Protein AF-0000000082891036 (afdb_homodimer)

Secondary structure (DSSP, 8-state):
---------------EEEEEEEE-SSS-BEEEEE-SS--GGGGB--B-TT-EEEEEEETT--SEEEEEEBS--TT---SBS--SSSSS-TT----SSS-EEEEEEEEETTEEEEEEE-SSEESS-EEEEEEEEES----EE--SS-HHHH--GGGEEEETTEEEEEE-HHHHH--HHHHT-GGG-STTT----HHHHHHHHH-TTEESSTT-HHHH-EEEEEEEEEEEE-/---------------EEEEEEEE-SSS-BEEEEE-SS--GGGGB--B-TT-EEEEEEETT--SEEEEEEBS--TT---SBS--SSSSS-TT----SSS-EEEEEEEEETTEEEEEEE-SSEESS-EEEEEEEEES----EE--SS-HHHH--GGGEEEETTEEEEEE-HHHHH--HHHHT-GGG-STTT----HHHHHHHHH-TTEESSTT-HHHH-EEEEEEEEEEEE-

Sequence (460 aa):
MFKTLVLSSFLVFVAGREIKLINNCGHTIWPGWQGQSATPNGGGTTLGAGKTHVLNVPDNWTGGRIWARTGCNSKFECETGGCGNSEHCNGAWGANGVTLAEFGLKKWDNMDFYDVSLVDGFNVQLQIKAVGGSGSCKECGHCKENLLKTCPGDLKENKNGHVVECQSACTKFKKPEYCCTGSHSTAATCGPTNYSKWFKERCPTAYSYAYDDKTSTFSCTNAHYEVHFCMFKTLVLSSFLVFVAGREIKLINNCGHTIWPGWQGQSATPNGGGTTLGAGKTHVLNVPDNWTGGRIWARTGCNSKFECETGGCGNSEHCNGAWGANGVTLAEFGLKKWDNMDFYDVSLVDGFNVQLQIKAVGGSGSCKECGHCKENLLKTCPGDLKENKNGHVVECQSACTKFKKPEYCCTGSHSTAATCGPTNYSKWFKERCPTAYSYAYDDKTSTFSCTNAHYEVHFC

Structure (mmCIF, N/CA/C/O backbone):
data_AF-0000000082891036-model_v1
#
loop_
_entity.id
_entity.type
_entity.pdbx_description
1 polymer 'Pathogenesis-related protein 5-like'
#
loop_
_atom_site.group_PDB
_atom_site.id
_atom_site.type_symbol
_atom_site.label_atom_id
_atom_site.label_alt_id
_atom_site.label_comp_id
_atom_site.label_asym_id
_atom_site.label_entity_id
_atom_site.label_seq_id
_atom_site.pdbx_PDB_ins_code
_atom_site.Cartn_x
_atom_site.Cartn_y
_atom_site.Cartn_z
_atom_site.occupancy
_atom_site.B_iso_or_equiv
_atom_site.auth_seq_id
_atom_site.auth_comp_id
_atom_site.auth_asym_id
_atom_site.auth_atom_id
_atom_site.pdbx_PDB_model_num
ATOM 1 N N . MET A 1 1 ? 8.086 -0.304 -67.812 1 36.25 1 MET A N 1
ATOM 2 C CA . MET A 1 1 ? 8.812 -1.067 -66.812 1 36.25 1 MET A CA 1
ATOM 3 C C . MET A 1 1 ? 8.281 -0.769 -65.438 1 36.25 1 MET A C 1
ATOM 5 O O . MET A 1 1 ? 8.477 0.33 -64.875 1 36.25 1 MET A O 1
ATOM 9 N N . PHE A 1 2 ? 7.141 -1.372 -64.938 1 41.44 2 PHE A N 1
ATOM 10 C CA . PHE A 1 2 ? 6.441 -1.198 -63.688 1 41.44 2 PHE A CA 1
ATOM 11 C C . PHE A 1 2 ? 7.242 -1.796 -62.531 1 41.44 2 PHE A C 1
ATOM 13 O O . PHE A 1 2 ? 7.512 -2.998 -62.531 1 41.44 2 PHE A O 1
ATOM 20 N N . LYS A 1 3 ? 8.07 -0.94 -61.875 1 49.06 3 LYS A N 1
ATOM 21 C CA . LYS A 1 3 ? 8.805 -1.389 -60.688 1 49.06 3 LYS A CA 1
ATOM 22 C C . LYS A 1 3 ? 7.855 -1.802 -59.562 1 49.06 3 LYS A C 1
ATOM 24 O O . LYS A 1 3 ? 7.004 -1.017 -59.156 1 49.06 3 LYS A O 1
ATOM 29 N N . THR A 1 4 ? 7.672 -3.104 -59.375 1 49.97 4 THR A N 1
ATOM 30 C CA . THR A 1 4 ? 6.926 -3.613 -58.219 1 49.97 4 THR A CA 1
ATOM 31 C C . THR A 1 4 ? 7.633 -3.258 -56.938 1 49.97 4 THR A C 1
ATOM 33 O O . THR A 1 4 ? 8.789 -3.639 -56.719 1 49.97 4 THR A O 1
ATOM 36 N N . LEU A 1 5 ? 7.219 -2.201 -56.219 1 53.84 5 LEU A N 1
ATOM 37 C CA . LEU A 1 5 ? 7.676 -1.887 -54.875 1 53.84 5 LEU A CA 1
ATOM 38 C C . LEU A 1 5 ? 7.27 -2.979 -53.906 1 53.84 5 LEU A C 1
ATOM 40 O O . LEU A 1 5 ? 6.078 -3.229 -53.688 1 53.84 5 LEU A O 1
ATOM 44 N N . VAL A 1 6 ? 8.102 -3.984 -53.688 1 47.44 6 VAL A N 1
ATOM 45 C CA . VAL A 1 6 ? 7.816 -4.953 -52.656 1 47.44 6 VAL A CA 1
ATOM 46 C C . VAL A 1 6 ? 7.945 -4.289 -51.281 1 47.44 6 VAL A C 1
ATOM 48 O O . VAL A 1 6 ? 9.023 -3.811 -50.906 1 47.44 6 VAL A O 1
ATOM 51 N N . LEU A 1 7 ? 6.832 -3.844 -50.688 1 50.09 7 LEU A N 1
ATOM 52 C CA . LEU A 1 7 ? 6.812 -3.412 -49.312 1 50.09 7 LEU A CA 1
ATOM 53 C C . LEU A 1 7 ? 7.121 -4.578 -48.375 1 50.09 7 LEU A C 1
ATOM 55 O O . LEU A 1 7 ? 6.367 -5.551 -48.312 1 50.09 7 LEU A O 1
ATOM 59 N N . SER A 1 8 ? 8.312 -4.797 -48 1 46.22 8 SER A N 1
ATOM 60 C CA . SER A 1 8 ? 8.641 -5.785 -46.969 1 46.22 8 SER A CA 1
ATOM 61 C C . SER A 1 8 ? 7.965 -5.449 -45.625 1 46.22 8 SER A C 1
ATOM 63 O O . SER A 1 8 ? 8.18 -4.375 -45.094 1 46.22 8 SER A O 1
ATOM 65 N N . SER A 1 9 ? 6.898 -6.035 -45.344 1 46.72 9 SER A N 1
ATOM 66 C CA . SER A 1 9 ? 6.316 -5.941 -44 1 46.72 9 SER A CA 1
ATOM 67 C C . SER A 1 9 ? 7.258 -6.516 -42.969 1 46.72 9 SER A C 1
ATOM 69 O O . SER A 1 9 ? 7.609 -7.695 -43 1 46.72 9 SER A O 1
ATOM 71 N N . PHE A 1 10 ? 8.141 -5.719 -42.438 1 43.5 10 PHE A N 1
ATOM 72 C CA . PHE A 1 10 ? 8.898 -6.137 -41.25 1 43.5 10 PHE A CA 1
ATOM 73 C C . PHE A 1 10 ? 7.961 -6.586 -40.156 1 43.5 10 PHE A C 1
ATOM 75 O O . PHE A 1 10 ? 7.18 -5.785 -39.625 1 43.5 10 PHE A O 1
ATOM 82 N N . LEU A 1 11 ? 7.613 -7.816 -40.094 1 40 11 LEU A N 1
ATOM 83 C CA . LEU A 1 11 ? 6.984 -8.32 -38.875 1 40 11 LEU A CA 1
ATOM 84 C C . LEU A 1 11 ? 7.805 -7.953 -37.656 1 40 11 LEU A C 1
ATOM 86 O O . LEU A 1 11 ? 8.953 -8.375 -37.5 1 40 11 LEU A O 1
ATOM 90 N N . VAL A 1 12 ? 7.723 -6.758 -37.125 1 41.97 12 VAL A N 1
ATOM 91 C CA . VAL A 1 12 ? 8.281 -6.453 -35.812 1 41.97 12 VAL A CA 1
ATOM 92 C C . VAL A 1 12 ? 7.922 -7.566 -34.844 1 41.97 12 VAL A C 1
ATOM 94 O O . VAL A 1 12 ? 6.75 -7.754 -34.5 1 41.97 12 VAL A O 1
ATOM 97 N N . PHE A 1 13 ? 8.656 -8.688 -35 1 42.16 13 PHE A N 1
ATOM 98 C CA . PHE A 1 13 ? 8.562 -9.633 -33.906 1 42.16 13 PHE A CA 1
ATOM 99 C C . PHE A 1 13 ? 8.664 -8.914 -32.562 1 42.16 13 PHE A C 1
ATOM 101 O O . PHE A 1 13 ? 9.695 -8.312 -32.25 1 42.16 13 PHE A O 1
ATOM 108 N N . VAL A 1 14 ? 7.723 -8.203 -32.125 1 51.31 14 VAL A N 1
ATOM 109 C CA . VAL A 1 14 ? 7.766 -7.645 -30.781 1 51.31 14 VAL A CA 1
ATOM 110 C C . VAL A 1 14 ? 8.266 -8.703 -29.797 1 51.31 14 VAL A C 1
ATOM 112 O O . VAL A 1 14 ? 7.645 -9.75 -29.625 1 51.31 14 VAL A O 1
ATOM 115 N N . ALA A 1 15 ? 9.602 -8.781 -29.516 1 64.69 15 ALA A N 1
ATOM 116 C CA . ALA A 1 15 ? 10.336 -9.672 -28.625 1 64.69 15 ALA A CA 1
ATOM 117 C C . ALA A 1 15 ? 9.625 -9.805 -27.281 1 64.69 15 ALA A C 1
ATOM 119 O O . ALA A 1 15 ? 9.32 -8.805 -26.625 1 64.69 15 ALA A O 1
ATOM 120 N N . GLY A 1 16 ? 8.82 -10.922 -26.938 1 90.25 16 GLY A N 1
ATOM 121 C CA . GLY A 1 16 ? 8.102 -11.211 -25.703 1 90.25 16 GLY A CA 1
ATOM 122 C C . GLY A 1 16 ? 8.969 -11.883 -24.656 1 90.25 16 GLY A C 1
ATOM 123 O O . GLY A 1 16 ? 10.195 -11.883 -24.766 1 90.25 16 GLY A O 1
ATOM 124 N N . ARG A 1 17 ? 8.516 -11.992 -23.453 1 96.69 17 ARG A N 1
ATOM 125 C CA . ARG A 1 17 ? 9.117 -12.742 -22.344 1 96.69 17 ARG A CA 1
ATOM 126 C C . ARG A 1 17 ? 8.422 -14.086 -22.156 1 96.69 17 ARG A C 1
ATOM 128 O O . ARG A 1 17 ? 7.195 -14.172 -22.266 1 96.69 17 ARG A O 1
ATOM 135 N N . GLU A 1 18 ? 9.281 -15.086 -21.953 1 98 18 GLU A N 1
ATOM 136 C CA . GLU A 1 18 ? 8.727 -16.391 -21.641 1 98 18 GLU A CA 1
ATOM 137 C C . GLU A 1 18 ? 8.672 -16.625 -20.125 1 98 18 GLU A C 1
ATOM 139 O O . GLU A 1 18 ? 9.648 -16.375 -19.422 1 98 18 GLU A O 1
ATOM 144 N N . ILE A 1 19 ? 7.492 -17.078 -19.656 1 98.81 19 ILE A N 1
ATOM 145 C CA . ILE A 1 19 ? 7.328 -17.547 -18.281 1 98.81 19 ILE A CA 1
ATOM 146 C C . ILE A 1 19 ? 6.879 -19 -18.281 1 98.81 19 ILE A C 1
ATOM 148 O O . ILE A 1 19 ? 5.746 -19.312 -18.656 1 98.81 19 ILE A O 1
ATOM 152 N N . LYS A 1 20 ? 7.758 -19.859 -17.859 1 98.88 20 LYS A N 1
ATOM 153 C CA . LYS A 1 20 ? 7.406 -21.266 -17.766 1 98.88 20 LYS A CA 1
ATOM 154 C C . LYS A 1 20 ? 6.676 -21.578 -16.469 1 98.88 20 LYS A C 1
ATOM 156 O O . LYS A 1 20 ? 7.195 -21.297 -15.383 1 98.88 20 LYS A O 1
ATOM 161 N N . LEU A 1 21 ? 5.496 -22.094 -16.578 1 98.94 21 LEU A N 1
ATOM 162 C CA . LEU A 1 21 ? 4.73 -22.562 -15.43 1 98.94 21 LEU A CA 1
ATOM 163 C C . LEU A 1 21 ? 4.934 -24.062 -15.227 1 98.94 21 LEU A C 1
ATOM 165 O O . LEU A 1 21 ? 4.633 -24.859 -16.109 1 98.94 21 LEU A O 1
ATOM 169 N N . ILE A 1 22 ? 5.457 -24.406 -14.086 1 98.94 22 ILE A N 1
ATOM 170 C CA . ILE A 1 22 ? 5.797 -25.797 -13.812 1 98.94 22 ILE A CA 1
ATOM 171 C C . ILE A 1 22 ? 4.973 -26.312 -12.633 1 98.94 22 ILE A C 1
ATOM 173 O O . ILE A 1 22 ? 4.988 -25.719 -11.555 1 98.94 22 ILE A O 1
ATOM 177 N N . ASN A 1 23 ? 4.227 -27.406 -12.867 1 98.94 23 ASN A N 1
ATOM 178 C CA . ASN A 1 23 ? 3.42 -28 -11.812 1 98.94 23 ASN A CA 1
ATOM 179 C C . ASN A 1 23 ? 4.16 -29.156 -11.125 1 98.94 23 ASN A C 1
ATOM 181 O O . ASN A 1 23 ? 4.172 -30.281 -11.617 1 98.94 23 ASN A O 1
ATOM 185 N N . ASN A 1 24 ? 4.66 -28.828 -9.961 1 98.62 24 ASN A N 1
ATOM 186 C CA . ASN A 1 24 ? 5.324 -29.859 -9.172 1 98.62 24 ASN A CA 1
ATOM 187 C C . ASN A 1 24 ? 4.383 -30.453 -8.125 1 98.62 24 ASN A C 1
ATOM 189 O O . ASN A 1 24 ? 4.828 -31.156 -7.207 1 98.62 24 ASN A O 1
ATOM 193 N N . CYS A 1 25 ? 3.135 -30.031 -8.266 1 97.38 25 CYS A N 1
ATOM 194 C CA . CYS A 1 25 ? 2.154 -30.625 -7.359 1 97.38 25 CYS A CA 1
ATOM 195 C C . CYS A 1 25 ? 1.856 -32.062 -7.746 1 97.38 25 CYS A C 1
ATOM 197 O O . CYS A 1 25 ? 2.098 -32.469 -8.883 1 97.38 25 CYS A O 1
ATOM 199 N N . GLY A 1 26 ? 1.42 -32.906 -6.816 1 97.38 26 GLY A N 1
ATOM 200 C CA . GLY A 1 26 ? 1.029 -34.281 -7.09 1 97.38 26 GLY A CA 1
ATOM 201 C C . GLY A 1 26 ? -0.361 -34.406 -7.684 1 97.38 26 GLY A C 1
ATOM 202 O O . GLY A 1 26 ? -0.915 -35.5 -7.77 1 97.38 26 GLY A O 1
ATOM 203 N N . HIS A 1 27 ? -0.972 -33.281 -8.109 1 97.94 27 HIS A N 1
ATOM 204 C CA . HIS A 1 27 ? -2.311 -33.219 -8.68 1 97.94 27 HIS A CA 1
ATOM 205 C C . HIS A 1 27 ? -2.424 -32.094 -9.703 1 97.94 27 HIS A C 1
ATOM 207 O O . HIS A 1 27 ? -1.512 -31.281 -9.82 1 97.94 27 HIS A O 1
ATOM 213 N N . THR A 1 28 ? -3.471 -32.156 -10.461 1 98.69 28 THR A N 1
ATOM 214 C CA . THR A 1 28 ? -3.754 -31.109 -11.438 1 98.69 28 THR A CA 1
ATOM 215 C C . THR A 1 28 ? -4.047 -29.781 -10.742 1 98.69 28 THR A C 1
ATOM 217 O O . THR A 1 28 ? -4.742 -29.75 -9.727 1 98.69 28 THR A O 1
ATOM 220 N N . ILE A 1 29 ? -3.479 -28.703 -11.25 1 98.88 29 ILE A N 1
ATOM 221 C CA . ILE A 1 29 ? -3.865 -27.344 -10.891 1 98.88 29 ILE A CA 1
ATOM 222 C C . ILE A 1 29 ? -4.316 -26.578 -12.141 1 98.88 29 ILE 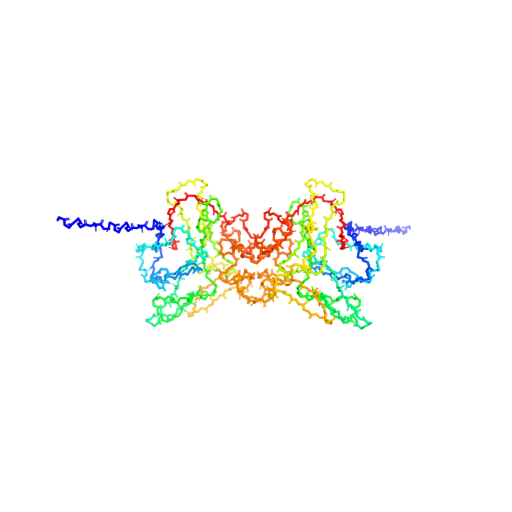A C 1
ATOM 224 O O . ILE A 1 29 ? -4.18 -27.078 -13.258 1 98.88 29 ILE A O 1
ATOM 228 N N . TRP A 1 30 ? -4.918 -25.469 -11.961 1 98.88 30 TRP A N 1
ATOM 229 C CA . TRP A 1 30 ? -5.406 -24.625 -13.047 1 98.88 30 TRP A CA 1
ATOM 230 C C . TRP A 1 30 ? -4.875 -23.203 -12.914 1 98.88 30 TRP A C 1
ATOM 232 O O . TRP A 1 30 ? -5.59 -22.297 -12.469 1 98.88 30 TRP A O 1
ATOM 242 N N . PRO A 1 31 ? -3.609 -23 -13.344 1 98.94 31 PRO A N 1
ATOM 243 C CA . PRO A 1 31 ? -3.057 -21.641 -13.258 1 98.94 31 PRO A CA 1
ATOM 244 C C . PRO A 1 31 ? -3.924 -20.609 -13.969 1 98.94 31 PRO A C 1
ATOM 246 O O . PRO A 1 31 ? -4.449 -20.875 -15.047 1 98.94 31 PRO A O 1
ATOM 249 N N . GLY A 1 32 ? -4.246 -19.531 -13.273 1 98.75 32 GLY A N 1
ATOM 250 C CA . GLY A 1 32 ? -4.781 -18.312 -13.852 1 98.75 32 GLY A CA 1
ATOM 251 C C . GLY A 1 32 ? -3.768 -17.188 -13.914 1 98.75 32 GLY A C 1
ATOM 252 O O . GLY A 1 32 ? -2.771 -17.203 -13.195 1 98.75 32 GLY A O 1
ATOM 253 N N . TRP A 1 33 ? -3.941 -16.281 -14.859 1 98.5 33 TRP A N 1
ATOM 254 C CA . TRP A 1 33 ? -3.107 -15.086 -14.883 1 98.5 33 TRP A CA 1
ATOM 255 C C . TRP A 1 33 ? -3.881 -13.898 -15.438 1 98.5 33 TRP A C 1
ATOM 257 O O . TRP A 1 33 ? -4.859 -14.07 -16.172 1 98.5 33 TRP A O 1
ATOM 267 N N . GLN A 1 34 ? -3.473 -12.727 -14.977 1 96.5 34 GLN A N 1
ATOM 268 C CA . GLN A 1 34 ? -3.945 -11.43 -15.453 1 96.5 34 GLN A CA 1
ATOM 269 C C . GLN A 1 34 ? -2.818 -10.398 -15.453 1 96.5 34 GLN A C 1
ATOM 271 O O . GLN A 1 34 ? -1.851 -10.531 -14.703 1 96.5 34 GLN A O 1
ATOM 276 N N . GLY A 1 35 ? -2.934 -9.445 -16.359 1 94.31 35 GLY A N 1
ATOM 277 C CA . GLY A 1 35 ? -2.07 -8.281 -16.359 1 94.31 35 GLY A CA 1
ATOM 278 C C . GLY A 1 35 ? -2.807 -6.996 -16.688 1 94.31 35 GLY A C 1
ATOM 279 O O . GLY A 1 35 ? -3.797 -7.012 -17.422 1 94.31 35 GLY A O 1
ATOM 280 N N . GLN A 1 36 ? -2.311 -5.965 -16.156 1 88.94 36 GLN A N 1
ATOM 281 C CA . GLN A 1 36 ? -2.893 -4.664 -16.469 1 88.94 36 GLN A CA 1
ATOM 282 C C . GLN A 1 36 ? -2.678 -4.301 -17.938 1 88.94 36 GLN A C 1
ATOM 284 O O . GLN A 1 36 ? -3.557 -3.715 -18.578 1 88.94 36 GLN A O 1
ATOM 289 N N . SER A 1 37 ? -1.544 -4.676 -18.484 1 91.12 37 SER A N 1
ATOM 290 C CA . SER A 1 37 ? -1.194 -4.297 -19.844 1 91.12 37 SER A CA 1
ATOM 291 C C . SER A 1 37 ? -1.731 -5.309 -20.859 1 91.12 37 SER A C 1
ATOM 293 O O . SER A 1 37 ? -2.014 -4.957 -22 1 91.12 37 SER A O 1
ATOM 295 N N . ALA A 1 38 ? -1.738 -6.641 -20.375 1 94.19 38 ALA A N 1
ATOM 296 C CA . ALA A 1 38 ? -2.223 -7.684 -21.281 1 94.19 38 ALA A CA 1
ATOM 297 C C . ALA A 1 38 ? -2.549 -8.961 -20.516 1 94.19 38 ALA A C 1
ATOM 299 O O . ALA A 1 38 ? -1.975 -9.227 -19.453 1 94.19 38 ALA A O 1
ATOM 300 N N . THR A 1 39 ? -3.463 -9.711 -21.016 1 96.12 39 THR A N 1
ATOM 301 C CA . THR A 1 39 ? -3.791 -11.055 -20.547 1 96.12 39 THR A CA 1
ATOM 302 C C . THR A 1 39 ? -3.705 -12.055 -21.688 1 96.12 39 THR A C 1
ATOM 304 O O . THR A 1 39 ? -4.727 -12.453 -22.25 1 96.12 39 THR A O 1
ATOM 307 N N . PRO A 1 40 ? -2.496 -12.562 -21.938 1 96.12 40 PRO A N 1
ATOM 308 C CA . PRO A 1 40 ? -2.35 -13.461 -23.078 1 96.12 40 PRO A CA 1
ATOM 309 C C . PRO A 1 40 ? -3.209 -14.719 -22.953 1 96.12 40 PRO A C 1
ATOM 311 O O . PRO A 1 40 ? -3.42 -15.219 -21.844 1 96.12 40 PRO A O 1
ATOM 314 N N . ASN A 1 41 ? -3.764 -15.164 -24.109 1 95.44 41 ASN A N 1
ATOM 315 C CA . ASN A 1 41 ? -4.465 -16.438 -24.266 1 95.44 41 ASN A CA 1
ATOM 316 C C . ASN A 1 41 ? -5.648 -16.547 -23.312 1 95.44 41 ASN A C 1
ATOM 318 O O . ASN A 1 41 ? -5.918 -17.609 -22.781 1 95.44 41 ASN A O 1
ATOM 322 N N . GLY A 1 42 ? -6.199 -15.508 -22.922 1 96.06 42 GLY A N 1
ATOM 323 C CA . GLY A 1 42 ? -7.426 -15.5 -22.141 1 96.06 42 GLY A CA 1
ATOM 324 C C . GLY A 1 42 ? -7.188 -15.664 -20.656 1 96.06 42 GLY A C 1
ATOM 325 O O . GLY A 1 42 ? -8.125 -15.617 -19.859 1 96.06 42 GLY A O 1
ATOM 326 N N . GLY A 1 43 ? -5.941 -15.961 -20.094 1 97.94 43 GLY A N 1
ATOM 327 C CA . GLY A 1 43 ? -5.566 -15.852 -18.688 1 97.94 43 GLY A CA 1
ATOM 328 C C . GLY A 1 43 ? -5.715 -17.156 -17.922 1 97.94 43 GLY A C 1
ATOM 329 O O . GLY A 1 43 ? -6.062 -17.141 -16.75 1 97.94 43 GLY A O 1
ATOM 330 N N . GLY A 1 44 ? -5.398 -18.328 -18.531 1 98.5 44 GLY A N 1
ATOM 331 C CA . GLY A 1 44 ? -5.504 -19.531 -17.75 1 98.5 44 GLY A CA 1
ATOM 332 C C . GLY A 1 44 ? -5.27 -20.797 -18.562 1 98.5 44 GLY A C 1
ATOM 333 O O . GLY A 1 44 ? -5.301 -20.766 -19.797 1 98.5 44 GLY A O 1
ATOM 334 N N . THR A 1 45 ? -4.988 -21.891 -17.844 1 98.56 45 THR A N 1
ATOM 335 C CA . THR A 1 45 ? -4.801 -23.203 -18.469 1 98.56 45 THR A CA 1
ATOM 336 C C . THR A 1 45 ? -5.008 -24.312 -17.453 1 98.56 45 THR A C 1
ATOM 338 O O . THR A 1 45 ? -5.148 -24.062 -16.25 1 98.56 45 THR A O 1
ATOM 341 N N . THR A 1 46 ? -5.219 -25.5 -17.938 1 98.75 46 THR A N 1
ATOM 342 C CA . THR A 1 46 ? -5.141 -26.719 -17.141 1 98.75 46 THR A CA 1
ATOM 343 C C . THR A 1 46 ? -3.721 -27.281 -17.156 1 98.75 46 THR A C 1
ATOM 345 O O . THR A 1 46 ? -3.111 -27.422 -18.219 1 98.75 46 THR A O 1
ATOM 348 N N . LEU A 1 47 ? -3.205 -27.547 -16 1 98.88 47 LEU A N 1
ATOM 349 C CA . LEU A 1 47 ? -1.822 -28.016 -15.898 1 98.88 47 LEU A CA 1
ATOM 350 C C . LEU A 1 47 ? -1.727 -29.266 -15.031 1 98.88 47 LEU A C 1
ATOM 352 O O . LEU A 1 47 ? -1.76 -29.172 -13.797 1 98.88 47 LEU A O 1
ATOM 356 N N . GLY A 1 48 ? -1.563 -30.406 -15.688 1 98.75 48 GLY A N 1
ATOM 357 C CA . GLY A 1 48 ? -1.478 -31.656 -14.969 1 98.75 48 GLY A CA 1
ATOM 358 C C . GLY A 1 48 ? -0.209 -31.797 -14.148 1 98.75 48 GLY A C 1
ATOM 359 O O . GLY A 1 48 ? 0.745 -31.047 -14.344 1 98.75 48 GLY A O 1
ATOM 360 N N . ALA A 1 49 ? -0.23 -32.781 -13.227 1 98.75 49 ALA A N 1
ATOM 361 C CA . ALA A 1 49 ? 0.939 -33.031 -12.391 1 98.75 49 ALA A CA 1
ATOM 362 C C . ALA A 1 49 ? 2.18 -33.281 -13.242 1 98.75 49 ALA A C 1
ATOM 364 O O . ALA A 1 49 ? 2.135 -34.062 -14.195 1 98.75 49 ALA A O 1
ATOM 365 N N . GLY A 1 50 ? 3.26 -32.531 -12.922 1 98.62 50 GLY A N 1
ATOM 366 C CA . GLY A 1 50 ? 4.535 -32.75 -13.594 1 98.62 50 GLY A CA 1
ATOM 367 C C . GLY A 1 50 ? 4.625 -32.062 -14.945 1 98.62 50 GLY A C 1
ATOM 368 O O . GLY A 1 50 ? 5.672 -32.094 -15.594 1 98.62 50 GLY A O 1
ATOM 369 N N . LYS A 1 51 ? 3.588 -31.375 -15.383 1 98.88 51 LYS A N 1
ATOM 370 C CA . LYS A 1 51 ? 3.561 -30.781 -16.719 1 98.88 51 LYS A CA 1
ATOM 371 C C . LYS A 1 51 ? 4.035 -29.328 -16.672 1 98.88 51 LYS A C 1
ATOM 373 O O . LYS A 1 51 ? 4.16 -28.75 -15.602 1 98.88 51 LYS A O 1
ATOM 378 N N . THR A 1 52 ? 4.418 -28.844 -17.797 1 98.81 52 THR A N 1
ATOM 379 C CA . THR A 1 52 ? 4.895 -27.469 -17.984 1 98.81 52 THR A CA 1
ATOM 380 C C . THR A 1 52 ? 4.074 -26.75 -19.047 1 98.81 52 THR A C 1
ATOM 382 O O . THR A 1 52 ? 3.678 -27.344 -20.047 1 98.81 52 THR A O 1
ATOM 385 N N . HIS A 1 53 ? 3.723 -25.562 -18.812 1 98.69 53 HIS A N 1
ATOM 386 C CA . HIS A 1 53 ? 3.098 -24.656 -19.781 1 98.69 53 HIS A CA 1
ATOM 387 C C . HIS A 1 53 ? 3.961 -23.422 -20.016 1 98.69 53 HIS A C 1
ATOM 389 O O . HIS A 1 53 ? 4.461 -22.812 -19.078 1 98.69 53 HIS A O 1
ATOM 395 N N . VAL A 1 54 ? 4.215 -23.062 -21.25 1 98.56 54 VAL A N 1
ATOM 396 C CA . VAL A 1 54 ? 4.98 -21.859 -21.578 1 98.56 54 VAL A CA 1
ATOM 397 C C . VAL A 1 54 ? 4.023 -20.703 -21.844 1 98.56 54 VAL A C 1
ATOM 399 O O . VAL A 1 54 ? 3.24 -20.734 -22.797 1 98.56 54 VAL A O 1
ATOM 402 N N . LEU A 1 55 ? 4.059 -19.719 -21.031 1 98.44 55 LEU A N 1
ATOM 403 C CA . LEU A 1 55 ? 3.293 -18.484 -21.188 1 98.44 55 LEU A CA 1
ATOM 404 C C . LEU A 1 55 ? 4.148 -17.391 -21.797 1 98.44 55 LEU A C 1
ATOM 406 O O . LEU A 1 55 ? 5.168 -17 -21.219 1 98.44 55 LEU A O 1
ATOM 410 N N . ASN A 1 56 ? 3.746 -16.891 -22.969 1 98 56 ASN A N 1
ATOM 411 C CA . ASN A 1 56 ? 4.402 -15.734 -23.578 1 98 56 ASN A CA 1
ATOM 412 C C . ASN A 1 56 ? 3.693 -14.43 -23.219 1 98 56 ASN A C 1
ATOM 414 O O . ASN A 1 56 ? 2.486 -14.297 -23.422 1 98 56 ASN A O 1
ATOM 418 N N . VAL A 1 57 ? 4.48 -13.516 -22.656 1 97.69 57 VAL A N 1
ATOM 419 C CA . VAL A 1 57 ? 3.918 -12.227 -22.281 1 97.69 57 VAL A CA 1
ATOM 420 C C . VAL A 1 57 ? 4.684 -11.109 -23 1 97.69 57 VAL A C 1
ATOM 422 O O . VAL A 1 57 ? 5.801 -11.32 -23.469 1 97.69 57 VAL A O 1
ATOM 425 N N . PRO A 1 58 ? 4.043 -9.906 -23.078 1 96.44 58 PRO A N 1
ATOM 426 C CA . PRO A 1 58 ? 4.785 -8.773 -23.641 1 96.44 58 PRO A CA 1
ATOM 427 C C . PRO A 1 58 ? 6.062 -8.461 -22.875 1 96.44 58 PRO A C 1
ATOM 429 O O . PRO A 1 58 ? 6.133 -8.703 -21.656 1 96.44 58 PRO A O 1
ATOM 432 N N . ASP A 1 59 ? 7 -7.848 -23.531 1 96.56 59 ASP A N 1
ATOM 433 C CA . ASP A 1 59 ? 8.297 -7.512 -22.953 1 96.56 59 ASP A CA 1
ATOM 434 C C . ASP A 1 59 ? 8.148 -6.539 -21.781 1 96.56 59 ASP A C 1
ATOM 436 O O . ASP A 1 59 ? 8.992 -6.5 -20.891 1 96.56 59 ASP A O 1
ATOM 440 N N . ASN A 1 60 ? 7.18 -5.777 -21.812 1 94.69 60 ASN A N 1
ATOM 441 C CA . ASN A 1 60 ? 6.887 -4.812 -20.75 1 94.69 60 ASN A CA 1
ATOM 442 C C . ASN A 1 60 ? 5.602 -5.164 -20.016 1 94.69 60 ASN A C 1
ATOM 444 O O . ASN A 1 60 ? 4.816 -4.281 -19.672 1 94.69 60 ASN A O 1
ATOM 448 N N . TRP A 1 61 ? 5.301 -6.523 -19.891 1 95.19 61 TRP A N 1
ATOM 449 C CA . TRP A 1 61 ? 4.109 -6.961 -19.172 1 95.19 61 TRP A CA 1
ATOM 450 C C . TRP A 1 61 ? 4.004 -6.277 -17.812 1 95.19 61 TRP A C 1
ATOM 452 O O . TRP A 1 61 ? 4.902 -6.41 -16.984 1 95.19 61 TRP A O 1
ATOM 462 N N . THR A 1 62 ? 2.936 -5.453 -17.609 1 90.81 62 THR A N 1
ATOM 463 C CA . THR A 1 62 ? 2.742 -4.582 -16.453 1 90.81 62 THR A CA 1
ATOM 464 C C . THR A 1 62 ? 1.6 -5.094 -15.578 1 90.81 62 THR A C 1
ATOM 466 O O . THR A 1 62 ? 0.523 -5.422 -16.078 1 90.81 62 THR A O 1
ATOM 469 N N . GLY A 1 63 ? 1.953 -5.152 -14.242 1 93.25 63 GLY A N 1
ATOM 470 C CA . GLY A 1 63 ? 0.921 -5.574 -13.312 1 93.25 63 GLY A CA 1
ATOM 471 C C . GLY A 1 63 ? 0.489 -7.016 -13.508 1 93.25 63 GLY A C 1
ATOM 472 O O . GLY A 1 63 ? -0.706 -7.32 -13.484 1 93.25 63 GLY A O 1
ATOM 473 N N . GLY A 1 64 ? 1.449 -7.859 -13.797 1 96.06 64 GLY A N 1
ATOM 474 C CA . GLY A 1 64 ? 1.139 -9.258 -14.023 1 96.06 64 GLY A CA 1
ATOM 475 C C . GLY A 1 64 ? 0.999 -10.055 -12.734 1 96.06 64 GLY A C 1
ATOM 476 O O . GLY A 1 64 ? 1.757 -9.852 -11.789 1 96.06 64 GLY A O 1
ATOM 477 N N . ARG A 1 65 ? 0.083 -11.008 -12.758 1 97.44 65 ARG A N 1
ATOM 478 C CA . ARG A 1 65 ? -0.067 -11.953 -11.656 1 97.44 65 ARG A CA 1
ATOM 479 C C . ARG A 1 65 ? -0.381 -13.352 -12.18 1 97.44 65 ARG A C 1
ATOM 481 O O . ARG A 1 65 ? -1.135 -13.508 -13.141 1 97.44 65 ARG A O 1
ATOM 488 N N . ILE A 1 66 ? 0.212 -14.312 -11.578 1 98.69 66 ILE A N 1
ATOM 489 C CA . ILE A 1 66 ? -0.021 -15.727 -11.836 1 98.69 66 ILE A CA 1
ATOM 490 C C . ILE A 1 66 ? -0.324 -16.453 -10.531 1 98.69 66 ILE A C 1
ATOM 492 O O . ILE A 1 66 ? 0.336 -16.203 -9.516 1 98.69 66 ILE A O 1
ATOM 496 N N . TRP A 1 67 ? -1.355 -17.25 -10.562 1 98.81 67 TRP A N 1
ATOM 497 C CA . TRP A 1 67 ? -1.702 -18.031 -9.367 1 98.81 67 TRP A CA 1
ATOM 498 C C . TRP A 1 67 ? -2.219 -19.406 -9.75 1 98.81 67 TRP A C 1
ATOM 500 O O . TRP A 1 67 ? -2.469 -19.688 -10.922 1 98.81 67 TRP A O 1
ATOM 510 N N . ALA A 1 68 ? -2.301 -20.281 -8.773 1 98.88 68 ALA A N 1
ATOM 511 C CA . ALA A 1 68 ? -2.875 -21.609 -9.008 1 98.88 68 ALA A CA 1
ATOM 512 C C . ALA A 1 68 ? -4.297 -21.688 -8.461 1 98.88 68 ALA A C 1
ATOM 514 O O . ALA A 1 68 ? -4.52 -21.5 -7.262 1 98.88 68 ALA A O 1
ATOM 515 N N . ARG A 1 69 ? -5.258 -21.984 -9.328 1 98.88 69 ARG A N 1
ATOM 516 C CA . ARG A 1 69 ? -6.535 -22.484 -8.828 1 98.88 69 ARG A CA 1
ATOM 517 C C . ARG A 1 69 ? -6.418 -23.953 -8.422 1 98.88 69 ARG A C 1
ATOM 519 O O . ARG A 1 69 ? -5.727 -24.734 -9.078 1 98.88 69 ARG A O 1
ATOM 526 N N . THR A 1 70 ? -7.094 -24.312 -7.371 1 98.69 70 THR A N 1
ATOM 527 C CA . THR A 1 70 ? -7.059 -25.703 -6.926 1 98.69 70 THR A CA 1
ATOM 528 C C . THR A 1 70 ? -8.477 -26.25 -6.711 1 98.69 70 THR A C 1
ATOM 530 O O . THR A 1 70 ? -9.406 -25.469 -6.477 1 98.69 70 THR A O 1
ATOM 533 N N . GLY A 1 71 ? -8.633 -27.531 -6.879 1 98.06 71 GLY A N 1
ATOM 534 C CA . GLY A 1 71 ? -9.883 -28.203 -6.566 1 98.06 71 GLY A CA 1
ATOM 535 C C . GLY A 1 71 ? -11.023 -27.812 -7.484 1 98.06 71 GLY A C 1
ATOM 536 O O . GLY A 1 71 ? -12.164 -27.688 -7.047 1 98.06 71 GLY A O 1
ATOM 537 N N . CYS A 1 72 ? -10.688 -27.609 -8.68 1 97.94 72 CYS A N 1
ATOM 538 C CA . CYS A 1 72 ? -11.75 -27.25 -9.609 1 97.94 72 CYS A CA 1
ATOM 539 C C . CYS A 1 72 ? -12.5 -28.5 -10.078 1 97.94 72 CYS A C 1
ATOM 541 O O . CYS A 1 72 ? -11.891 -29.562 -10.273 1 97.94 72 CYS A O 1
ATOM 543 N N . ASN A 1 73 ? -13.781 -28.297 -10.32 1 97.25 73 ASN A N 1
ATOM 544 C CA . ASN A 1 73 ? -14.57 -29.344 -10.961 1 97.25 73 ASN A CA 1
ATOM 545 C C . ASN A 1 73 ? -14.703 -29.109 -12.461 1 97.25 73 ASN A C 1
ATOM 547 O O . ASN A 1 73 ? -14.016 -28.25 -13.016 1 97.25 73 ASN A O 1
ATOM 551 N N . SER A 1 74 ? -15.555 -29.812 -13.07 1 96.19 74 SER A N 1
ATOM 552 C CA . SER A 1 74 ? -15.672 -29.75 -14.523 1 96.19 74 SER A CA 1
ATOM 553 C C . SER A 1 74 ? -16.25 -28.422 -14.977 1 96.19 74 SER A C 1
ATOM 555 O O . SER A 1 74 ? -16.141 -28.047 -16.141 1 96.19 74 SER A O 1
ATOM 557 N N . LYS A 1 75 ? -16.922 -27.75 -14.117 1 95.94 75 LYS A N 1
ATOM 558 C CA . LYS A 1 75 ? -17.5 -26.453 -14.43 1 95.94 75 LYS A CA 1
ATOM 559 C C . LYS A 1 75 ? -16.578 -25.312 -14 1 95.94 75 LYS A C 1
ATOM 561 O O . LYS A 1 75 ? -16.969 -24.141 -14.008 1 95.94 75 LYS A O 1
ATOM 566 N N . PHE A 1 76 ? -15.367 -25.672 -13.438 1 98 76 PHE A N 1
ATOM 567 C CA . PHE A 1 76 ? -14.312 -24.75 -13.008 1 98 76 PHE A CA 1
ATOM 568 C C . PHE A 1 76 ? -14.742 -23.984 -11.758 1 98 76 PHE A C 1
ATOM 570 O O . PHE A 1 76 ? -14.367 -22.828 -11.57 1 98 76 PHE A O 1
ATOM 577 N N . GLU A 1 77 ? -15.648 -24.578 -11.109 1 97.31 77 GLU A N 1
ATOM 578 C CA . GLU A 1 77 ? -15.836 -24.172 -9.727 1 97.31 77 GLU A CA 1
ATOM 579 C C . GLU A 1 77 ? -14.711 -24.688 -8.836 1 97.31 77 GLU A C 1
ATOM 581 O O . GLU A 1 77 ? -14.594 -25.891 -8.609 1 97.31 77 GLU A O 1
ATOM 586 N N . CYS A 1 78 ? -13.945 -23.797 -8.32 1 98.25 78 CYS A N 1
ATOM 587 C CA . CYS A 1 78 ? -12.703 -24.203 -7.672 1 98.25 78 CYS A CA 1
ATOM 588 C C . CYS A 1 78 ? -12.773 -23.969 -6.168 1 98.25 78 CYS A C 1
ATOM 590 O O . CYS A 1 78 ? -13.469 -23.062 -5.711 1 98.25 78 CYS A O 1
ATOM 592 N N . GLU A 1 79 ? -12.016 -24.703 -5.461 1 98.31 79 GLU A N 1
ATOM 593 C CA . GLU A 1 79 ? -11.867 -24.484 -4.027 1 98.31 79 GLU A CA 1
ATOM 594 C C . GLU A 1 79 ? -11.133 -23.172 -3.754 1 98.31 79 GLU A C 1
ATOM 596 O O . GLU A 1 79 ? -11.477 -22.438 -2.822 1 98.31 79 GLU A O 1
ATOM 601 N N . THR A 1 80 ? -10.07 -22.922 -4.52 1 98.69 80 THR A N 1
ATOM 602 C CA . THR A 1 80 ? -9.297 -21.703 -4.293 1 98.69 80 THR A CA 1
ATOM 603 C C . THR A 1 80 ? -8.945 -21.047 -5.621 1 98.69 80 THR A C 1
ATOM 605 O O . THR A 1 80 ? -8.883 -21.703 -6.656 1 98.69 80 THR A O 1
ATOM 608 N N . GLY A 1 81 ? -8.844 -19.766 -5.59 1 98.5 81 GLY A N 1
ATOM 609 C CA . GLY A 1 81 ? -8.281 -18.984 -6.68 1 98.5 81 GLY A CA 1
ATOM 610 C C . GLY A 1 81 ? -9.211 -18.875 -7.875 1 98.5 81 GLY A C 1
ATOM 611 O O . GLY A 1 81 ? -8.773 -18.562 -8.977 1 98.5 81 GLY A O 1
ATOM 612 N N . GLY A 1 82 ? -10.453 -19.203 -7.746 1 98.56 82 GLY A N 1
ATOM 613 C CA . GLY A 1 82 ? -11.391 -19.172 -8.859 1 98.56 82 GLY A CA 1
ATOM 614 C C . GLY A 1 82 ? -11.422 -17.844 -9.57 1 98.56 82 GLY A C 1
ATOM 615 O O . GLY A 1 82 ? -11.312 -16.781 -8.93 1 98.56 82 GLY A O 1
ATOM 616 N N . CYS A 1 83 ? -11.602 -17.906 -10.883 1 98 83 CYS A N 1
ATOM 617 C CA . CYS A 1 83 ? -11.688 -16.688 -11.688 1 98 83 CYS A CA 1
ATOM 618 C C . CYS A 1 83 ? -12.758 -16.828 -12.758 1 98 83 CYS A C 1
ATOM 620 O O . CYS A 1 83 ? -12.562 -16.406 -13.898 1 98 83 CYS A O 1
ATOM 622 N N . GLY A 1 84 ? -13.781 -17.438 -12.422 1 95.31 84 GLY A N 1
ATOM 623 C CA . GLY A 1 84 ? -14.883 -17.672 -13.344 1 95.31 84 GLY A CA 1
ATOM 624 C C . GLY A 1 84 ? -15.156 -19.141 -13.578 1 95.31 84 GLY A C 1
ATOM 625 O O . GLY A 1 84 ? -14.688 -20 -12.82 1 95.31 84 GLY A O 1
ATOM 626 N N . ASN A 1 85 ? -15.953 -19.453 -14.609 1 95.94 85 ASN A N 1
ATOM 627 C CA . ASN A 1 85 ? -16.406 -20.828 -14.812 1 95.94 85 ASN A CA 1
ATOM 628 C C . ASN A 1 85 ? -15.852 -21.406 -16.109 1 95.94 85 ASN A C 1
ATOM 630 O O . ASN A 1 85 ? -16.562 -22.125 -16.812 1 95.94 85 ASN A O 1
ATOM 634 N N . SER A 1 86 ? -14.648 -21.016 -16.391 1 97.06 86 SER A N 1
ATOM 635 C CA . SER A 1 86 ? -13.961 -21.516 -17.578 1 97.06 86 SER A CA 1
ATOM 636 C C . SER A 1 86 ? -12.461 -21.656 -17.328 1 97.06 86 SER A C 1
ATOM 638 O O . SER A 1 86 ? -11.953 -21.219 -16.297 1 97.06 86 SER A O 1
ATOM 640 N N . GLU A 1 87 ? -11.859 -22.359 -18.25 1 97.56 87 GLU A N 1
ATOM 641 C CA . GLU A 1 87 ? -10.414 -22.531 -18.141 1 97.56 87 GLU A CA 1
ATOM 642 C C . GLU A 1 87 ? -9.703 -21.172 -18.172 1 97.56 87 GLU A C 1
ATOM 644 O O . GLU A 1 87 ? -8.703 -20.984 -17.469 1 97.56 87 GLU A O 1
ATOM 649 N N . HIS A 1 88 ? -10.281 -20.234 -18.938 1 98.06 88 HIS A N 1
ATOM 650 C CA . HIS A 1 88 ? -9.719 -18.891 -19.047 1 98.06 88 HIS A CA 1
ATOM 651 C C . HIS A 1 88 ? -10.406 -17.938 -18.062 1 98.06 88 HIS A C 1
ATOM 653 O O . HIS A 1 88 ? -11.617 -18.016 -17.859 1 98.06 88 HIS A O 1
ATOM 659 N N . CYS A 1 89 ? -9.625 -17.062 -17.5 1 97.12 89 CYS A N 1
ATOM 660 C CA . CYS A 1 89 ? -10.148 -16.125 -16.5 1 97.12 89 CYS A CA 1
ATOM 661 C C . CYS A 1 89 ? -10.883 -14.977 -17.156 1 97.12 89 CYS A C 1
ATOM 663 O O . CYS A 1 89 ? -11.758 -14.359 -16.547 1 97.12 89 CYS A O 1
ATOM 665 N N . ASN A 1 90 ? -10.516 -14.672 -18.422 1 93.62 90 ASN A N 1
ATOM 666 C CA . ASN A 1 90 ? -11.219 -13.68 -19.219 1 93.62 90 ASN A CA 1
ATOM 667 C C . ASN A 1 90 ? -11.359 -12.352 -18.469 1 93.62 90 ASN A C 1
ATOM 669 O O . ASN A 1 90 ? -12.461 -11.812 -18.375 1 93.62 90 ASN A O 1
ATOM 673 N N . GLY A 1 91 ? -10.273 -11.93 -17.906 1 92 91 GLY A N 1
ATOM 674 C CA . GLY A 1 91 ? -10.242 -10.609 -17.297 1 92 91 GLY A CA 1
ATOM 675 C C . GLY A 1 91 ? -10.43 -10.641 -15.797 1 92 91 GLY A C 1
ATOM 676 O O . GLY A 1 91 ? -10.203 -9.633 -15.117 1 92 91 GLY A O 1
ATOM 677 N N . ALA A 1 92 ? -10.852 -11.766 -15.227 1 94.44 92 ALA A N 1
ATOM 678 C CA . ALA A 1 92 ? -11.031 -11.875 -13.789 1 94.44 92 ALA A CA 1
ATOM 679 C C . ALA A 1 92 ? -9.695 -12.094 -13.078 1 94.44 92 ALA A C 1
ATOM 681 O O . ALA A 1 92 ? -8.852 -12.844 -13.57 1 94.44 92 ALA A O 1
ATOM 682 N N . TRP A 1 93 ? -9.477 -11.5 -11.922 1 94.06 93 TRP A N 1
ATOM 683 C CA . TRP A 1 93 ? -8.188 -11.453 -11.242 1 94.06 93 TRP A CA 1
ATOM 684 C C . TRP A 1 93 ? -8.078 -12.547 -10.195 1 94.06 93 TRP A C 1
ATOM 686 O O . TRP A 1 93 ? -7.059 -12.664 -9.508 1 94.06 93 TRP A O 1
ATOM 696 N N . GLY A 1 94 ? -9.023 -13.438 -10.125 1 96.19 94 GLY A N 1
ATOM 697 C CA . GLY A 1 94 ? -8.969 -14.547 -9.188 1 96.19 94 GLY A CA 1
ATOM 698 C C . GLY A 1 94 ? -9.453 -14.188 -7.797 1 96.19 94 GLY A C 1
ATOM 699 O O . GLY A 1 94 ? -9.297 -13.047 -7.359 1 96.19 94 GLY A O 1
ATOM 700 N N . ALA A 1 95 ? -9.969 -15.156 -7.121 1 96.81 95 ALA A N 1
ATOM 701 C CA . ALA A 1 95 ? -10.398 -14.992 -5.734 1 96.81 95 ALA A CA 1
ATOM 702 C C . ALA A 1 95 ? -9.195 -14.789 -4.812 1 96.81 95 ALA A C 1
ATOM 704 O O . ALA A 1 95 ? -8.125 -15.352 -5.051 1 96.81 95 ALA A O 1
ATOM 705 N N . ASN A 1 96 ? -9.398 -13.977 -3.697 1 95.69 96 ASN A N 1
ATOM 706 C CA . ASN A 1 96 ? -8.352 -13.742 -2.711 1 95.69 96 ASN A CA 1
ATOM 707 C C . ASN A 1 96 ? -7.996 -15.023 -1.956 1 95.69 96 ASN A C 1
ATOM 709 O O . ASN A 1 96 ? -8.711 -16.016 -2.049 1 95.69 96 ASN A O 1
ATOM 713 N N . GLY A 1 97 ? -6.867 -14.992 -1.275 1 97.69 97 GLY A N 1
ATOM 714 C CA . GLY A 1 97 ? -6.496 -16.047 -0.352 1 97.69 97 GLY A CA 1
ATOM 715 C C . GLY A 1 97 ? -5.445 -16.984 -0.912 1 97.69 97 GLY A C 1
ATOM 716 O O . GLY A 1 97 ? -5.152 -18.031 -0.316 1 97.69 97 GLY A O 1
ATOM 717 N N . VAL A 1 98 ? -4.906 -16.594 -2.059 1 98.31 98 VAL A N 1
ATOM 718 C CA . VAL A 1 98 ? -4 -17.531 -2.705 1 98.31 98 VAL A CA 1
ATOM 719 C C . VAL A 1 98 ? -2.609 -16.922 -2.828 1 98.31 98 VAL A C 1
ATOM 721 O O . VAL A 1 98 ? -2.449 -15.703 -2.717 1 98.31 98 VAL A O 1
ATOM 724 N N . THR A 1 99 ? -1.615 -17.75 -3.088 1 98.75 99 THR A N 1
ATOM 725 C CA . THR A 1 99 ? -0.239 -17.344 -3.346 1 98.75 99 THR A CA 1
ATOM 726 C C . THR A 1 99 ? -0.099 -16.781 -4.758 1 98.75 99 THR A C 1
ATOM 728 O O . THR A 1 99 ? -0.581 -17.375 -5.719 1 98.75 99 THR A O 1
ATOM 731 N N . LEU A 1 100 ? 0.604 -15.648 -4.844 1 98.75 100 LEU A N 1
ATOM 732 C CA . LEU A 1 100 ? 0.698 -15 -6.145 1 98.75 100 LEU A CA 1
ATOM 733 C C . LEU A 1 100 ? 2.15 -14.898 -6.598 1 98.75 100 LEU A C 1
ATOM 735 O O . LEU A 1 100 ? 3.041 -14.625 -5.789 1 98.75 100 LEU A O 1
ATOM 739 N N . ALA A 1 101 ? 2.41 -15.141 -7.844 1 98.81 101 ALA A N 1
ATOM 740 C CA . ALA A 1 101 ? 3.58 -14.625 -8.547 1 98.81 101 ALA A CA 1
ATOM 741 C C . ALA A 1 101 ? 3.258 -13.305 -9.25 1 98.81 101 ALA A C 1
ATOM 743 O O . ALA A 1 101 ? 2.324 -13.242 -10.055 1 98.81 101 ALA A O 1
ATOM 744 N N . GLU A 1 102 ? 4.035 -12.312 -9 1 98.12 102 GLU A N 1
ATOM 745 C CA . GLU A 1 102 ? 3.729 -11 -9.547 1 98.12 102 GLU A CA 1
ATOM 746 C C . GLU A 1 102 ? 4.902 -10.445 -10.344 1 98.12 102 GLU A C 1
ATOM 748 O O . GLU A 1 102 ? 6.062 -10.672 -10 1 98.12 102 GLU A O 1
ATOM 753 N N . PHE A 1 103 ? 4.531 -9.703 -11.422 1 97.12 103 PHE A N 1
ATOM 754 C CA . PHE A 1 103 ? 5.555 -9.211 -12.336 1 97.12 103 PHE A CA 1
ATOM 755 C C . PHE A 1 103 ? 5.254 -7.785 -12.766 1 97.12 103 PHE A C 1
ATOM 757 O O . PHE A 1 103 ? 4.102 -7.441 -13.039 1 97.12 103 PHE A O 1
ATOM 764 N N . GLY A 1 104 ? 6.223 -6.938 -12.797 1 94.75 104 GLY A N 1
ATOM 765 C CA . GLY A 1 104 ? 6.359 -5.707 -13.555 1 94.75 104 GLY A CA 1
ATOM 766 C C . GLY A 1 104 ? 7.605 -5.676 -14.422 1 94.75 104 GLY A C 1
ATOM 767 O O . GLY A 1 104 ? 8.711 -5.441 -13.922 1 94.75 104 GLY A O 1
ATOM 768 N N . LEU A 1 105 ? 7.438 -5.855 -15.734 1 95.94 105 LEU A N 1
ATOM 769 C CA . LEU A 1 105 ? 8.594 -6.02 -16.609 1 95.94 105 LEU A CA 1
ATOM 770 C C . LEU A 1 105 ? 8.953 -4.699 -17.281 1 95.94 105 LEU A C 1
ATOM 772 O O . LEU A 1 105 ? 8.078 -3.934 -17.672 1 95.94 105 LEU A O 1
ATOM 776 N N . LYS A 1 106 ? 10.25 -4.406 -17.281 1 93.25 106 LYS A N 1
ATOM 777 C CA . LYS A 1 106 ? 10.812 -3.211 -17.906 1 93.25 106 LYS A CA 1
ATOM 778 C C . LYS A 1 106 ? 10.195 -1.945 -17.312 1 93.25 106 LYS A C 1
ATOM 780 O O . LYS A 1 106 ? 9.734 -1.07 -18.047 1 93.25 106 LYS A O 1
ATOM 785 N N . LYS A 1 107 ? 10.125 -1.794 -16.078 1 86.25 107 LYS A N 1
ATOM 786 C CA . LYS A 1 107 ? 9.445 -0.688 -15.414 1 86.25 107 LYS A CA 1
ATOM 787 C C . LYS A 1 107 ? 10.398 0.478 -15.172 1 86.25 107 LYS A C 1
ATOM 789 O O . LYS A 1 107 ? 10.078 1.625 -15.484 1 86.25 107 LYS A O 1
ATOM 794 N N . TRP A 1 108 ? 11.453 0.242 -14.547 1 79.25 108 TRP A N 1
ATOM 795 C CA . TRP A 1 108 ? 12.438 1.288 -14.273 1 79.25 108 TRP A CA 1
ATOM 796 C C . TRP A 1 108 ? 13.789 0.932 -14.875 1 79.25 108 TRP A C 1
ATOM 798 O O . TRP A 1 108 ? 14.344 -0.13 -14.586 1 79.25 108 TRP A O 1
ATOM 808 N N . ASP A 1 109 ? 14.312 1.787 -15.75 1 83.31 109 ASP A N 1
ATOM 809 C CA . ASP A 1 109 ? 15.617 1.591 -16.375 1 83.31 109 ASP A CA 1
ATOM 810 C C . ASP A 1 109 ? 15.727 0.203 -17 1 83.31 109 ASP A C 1
ATOM 812 O O . ASP A 1 109 ? 16.734 -0.485 -16.828 1 83.31 109 ASP A O 1
ATOM 816 N N . ASN A 1 110 ? 14.672 -0.342 -17.516 1 89.81 110 ASN A N 1
ATOM 817 C CA . ASN A 1 110 ? 14.562 -1.614 -18.219 1 89.81 110 ASN A CA 1
ATOM 818 C C . ASN A 1 110 ? 14.641 -2.797 -17.266 1 89.81 110 ASN A C 1
ATOM 820 O O . ASN A 1 110 ? 14.844 -3.936 -17.688 1 89.81 110 ASN A O 1
ATOM 824 N N . MET A 1 111 ? 14.469 -2.512 -15.961 1 93.5 111 MET A N 1
ATOM 825 C CA . MET A 1 111 ? 14.508 -3.578 -14.969 1 93.5 111 MET A CA 1
ATOM 826 C C . MET A 1 111 ? 13.141 -4.215 -14.797 1 93.5 111 MET A C 1
ATOM 828 O O . MET A 1 111 ? 12.117 -3.521 -14.797 1 93.5 111 MET A O 1
ATOM 832 N N . ASP A 1 112 ? 13.195 -5.527 -14.68 1 96.06 112 ASP A N 1
ATOM 833 C CA . ASP A 1 112 ? 12.031 -6.285 -14.227 1 96.06 112 ASP A CA 1
ATOM 834 C C . ASP A 1 112 ? 11.922 -6.27 -12.703 1 96.06 112 ASP A C 1
ATOM 836 O O . ASP A 1 112 ? 12.93 -6.328 -12 1 96.06 112 ASP A O 1
ATOM 840 N N . PHE A 1 113 ? 10.719 -6.207 -12.281 1 94.62 113 PHE A N 1
ATOM 841 C CA . PHE A 1 113 ? 10.438 -6.438 -10.867 1 94.62 113 PHE A CA 1
ATOM 842 C C . PHE A 1 113 ? 9.469 -7.602 -10.695 1 94.62 113 PHE A C 1
ATOM 844 O O . PHE A 1 113 ? 8.508 -7.738 -11.461 1 94.62 113 PHE A O 1
ATOM 851 N N . TYR A 1 114 ? 9.82 -8.508 -9.766 1 97.62 114 TYR A N 1
ATOM 852 C CA . TYR A 1 114 ? 8.969 -9.664 -9.5 1 97.62 114 TYR A CA 1
ATOM 853 C C . TYR A 1 114 ? 8.977 -10.016 -8.016 1 97.62 114 TYR A C 1
ATOM 855 O O . TYR A 1 114 ? 9.906 -9.648 -7.289 1 97.62 114 TYR A O 1
ATOM 863 N N . ASP A 1 115 ? 7.883 -10.641 -7.574 1 98.12 115 ASP A N 1
ATOM 864 C CA . ASP A 1 115 ? 7.777 -11.07 -6.184 1 98.12 115 ASP A CA 1
ATOM 865 C C . ASP A 1 115 ? 6.781 -12.219 -6.039 1 98.12 115 ASP A C 1
ATOM 867 O O . ASP A 1 115 ? 5.98 -12.469 -6.945 1 98.12 115 ASP A O 1
ATOM 871 N N . VAL A 1 116 ? 6.965 -12.977 -4.992 1 98.75 116 VAL A N 1
ATOM 872 C CA . VAL A 1 116 ? 5.902 -13.852 -4.496 1 98.75 116 VAL A CA 1
ATOM 873 C C . VAL A 1 116 ? 5.125 -13.141 -3.391 1 98.75 116 VAL A C 1
ATOM 875 O O . VAL A 1 116 ? 5.719 -12.539 -2.492 1 98.75 116 VAL A O 1
ATOM 878 N N . SER A 1 117 ? 3.793 -13.195 -3.475 1 98.5 117 SER A N 1
ATOM 879 C CA . SER A 1 117 ? 2.984 -12.391 -2.564 1 98.5 117 SER A CA 1
ATOM 880 C C . SER A 1 117 ? 2.037 -13.266 -1.749 1 98.5 117 SER A C 1
ATOM 882 O O . SER A 1 117 ? 1.299 -14.078 -2.309 1 98.5 117 SER A O 1
ATOM 884 N N . LEU A 1 118 ? 2.049 -13.047 -0.464 1 98.62 118 LEU A N 1
ATOM 885 C CA . LEU A 1 118 ? 1.104 -13.656 0.465 1 98.62 118 LEU A CA 1
ATOM 886 C C . LEU A 1 118 ? 0.232 -12.602 1.127 1 98.62 118 LEU A C 1
ATOM 888 O O . LEU A 1 118 ? -0.364 -12.844 2.178 1 98.62 118 LEU A O 1
ATOM 892 N N . VAL A 1 119 ? 0.148 -11.438 0.491 1 97.44 119 VAL A N 1
ATOM 893 C CA . VAL A 1 119 ? -0.631 -10.328 1.032 1 97.44 119 VAL A CA 1
ATOM 894 C C . VAL A 1 119 ? -2.086 -10.75 1.208 1 97.44 119 VAL A C 1
ATOM 896 O O . VAL A 1 119 ? -2.744 -10.352 2.172 1 97.44 119 VAL A O 1
ATOM 899 N N . ASP A 1 120 ? -2.594 -11.711 0.369 1 96.5 120 ASP A N 1
ATOM 900 C CA . ASP A 1 120 ? -3.975 -12.18 0.462 1 96.5 120 ASP A CA 1
ATOM 901 C C . ASP A 1 120 ? -4.051 -13.539 1.15 1 96.5 120 ASP A C 1
ATOM 903 O O . ASP A 1 120 ? -5.113 -13.953 1.615 1 96.5 120 ASP A O 1
ATOM 907 N N . GLY A 1 121 ? -2.914 -14.203 1.082 1 98.38 121 GLY A N 1
ATOM 908 C CA . GLY A 1 121 ? -2.926 -15.523 1.686 1 98.38 121 GLY A CA 1
ATOM 909 C C . GLY A 1 121 ? -2.086 -16.531 0.925 1 98.38 121 GLY A C 1
ATOM 910 O O . GLY A 1 121 ? -1.279 -16.156 0.071 1 98.38 121 GLY A O 1
ATOM 911 N N . PHE A 1 122 ? -2.225 -17.797 1.318 1 98.88 122 PHE A N 1
ATOM 912 C CA . PHE A 1 122 ? -1.441 -18.938 0.834 1 98.88 122 PHE A CA 1
ATOM 913 C C . PHE A 1 122 ? -2.346 -20.109 0.506 1 98.88 122 PHE A C 1
ATOM 915 O O . PHE A 1 122 ? -3.199 -20.484 1.312 1 98.88 122 PHE A O 1
ATOM 922 N N . ASN A 1 123 ? -2.139 -20.656 -0.707 1 98.81 123 ASN A N 1
ATOM 923 C CA . ASN A 1 123 ? -2.844 -21.906 -0.98 1 98.81 123 ASN A CA 1
ATOM 924 C C . ASN A 1 123 ? -1.889 -23 -1.462 1 98.81 123 ASN A C 1
ATOM 926 O O . ASN A 1 123 ? -2.113 -24.188 -1.21 1 98.81 123 ASN A O 1
ATOM 930 N N . VAL A 1 124 ? -0.823 -22.625 -2.203 1 98.75 124 VAL A N 1
ATOM 931 C CA . VAL A 1 124 ? 0.201 -23.562 -2.625 1 98.75 124 VAL A CA 1
ATOM 932 C C . VAL A 1 124 ? 1.581 -22.922 -2.523 1 98.75 124 VAL A C 1
ATOM 934 O O . VAL A 1 124 ? 1.703 -21.703 -2.576 1 98.75 124 VAL A O 1
ATOM 937 N N . GLN A 1 125 ? 2.639 -23.828 -2.398 1 98.56 125 GLN A N 1
ATOM 938 C CA . GLN A 1 125 ? 4.008 -23.344 -2.551 1 98.56 125 GLN A CA 1
ATOM 939 C C . GLN A 1 125 ? 4.223 -22.734 -3.936 1 98.56 125 GLN A C 1
ATOM 941 O O . GLN A 1 125 ? 3.688 -23.234 -4.926 1 98.56 125 GLN A O 1
ATOM 946 N N . LEU A 1 126 ? 4.949 -21.656 -3.939 1 98.81 126 LEU A N 1
ATOM 947 C CA . LEU A 1 126 ? 5.258 -20.984 -5.203 1 98.81 126 LEU A CA 1
ATOM 948 C C . LEU A 1 126 ? 6.668 -20.406 -5.188 1 98.81 126 LEU A C 1
ATOM 950 O O . LEU A 1 126 ? 7.09 -19.828 -4.188 1 98.81 126 LEU A O 1
ATOM 954 N N . GLN A 1 127 ? 7.402 -20.656 -6.281 1 98.81 127 GLN A N 1
ATOM 955 C CA . GLN A 1 127 ? 8.75 -20.125 -6.438 1 98.81 127 GLN A CA 1
ATOM 956 C C . GLN A 1 127 ? 8.938 -19.484 -7.809 1 98.81 127 GLN A C 1
ATOM 958 O O . GLN A 1 127 ? 8.469 -20.016 -8.82 1 98.81 127 GLN A O 1
ATOM 963 N N . ILE A 1 128 ? 9.602 -18.328 -7.832 1 98.88 128 ILE A N 1
ATOM 964 C CA . ILE A 1 128 ? 9.977 -17.688 -9.086 1 98.88 128 ILE A CA 1
ATOM 965 C C . ILE A 1 128 ? 11.484 -17.781 -9.281 1 98.88 128 ILE A C 1
ATOM 967 O O . ILE A 1 128 ? 12.258 -17.516 -8.359 1 98.88 128 ILE A O 1
ATOM 971 N N . LYS A 1 129 ? 11.891 -18.156 -10.445 1 98.75 129 LYS A N 1
ATOM 972 C CA . LYS A 1 129 ? 13.289 -18.156 -10.867 1 98.75 129 LYS A CA 1
ATOM 973 C C . LYS A 1 129 ? 13.477 -17.344 -12.148 1 98.75 129 LYS A C 1
ATOM 975 O O . LYS A 1 129 ? 12.688 -17.469 -13.086 1 98.75 129 LYS A O 1
ATOM 980 N N . ALA A 1 130 ? 14.477 -16.531 -12.148 1 98.38 130 ALA A N 1
ATOM 981 C CA . ALA A 1 130 ? 14.867 -15.859 -13.383 1 98.38 130 ALA A CA 1
ATOM 982 C C . ALA A 1 130 ? 15.773 -16.75 -14.234 1 98.38 130 ALA A C 1
ATOM 984 O O . ALA A 1 130 ? 16.594 -17.5 -13.695 1 98.38 130 ALA A O 1
ATOM 985 N N . VAL A 1 131 ? 15.531 -16.75 -15.445 1 97.94 131 VAL A N 1
ATOM 986 C CA . VAL A 1 131 ? 16.328 -17.516 -16.391 1 97.94 131 VAL A CA 1
ATOM 987 C C . VAL A 1 131 ? 17 -16.562 -17.391 1 97.94 131 VAL A C 1
ATOM 989 O O . VAL A 1 131 ? 16.312 -15.797 -18.078 1 97.94 131 VAL A O 1
ATOM 992 N N . GLY A 1 132 ? 18.188 -16.75 -17.328 1 95.31 132 GLY A N 1
ATOM 993 C CA . GLY A 1 132 ? 18.922 -15.766 -18.125 1 95.31 132 GLY A CA 1
ATOM 994 C C . GLY A 1 132 ? 18.906 -14.375 -17.516 1 95.31 132 GLY A C 1
ATOM 995 O O . GLY A 1 132 ? 18.812 -14.234 -16.297 1 95.31 132 GLY A O 1
ATOM 996 N N . GLY A 1 133 ? 19.188 -13.336 -18.172 1 95.75 133 GLY A N 1
ATOM 997 C CA . GLY A 1 133 ? 19.188 -11.945 -17.75 1 95.75 133 GLY A CA 1
ATOM 998 C C . GLY A 1 133 ? 20.453 -11.539 -17.016 1 95.75 133 GLY A C 1
ATOM 999 O O . GLY A 1 133 ? 21.391 -12.328 -16.906 1 95.75 133 GLY A O 1
ATOM 1000 N N . SER A 1 134 ? 20.422 -10.312 -16.594 1 96.88 134 SER A N 1
ATOM 1001 C CA . SER A 1 134 ? 21.578 -9.758 -15.883 1 96.88 134 SER A CA 1
ATOM 1002 C C . SER A 1 134 ? 21.141 -8.977 -14.648 1 96.88 134 SER A C 1
ATOM 1004 O O . SER A 1 134 ? 19.984 -8.578 -14.539 1 96.88 134 SER A O 1
ATOM 1006 N N . GLY A 1 135 ? 22.062 -8.883 -13.719 1 95.88 135 GLY A N 1
ATOM 1007 C CA . GLY A 1 135 ? 21.781 -8.219 -12.461 1 95.88 135 GLY A CA 1
ATOM 1008 C C . GLY A 1 135 ? 21.656 -9.18 -11.289 1 95.88 135 GLY A C 1
ATOM 1009 O O . GLY A 1 135 ? 22.328 -10.211 -11.258 1 95.88 135 GLY A O 1
ATOM 1010 N N . SER A 1 136 ? 20.891 -8.891 -10.219 1 94.19 136 SER A N 1
ATOM 1011 C CA . SER A 1 136 ? 20.781 -9.727 -9.023 1 94.19 136 SER A CA 1
ATOM 1012 C C . SER A 1 136 ? 20.047 -11.023 -9.312 1 94.19 136 SER A C 1
ATOM 1014 O O . SER A 1 136 ? 20.547 -12.109 -9 1 94.19 136 SER A O 1
ATOM 1016 N N . CYS A 1 137 ? 18.922 -10.953 -9.906 1 97.88 137 CYS A N 1
ATOM 1017 C CA . CYS A 1 137 ? 18.125 -12.062 -10.406 1 97.88 137 CYS A CA 1
ATOM 1018 C C . CYS A 1 137 ? 17.969 -13.148 -9.344 1 97.88 137 CYS A C 1
ATOM 1020 O O . CYS A 1 137 ? 18.172 -14.328 -9.617 1 97.88 137 CYS A O 1
ATOM 1022 N N . LYS A 1 138 ? 17.641 -12.773 -8.141 1 97.44 138 LYS A N 1
ATOM 1023 C CA . LYS A 1 138 ? 17.5 -13.719 -7.035 1 97.44 138 LYS A CA 1
ATOM 1024 C C . LYS A 1 138 ? 16.188 -14.492 -7.133 1 97.44 138 LYS A C 1
ATOM 1026 O O . LYS A 1 138 ? 15.156 -13.938 -7.516 1 97.44 138 LYS A O 1
ATOM 1031 N N . GLU A 1 139 ? 16.266 -15.75 -6.809 1 98.06 139 GLU A N 1
ATOM 1032 C CA . GLU A 1 139 ? 15.039 -16.531 -6.672 1 98.06 139 GLU A CA 1
ATOM 1033 C C . GLU A 1 139 ? 14.242 -16.094 -5.449 1 98.06 139 GLU A C 1
ATOM 1035 O O . GLU A 1 139 ? 14.812 -15.594 -4.477 1 98.06 139 GLU A O 1
ATOM 1040 N N . CYS A 1 140 ? 12.859 -16.266 -5.52 1 97.94 140 CYS A N 1
ATOM 1041 C CA . CYS A 1 140 ? 12.055 -15.898 -4.359 1 97.94 140 C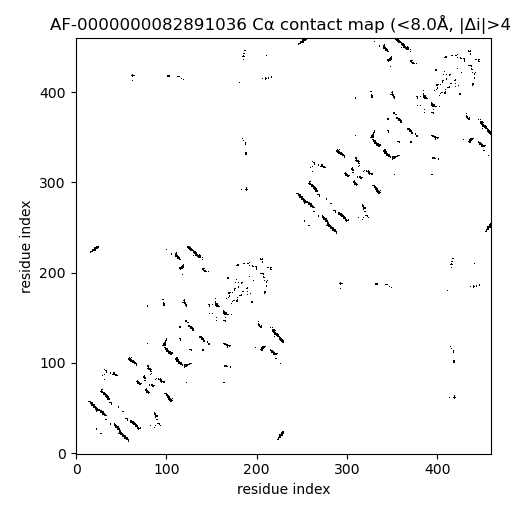YS A CA 1
ATOM 1042 C C . CYS A 1 140 ? 10.867 -16.844 -4.195 1 97.94 140 CYS A C 1
ATOM 1044 O O . CYS A 1 140 ? 10.555 -17.609 -5.105 1 97.94 140 CYS A O 1
ATOM 1046 N N . GLY A 1 141 ? 10.203 -16.703 -3.031 1 97.75 141 GLY A N 1
ATOM 1047 C CA . GLY A 1 141 ? 9.18 -17.641 -2.619 1 97.75 141 GLY A CA 1
ATOM 1048 C C . GLY A 1 141 ? 9.75 -18.891 -1.972 1 97.75 141 GLY A C 1
ATOM 1049 O O . GLY A 1 141 ? 10.609 -18.812 -1.095 1 97.75 141 GLY A O 1
ATOM 1050 N N . HIS A 1 142 ? 9.047 -20.031 -2.275 1 95.06 142 HIS A N 1
ATOM 1051 C CA . HIS A 1 142 ? 9.438 -21.297 -1.663 1 95.06 142 HIS A CA 1
ATOM 1052 C C . HIS A 1 142 ? 9.539 -21.156 -0.147 1 95.06 142 HIS A C 1
ATOM 1054 O O . HIS A 1 142 ? 10.633 -21.234 0.416 1 95.06 142 HIS A O 1
ATOM 1060 N N . CYS A 1 143 ? 8.508 -21.188 0.514 1 98.06 143 CYS A N 1
ATOM 1061 C CA . CYS A 1 143 ? 8.422 -21.109 1.968 1 98.06 143 CYS A CA 1
ATOM 1062 C C . CYS A 1 143 ? 9.078 -22.328 2.621 1 98.06 143 CYS A C 1
ATOM 1064 O O . CYS A 1 143 ? 9.219 -23.375 1.993 1 98.06 143 CYS A O 1
ATOM 1066 N N . LYS A 1 144 ? 9.406 -22.172 3.895 1 97.75 144 LYS A N 1
ATOM 1067 C CA . LYS A 1 144 ? 10.125 -23.203 4.633 1 97.75 144 LYS A CA 1
ATOM 1068 C C . LYS A 1 144 ? 9.234 -24.422 4.883 1 97.75 144 LYS A C 1
ATOM 1070 O O . LYS A 1 144 ? 9.727 -25.516 5.195 1 97.75 144 LYS A O 1
ATOM 1075 N N . GLU A 1 145 ? 7.941 -24.203 4.801 1 97.06 145 GLU A N 1
ATOM 1076 C CA . GLU A 1 145 ? 6.977 -25.266 5.062 1 97.06 145 GLU A CA 1
ATOM 1077 C C . GLU A 1 145 ? 5.668 -25.016 4.32 1 97.06 145 GLU A C 1
ATOM 1079 O O . GLU A 1 145 ? 5.473 -23.953 3.73 1 97.06 145 GLU A O 1
ATOM 1084 N N . ASN A 1 146 ? 4.891 -26.094 4.273 1 97.12 146 ASN A N 1
ATOM 1085 C CA . ASN A 1 146 ? 3.516 -25.938 3.807 1 97.12 146 ASN A CA 1
ATOM 1086 C C . ASN A 1 146 ? 2.645 -25.234 4.84 1 97.12 146 ASN A C 1
ATOM 1088 O O . ASN A 1 146 ? 2.287 -25.812 5.863 1 97.12 146 ASN A O 1
ATOM 1092 N N . LEU A 1 147 ? 2.199 -24.016 4.523 1 98.5 147 LEU A N 1
ATOM 1093 C CA . LEU A 1 147 ? 1.545 -23.172 5.516 1 98.5 147 LEU A CA 1
ATOM 1094 C C . LEU A 1 147 ? 0.147 -23.688 5.836 1 98.5 147 LEU A C 1
ATOM 1096 O O . LEU A 1 147 ? -0.435 -23.328 6.859 1 98.5 147 LEU A O 1
ATOM 1100 N N . LEU A 1 148 ? -0.412 -24.531 4.977 1 98.38 148 LEU A N 1
ATOM 1101 C CA . LEU A 1 148 ? -1.738 -25.078 5.246 1 98.38 148 LEU A CA 1
ATOM 1102 C C . LEU A 1 148 ? -1.712 -25.984 6.469 1 98.38 148 LEU A C 1
ATOM 1104 O O . LEU A 1 148 ? -2.742 -26.203 7.113 1 98.38 148 LEU A O 1
ATOM 1108 N N . LYS A 1 149 ? -0.571 -26.5 6.797 1 97.12 149 LYS A N 1
ATOM 1109 C CA . LYS A 1 149 ? -0.436 -27.453 7.898 1 97.12 149 LYS A CA 1
ATOM 1110 C C . LYS A 1 149 ? -0.295 -26.734 9.234 1 97.12 149 LYS A C 1
ATOM 1112 O O . LYS A 1 149 ? -0.679 -27.266 10.281 1 97.12 149 LYS A O 1
ATOM 1117 N N . THR A 1 150 ? 0.209 -25.5 9.227 1 97.75 150 THR A N 1
ATOM 1118 C CA . THR A 1 150 ? 0.522 -24.812 10.477 1 97.75 150 THR A CA 1
ATOM 1119 C C . THR A 1 150 ? -0.243 -23.5 10.57 1 97.75 150 THR A C 1
ATOM 1121 O O . THR A 1 150 ? -0.015 -22.703 11.492 1 97.75 150 THR A O 1
ATOM 1124 N N . CYS A 1 151 ? -1.148 -23.266 9.703 1 98.5 151 CYS A N 1
ATOM 1125 C CA . CYS A 1 151 ? -1.899 -22.016 9.617 1 98.5 151 CYS A CA 1
ATOM 1126 C C . CYS A 1 151 ? -2.578 -21.703 10.945 1 98.5 151 CYS A C 1
ATOM 1128 O O . CYS A 1 151 ? -3.242 -22.562 11.531 1 98.5 151 CYS A O 1
ATOM 1130 N N . PRO A 1 152 ? -2.396 -20.453 11.422 1 98.12 152 PRO A N 1
ATOM 1131 C CA . PRO A 1 152 ? -3.166 -20.062 12.609 1 98.12 152 PRO A CA 1
ATOM 1132 C C . PRO A 1 152 ? -4.664 -20.312 12.445 1 98.12 152 PRO A C 1
ATOM 1134 O O . PRO A 1 152 ? -5.219 -20.094 11.367 1 98.12 152 PRO A O 1
ATOM 1137 N N . GLY A 1 153 ? -5.27 -20.734 13.484 1 97.69 153 GLY A N 1
ATOM 1138 C CA . GLY A 1 153 ? -6.656 -21.172 13.438 1 97.69 153 GLY A CA 1
ATOM 1139 C C . GL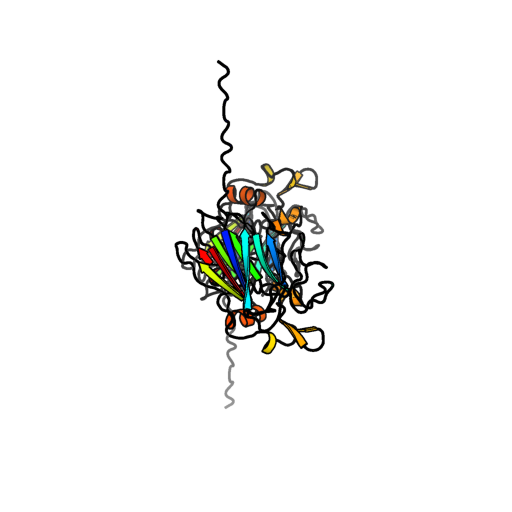Y A 1 153 ? -7.59 -20.141 12.844 1 97.69 153 GLY A C 1
ATOM 1140 O O . GLY A 1 153 ? -8.438 -20.469 12.008 1 97.69 153 GLY A O 1
ATOM 1141 N N . ASP A 1 154 ? -7.402 -18.906 13.195 1 96.88 154 ASP A N 1
ATOM 1142 C CA . ASP A 1 154 ? -8.305 -17.844 12.766 1 96.88 154 ASP A CA 1
ATOM 1143 C C . ASP A 1 154 ? -8.148 -17.562 11.281 1 96.88 154 ASP A C 1
ATOM 1145 O O . ASP A 1 154 ? -9.031 -16.953 10.656 1 96.88 154 ASP A O 1
ATOM 1149 N N . LEU A 1 155 ? -7.086 -18.078 10.664 1 98.62 155 LEU A N 1
ATOM 1150 C CA . LEU A 1 155 ? -6.797 -17.719 9.281 1 98.62 155 LEU A CA 1
ATOM 1151 C C . LEU A 1 155 ? -7.117 -18.875 8.344 1 98.62 155 LEU A C 1
ATOM 1153 O O . LEU A 1 155 ? -7.074 -18.703 7.117 1 98.62 155 LEU A O 1
ATOM 1157 N N . LYS A 1 156 ? -7.5 -20 8.914 1 98.69 156 LYS A N 1
ATOM 1158 C CA . LYS A 1 156 ? -7.773 -21.188 8.102 1 98.69 156 LYS A CA 1
ATOM 1159 C C . LYS A 1 156 ? -9.078 -21.031 7.328 1 98.69 156 LYS A C 1
ATOM 1161 O O . LYS A 1 156 ? -10.094 -20.609 7.891 1 98.69 156 LYS A O 1
ATOM 1166 N N . GLU A 1 157 ? -9.016 -21.281 6.055 1 98.56 157 GLU A N 1
ATOM 1167 C CA . GLU A 1 157 ? -10.219 -21.516 5.258 1 98.56 157 GLU A CA 1
ATOM 1168 C C . GLU A 1 157 ? -10.414 -23 4.961 1 98.56 157 GLU A C 1
ATOM 1170 O O . GLU A 1 157 ? -9.547 -23.641 4.371 1 98.56 157 GLU A O 1
ATOM 1175 N N . ASN A 1 158 ? -11.523 -23.484 5.379 1 97.94 158 ASN A N 1
ATOM 1176 C CA . ASN A 1 158 ? -11.844 -24.906 5.18 1 97.94 158 ASN A CA 1
ATOM 1177 C C . ASN A 1 158 ? -12.906 -25.094 4.098 1 97.94 158 ASN A C 1
ATOM 1179 O O . ASN A 1 158 ? -13.891 -24.359 4.059 1 97.94 158 ASN A O 1
ATOM 1183 N N . LYS A 1 159 ? -12.594 -25.922 3.207 1 96.75 159 LYS A N 1
ATOM 1184 C CA . LYS A 1 159 ? -13.555 -26.391 2.217 1 96.75 159 LYS A CA 1
ATOM 1185 C C . LYS A 1 159 ? -13.469 -27.906 2.041 1 96.75 159 LYS A C 1
ATOM 1187 O O . LYS A 1 159 ? -12.367 -28.469 2.021 1 96.75 159 LYS A O 1
ATOM 1192 N N . ASN A 1 160 ? -14.68 -28.531 1.959 1 94.06 160 ASN A N 1
ATOM 1193 C CA . ASN A 1 160 ? -14.781 -29.969 1.716 1 94.06 160 ASN A CA 1
ATOM 1194 C C . ASN A 1 160 ? -13.969 -30.75 2.734 1 94.06 160 ASN A C 1
ATOM 1196 O O . ASN A 1 160 ? -13.266 -31.703 2.373 1 94.06 160 ASN A O 1
ATOM 1200 N N . GLY A 1 161 ? -13.867 -30.234 3.943 1 95 161 GLY A N 1
ATOM 1201 C CA . GLY A 1 161 ? -13.344 -31 5.07 1 95 161 GLY A CA 1
ATOM 1202 C C . GLY A 1 161 ? -11.844 -30.828 5.246 1 95 161 GLY A C 1
ATOM 1203 O O . GLY A 1 161 ? -11.227 -31.531 6.039 1 95 161 GLY A O 1
ATOM 1204 N N . HIS A 1 162 ? -11.227 -29.969 4.477 1 96.81 162 HIS A N 1
ATOM 1205 C CA . HIS A 1 162 ? -9.797 -29.75 4.66 1 96.81 162 HIS A CA 1
ATOM 1206 C C . HIS A 1 162 ? -9.445 -28.281 4.5 1 96.81 162 HIS A C 1
ATOM 1208 O O . HIS A 1 162 ? -10.219 -27.5 3.936 1 96.81 162 HIS A O 1
ATOM 1214 N N . VAL A 1 163 ? -8.273 -27.891 5.098 1 98.44 163 VAL A N 1
ATOM 1215 C CA . VAL A 1 163 ? -7.773 -26.531 4.961 1 98.44 163 VAL A CA 1
ATOM 1216 C C . VAL A 1 163 ? -7.297 -26.297 3.531 1 98.44 163 VAL A C 1
ATOM 1218 O O . VAL A 1 163 ? -6.438 -27.016 3.031 1 98.44 163 VAL A O 1
ATOM 1221 N N . VAL A 1 164 ? -7.938 -25.25 2.893 1 98.69 164 VAL A N 1
ATOM 1222 C CA . VAL A 1 164 ? -7.609 -25.047 1.485 1 98.69 164 VAL A CA 1
ATOM 1223 C C . VAL A 1 164 ? -6.816 -23.75 1.317 1 98.69 164 VAL A C 1
ATOM 1225 O O . VAL A 1 164 ? -6.164 -23.547 0.292 1 98.69 164 VAL A O 1
ATOM 1228 N N . GLU A 1 165 ? -6.93 -22.844 2.297 1 98.75 165 GLU A N 1
ATOM 1229 C CA . GLU A 1 165 ? -6.188 -21.594 2.318 1 98.75 165 GLU A CA 1
ATOM 1230 C C . GLU A 1 165 ? -5.715 -21.25 3.73 1 98.75 165 GLU A C 1
ATOM 1232 O O . GLU A 1 165 ? -6.355 -21.625 4.711 1 98.75 165 GLU A O 1
ATOM 1237 N N . CYS A 1 166 ? -4.566 -20.719 3.797 1 98.88 166 CYS A N 1
ATOM 1238 C CA . CYS A 1 166 ? -4.199 -19.891 4.934 1 98.88 166 CYS A CA 1
ATOM 1239 C C . CYS A 1 166 ? -4.312 -18.406 4.586 1 98.88 166 CYS A C 1
ATOM 1241 O O . CYS A 1 166 ? -3.398 -17.844 3.988 1 98.88 166 CYS A O 1
ATOM 1243 N N . GLN A 1 167 ? -5.426 -17.828 4.941 1 98.75 167 GLN A N 1
ATOM 1244 C CA . GLN A 1 167 ? -5.719 -16.453 4.559 1 98.75 167 GLN A CA 1
ATOM 1245 C C . GLN A 1 167 ? -4.832 -15.469 5.32 1 98.75 167 GLN A C 1
ATOM 1247 O O . GLN A 1 167 ? -4.41 -15.75 6.445 1 98.75 167 GLN A O 1
ATOM 1252 N N . SER A 1 168 ? -4.523 -14.344 4.734 1 98.38 168 SER A N 1
ATOM 1253 C CA . SER A 1 168 ? -3.877 -13.266 5.477 1 98.38 168 SER A CA 1
ATOM 1254 C C . SER A 1 168 ? -4.855 -12.586 6.426 1 98.38 168 SER A C 1
ATOM 1256 O O . SER A 1 168 ? -6.07 -12.758 6.305 1 98.38 168 SER A O 1
ATOM 1258 N N . ALA A 1 169 ? -4.277 -11.773 7.32 1 98 169 ALA A N 1
ATOM 1259 C CA . ALA A 1 169 ? -5.137 -10.992 8.203 1 98 169 ALA A CA 1
ATOM 1260 C C . ALA A 1 169 ? -5.98 -10 7.402 1 98 169 ALA A C 1
ATOM 1262 O O . ALA A 1 169 ? -7.129 -9.727 7.754 1 98 169 ALA A O 1
ATOM 1263 N N . CYS A 1 170 ? -5.438 -9.477 6.395 1 96.81 170 CYS A N 1
ATOM 1264 C CA . CYS A 1 170 ? -6.211 -8.562 5.555 1 96.81 170 CYS A CA 1
ATOM 1265 C C . CYS A 1 170 ? -7.418 -9.266 4.953 1 96.81 170 CYS A C 1
ATOM 1267 O O . CYS A 1 170 ? -8.547 -8.773 5.051 1 96.81 170 CYS A O 1
ATOM 1269 N N . THR A 1 171 ? -7.145 -10.43 4.301 1 97.69 171 THR A N 1
ATOM 1270 C CA . THR A 1 171 ? -8.219 -11.18 3.658 1 97.69 171 THR A CA 1
ATOM 1271 C C . THR A 1 171 ? -9.258 -11.633 4.684 1 97.69 171 THR A C 1
ATOM 1273 O O . THR A 1 171 ? -10.461 -11.578 4.418 1 97.69 171 THR A O 1
ATOM 1276 N N . LYS A 1 172 ? -8.805 -11.969 5.848 1 98.06 172 LYS A N 1
ATOM 1277 C CA . LYS A 1 172 ? -9.68 -12.547 6.859 1 98.06 172 LYS A CA 1
ATOM 1278 C C . LYS A 1 172 ? -10.492 -11.461 7.566 1 98.06 172 LYS A C 1
ATOM 1280 O O . LYS A 1 172 ? -11.703 -11.594 7.742 1 98.06 172 LYS A O 1
ATOM 1285 N N . PHE A 1 173 ? -9.844 -10.32 7.949 1 97.5 173 PHE A N 1
ATOM 1286 C CA . PHE A 1 173 ? -10.477 -9.391 8.875 1 97.5 173 PHE A CA 1
ATOM 1287 C C . PHE A 1 173 ? -10.883 -8.109 8.164 1 97.5 173 PHE A C 1
ATOM 1289 O O . PHE A 1 173 ? -11.688 -7.332 8.672 1 97.5 173 PHE A O 1
ATOM 1296 N N . LYS A 1 174 ? -10.328 -7.809 7.07 1 94.88 174 LYS A N 1
ATOM 1297 C CA . LYS A 1 174 ? -10.664 -6.668 6.227 1 94.88 174 LYS A CA 1
ATOM 1298 C C . LYS A 1 174 ? -10.578 -5.359 7.008 1 94.88 174 LYS A C 1
ATOM 1300 O O . LYS A 1 174 ? -11.461 -4.504 6.902 1 94.88 174 LYS A O 1
ATOM 1305 N N . LYS A 1 175 ? -9.5 -5.281 7.859 1 93.62 175 LYS A N 1
ATOM 1306 C CA . LYS A 1 175 ? -9.242 -4.066 8.633 1 93.62 175 LYS A CA 1
ATOM 1307 C C . LYS A 1 175 ? -8.117 -3.244 8 1 93.62 175 LYS A C 1
ATOM 1309 O O . LYS A 1 175 ? -7.129 -3.799 7.523 1 93.62 175 LYS A O 1
ATOM 1314 N N . PRO A 1 176 ? -8.227 -1.934 8.117 1 90.62 176 PRO A N 1
ATOM 1315 C CA . PRO A 1 176 ? -7.238 -1.061 7.484 1 90.62 176 PRO A CA 1
ATOM 1316 C C . PRO A 1 176 ? -5.812 -1.346 7.953 1 90.62 176 PRO A C 1
ATOM 1318 O O . PRO A 1 176 ? -4.871 -1.278 7.16 1 90.62 176 PRO A O 1
ATOM 1321 N N . GLU A 1 177 ? -5.645 -1.698 9.227 1 90.44 177 GLU A N 1
ATOM 1322 C CA . GLU A 1 177 ? -4.301 -1.908 9.758 1 90.44 177 GLU A CA 1
ATOM 1323 C C . GLU A 1 177 ? -3.672 -3.178 9.188 1 90.44 177 GLU A C 1
ATOM 1325 O O . GLU A 1 177 ? -2.447 -3.314 9.164 1 90.44 177 GLU A O 1
ATOM 1330 N N . TYR A 1 178 ? -4.551 -4.145 8.695 1 94.69 178 TYR A N 1
ATOM 1331 C CA . TYR A 1 178 ? -4.043 -5.383 8.117 1 94.69 178 TYR A CA 1
ATOM 1332 C C . TYR A 1 178 ? -3.895 -5.262 6.609 1 94.69 178 TYR A C 1
ATOM 1334 O O . TYR A 1 178 ? -3.035 -5.91 6.008 1 94.69 178 TYR A O 1
ATOM 1342 N N . CYS A 1 179 ? -4.715 -4.363 6.012 1 94.62 179 CYS A N 1
ATOM 1343 C CA . CYS A 1 179 ? -4.773 -4.266 4.559 1 94.62 179 CYS A CA 1
ATOM 1344 C C . CYS A 1 179 ? -3.961 -3.074 4.062 1 94.62 179 CYS A C 1
ATOM 1346 O O . CYS A 1 179 ? -3.818 -2.875 2.854 1 94.62 179 CYS A O 1
ATOM 1348 N N . CYS A 1 180 ? -3.424 -2.264 5 1 93.12 180 CYS A N 1
ATOM 1349 C CA . CYS A 1 180 ? -2.654 -1.063 4.691 1 93.12 180 CYS A CA 1
ATOM 1350 C C . CYS A 1 180 ? -3.451 -0.119 3.801 1 93.12 180 CYS A C 1
ATOM 1352 O O . CYS A 1 180 ? -2.965 0.308 2.75 1 93.12 180 CYS A O 1
ATOM 1354 N N . THR A 1 181 ? -4.688 0.158 4.227 1 90.06 181 THR A N 1
ATOM 1355 C CA . THR A 1 181 ? -5.574 1.104 3.555 1 90.06 181 THR A CA 1
ATOM 1356 C C . THR A 1 181 ? -6.008 2.211 4.512 1 90.06 181 THR A C 1
ATOM 1358 O O . THR A 1 181 ? -5.738 2.141 5.711 1 90.06 181 THR A O 1
ATOM 1361 N N . GLY A 1 182 ? -6.559 3.258 3.982 1 86.38 182 GLY A N 1
ATOM 1362 C CA . GLY A 1 182 ? -7.031 4.352 4.816 1 86.38 182 GLY A CA 1
ATOM 1363 C C . GLY A 1 182 ? -5.914 5.066 5.555 1 86.38 182 GLY A C 1
ATOM 1364 O O . GLY A 1 182 ? -4.93 5.48 4.945 1 86.38 182 GLY A O 1
ATOM 1365 N N . SER A 1 183 ? -6.07 5.098 6.926 1 84.75 183 SER A N 1
ATOM 1366 C CA . SER A 1 183 ? -5.086 5.797 7.746 1 84.75 183 SER A CA 1
ATOM 1367 C C . SER A 1 183 ? -3.768 5.035 7.801 1 84.75 183 SER A C 1
ATOM 1369 O O . SER A 1 183 ? -2.807 5.488 8.43 1 84.75 183 SER A O 1
ATOM 1371 N N . HIS A 1 184 ? -3.68 3.879 7.082 1 89.94 184 HIS A N 1
ATOM 1372 C CA . HIS A 1 184 ? -2.49 3.035 7.055 1 89.94 184 HIS A CA 1
ATOM 1373 C C . HIS A 1 184 ? -1.947 2.893 5.637 1 89.94 184 HIS A C 1
ATOM 1375 O O . HIS A 1 184 ? -1.455 1.827 5.262 1 89.94 184 HIS A O 1
ATOM 1381 N N . SER A 1 185 ? -1.92 3.918 4.859 1 89.44 185 SER A N 1
ATOM 1382 C CA . SER A 1 185 ? -1.736 3.781 3.418 1 89.44 185 SER A CA 1
ATOM 1383 C C . SER A 1 185 ? -0.309 4.129 3.008 1 89.44 185 SER A C 1
ATOM 1385 O O . SER A 1 185 ? -0.025 4.312 1.822 1 89.44 185 SER A O 1
ATOM 1387 N N . THR A 1 186 ? 0.661 4.324 3.953 1 90.38 186 THR A N 1
ATOM 1388 C CA . THR A 1 186 ? 2.074 4.527 3.652 1 90.38 186 THR A CA 1
ATOM 1389 C C . THR A 1 186 ? 2.945 3.615 4.512 1 90.38 186 THR A C 1
ATOM 1391 O O . THR A 1 186 ? 2.457 2.998 5.461 1 90.38 186 THR A O 1
ATOM 1394 N N . ALA A 1 187 ? 4.227 3.588 4.195 1 89.44 187 ALA A N 1
ATOM 1395 C CA . ALA A 1 187 ? 5.16 2.74 4.93 1 89.44 187 ALA A CA 1
ATOM 1396 C C . ALA A 1 187 ? 5.332 3.23 6.363 1 89.44 187 ALA A C 1
ATOM 1398 O O . ALA A 1 187 ? 5.551 2.432 7.277 1 89.44 187 ALA A O 1
ATOM 1399 N N . ALA A 1 188 ? 5.184 4.523 6.637 1 87.62 188 ALA A N 1
ATOM 1400 C CA . ALA A 1 188 ? 5.336 5.074 7.977 1 87.62 188 ALA A CA 1
ATOM 1401 C C . ALA A 1 188 ? 4.156 4.691 8.867 1 87.62 188 ALA A C 1
ATOM 1403 O O . ALA A 1 188 ? 4.309 4.543 10.086 1 87.62 188 ALA A O 1
ATOM 1404 N N . THR A 1 189 ? 2.975 4.453 8.242 1 89.94 189 THR A N 1
ATOM 1405 C CA . THR A 1 189 ? 1.774 4.27 9.047 1 89.94 189 THR A CA 1
ATOM 1406 C C . THR A 1 189 ? 1.334 2.809 9.039 1 89.94 189 THR A C 1
ATOM 1408 O O . THR A 1 189 ? 0.46 2.412 9.812 1 89.94 189 THR A O 1
ATOM 1411 N N . CYS A 1 190 ? 1.918 2.043 8.188 1 91.5 190 CYS A N 1
ATOM 1412 C CA . CYS A 1 190 ? 1.579 0.625 8.133 1 91.5 190 CYS A CA 1
ATOM 1413 C C . CYS A 1 190 ? 2.824 -0.24 8.297 1 91.5 190 CYS A C 1
ATOM 1415 O O . CYS A 1 190 ? 3.625 -0.361 7.367 1 91.5 190 CYS A O 1
ATOM 1417 N N . GLY A 1 191 ? 2.908 -0.89 9.461 1 88.12 191 GLY A N 1
ATOM 1418 C CA . GLY A 1 191 ? 3.99 -1.824 9.719 1 88.12 191 GLY A CA 1
ATOM 1419 C C . GLY A 1 191 ? 3.529 -3.268 9.797 1 88.12 191 GLY A C 1
ATOM 1420 O O . GLY A 1 191 ? 2.336 -3.549 9.672 1 88.12 191 GLY A O 1
ATOM 1421 N N . PRO A 1 192 ? 4.527 -4.141 9.961 1 93.06 192 PRO A N 1
ATOM 1422 C CA . PRO A 1 192 ? 4.145 -5.547 10.125 1 93.06 192 PRO A CA 1
ATOM 1423 C C . PRO A 1 192 ? 3.34 -5.793 11.398 1 93.06 192 PRO A C 1
ATOM 1425 O O . PRO A 1 192 ? 3.508 -5.074 12.391 1 93.06 192 PRO A O 1
ATOM 1428 N N . THR A 1 193 ? 2.43 -6.723 11.359 1 93.81 193 THR A N 1
ATOM 1429 C CA . THR A 1 193 ? 1.654 -7.191 12.5 1 93.81 193 THR A CA 1
ATOM 1430 C C . THR A 1 193 ? 2.1 -8.594 12.922 1 93.81 193 THR A C 1
ATOM 1432 O O . THR A 1 193 ? 2.936 -9.203 12.258 1 93.81 193 THR A O 1
ATOM 1435 N N . ASN A 1 194 ? 1.503 -9.086 13.992 1 95.5 194 ASN A N 1
ATOM 1436 C CA . ASN A 1 194 ? 1.811 -10.453 14.406 1 95.5 194 ASN A CA 1
ATOM 1437 C C . ASN A 1 194 ? 1.46 -11.453 13.312 1 95.5 194 ASN A C 1
ATOM 1439 O O . ASN A 1 194 ? 2.172 -12.445 13.117 1 95.5 194 ASN A O 1
ATOM 1443 N N . TYR A 1 195 ? 0.454 -11.211 12.562 1 97.69 195 TYR A N 1
ATOM 1444 C CA . TYR A 1 195 ? 0.041 -12.117 11.5 1 97.69 195 TYR A CA 1
ATOM 1445 C C . TYR A 1 195 ? 1.04 -12.102 10.344 1 97.69 195 TYR A C 1
ATOM 1447 O O . TYR A 1 195 ? 1.473 -13.156 9.875 1 97.69 195 TYR A O 1
ATOM 1455 N N . SER A 1 196 ? 1.399 -10.867 9.906 1 97.5 196 SER A N 1
ATOM 1456 C CA . SER A 1 196 ? 2.332 -10.805 8.789 1 97.5 196 SER A CA 1
ATOM 1457 C C . SER A 1 196 ? 3.717 -11.297 9.195 1 97.5 196 SER A C 1
ATOM 1459 O O . SER A 1 196 ? 4.43 -11.891 8.383 1 97.5 196 SER A O 1
ATOM 1461 N N . LYS A 1 197 ? 4.074 -11.109 10.43 1 97.38 197 LYS A N 1
ATOM 1462 C CA . LYS A 1 197 ? 5.348 -11.633 10.914 1 97.38 197 LYS A CA 1
ATOM 1463 C C . LYS A 1 197 ? 5.359 -13.156 10.891 1 97.38 197 LYS A C 1
ATOM 1465 O O . LYS A 1 197 ? 6.387 -13.773 10.594 1 97.38 197 LYS A O 1
ATOM 1470 N N . TRP A 1 198 ? 4.203 -13.781 11.211 1 98.56 198 TRP A N 1
ATOM 1471 C CA . TRP A 1 198 ? 4.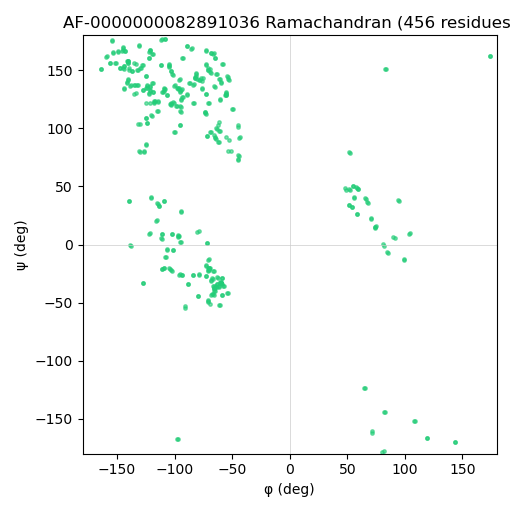094 -15.234 11.141 1 98.56 198 TRP A CA 1
ATOM 1472 C C . TRP A 1 198 ? 4.383 -15.734 9.734 1 98.56 198 TRP A C 1
ATOM 1474 O O . TRP A 1 198 ? 5.156 -16.672 9.555 1 98.56 198 TRP A O 1
ATOM 1484 N N . PHE A 1 199 ? 3.855 -15.086 8.719 1 98.69 199 PHE A N 1
ATOM 1485 C CA . PHE A 1 199 ? 4.105 -15.453 7.328 1 98.69 199 PHE A CA 1
ATOM 1486 C C . PHE A 1 199 ? 5.566 -15.219 6.961 1 98.69 199 PHE A C 1
ATOM 1488 O O . PHE A 1 199 ? 6.199 -16.078 6.332 1 98.69 199 PHE A O 1
ATOM 1495 N N . LYS A 1 200 ? 6.094 -14.102 7.395 1 98.19 200 LYS A N 1
ATOM 1496 C CA . LYS A 1 200 ? 7.441 -13.703 7 1 98.19 200 LYS A CA 1
ATOM 1497 C C . LYS A 1 200 ? 8.484 -14.672 7.547 1 98.19 200 LYS A C 1
ATOM 1499 O O . LYS A 1 200 ? 9.438 -15.023 6.852 1 98.19 200 LYS A O 1
ATOM 1504 N N . GLU A 1 201 ? 8.273 -15.078 8.727 1 98.19 201 GLU A N 1
ATOM 1505 C CA . GLU A 1 201 ? 9.188 -16.031 9.328 1 98.19 201 GLU A CA 1
ATOM 1506 C C . GLU A 1 201 ? 9.25 -17.328 8.523 1 98.19 201 GLU A C 1
ATOM 1508 O O . GLU A 1 201 ? 10.312 -17.953 8.414 1 98.19 201 GLU A O 1
ATOM 1513 N N . ARG A 1 202 ? 8.227 -17.688 7.941 1 98.62 202 ARG A N 1
ATOM 1514 C CA . ARG A 1 202 ? 8.102 -18.969 7.238 1 98.62 202 ARG A CA 1
ATOM 1515 C C . ARG A 1 202 ? 8.383 -18.797 5.75 1 98.62 202 ARG A C 1
ATOM 1517 O O . ARG A 1 202 ? 8.789 -19.75 5.074 1 98.62 202 ARG A O 1
ATOM 1524 N N . CYS A 1 203 ? 8.172 -17.656 5.277 1 98.69 203 CYS A N 1
ATOM 1525 C CA . CYS A 1 203 ? 8.43 -17.312 3.883 1 98.69 203 CYS A CA 1
ATOM 1526 C C . CYS A 1 203 ? 9.25 -16.031 3.779 1 98.69 203 CYS A C 1
ATOM 1528 O O . CYS A 1 203 ? 8.734 -14.992 3.35 1 98.69 203 CYS A O 1
ATOM 1530 N N . PRO A 1 204 ? 10.516 -16.047 3.955 1 98.38 204 PRO A N 1
ATOM 1531 C CA . PRO A 1 204 ? 11.328 -14.852 4.176 1 98.38 204 PRO A CA 1
ATOM 1532 C C . PRO A 1 204 ? 11.43 -13.969 2.932 1 98.38 204 PRO A C 1
ATOM 1534 O O . PRO A 1 204 ? 11.711 -12.773 3.039 1 98.38 204 PRO A O 1
ATOM 1537 N N . THR A 1 205 ? 11.156 -14.562 1.739 1 98.06 205 THR A N 1
ATOM 1538 C CA . THR A 1 205 ? 11.352 -13.758 0.54 1 98.06 205 THR A CA 1
ATOM 1539 C C . THR A 1 205 ? 10.016 -13.422 -0.112 1 98.06 205 THR A C 1
ATOM 1541 O O . THR A 1 205 ? 9.977 -12.922 -1.239 1 98.06 205 THR A O 1
ATOM 1544 N N . ALA A 1 206 ? 8.906 -13.727 0.564 1 98.56 206 ALA A N 1
ATOM 1545 C CA . ALA A 1 206 ? 7.59 -13.391 0.043 1 98.56 206 ALA A CA 1
ATOM 1546 C C . ALA A 1 206 ? 7.016 -12.172 0.757 1 98.56 206 ALA A C 1
ATOM 1548 O O . ALA A 1 206 ? 7.332 -11.914 1.923 1 98.56 206 ALA A O 1
ATOM 1549 N N . TYR A 1 207 ? 6.191 -11.398 0.008 1 97.56 207 TYR A N 1
ATOM 1550 C CA . TYR A 1 207 ? 5.41 -10.344 0.646 1 97.56 207 TYR A CA 1
ATOM 1551 C C . TYR A 1 207 ? 4.461 -10.93 1.689 1 97.56 207 TYR A C 1
ATOM 1553 O O . TYR A 1 207 ? 3.658 -11.812 1.383 1 97.56 207 TYR A O 1
ATOM 1561 N N . SER A 1 208 ? 4.594 -10.398 2.898 1 97.62 208 SER A N 1
ATOM 1562 C CA . SER A 1 208 ? 3.672 -10.828 3.943 1 97.62 208 SER A CA 1
ATOM 1563 C C . SER A 1 208 ? 2.619 -9.758 4.223 1 97.62 208 SER A C 1
ATOM 1565 O O . SER A 1 208 ? 1.588 -10.039 4.84 1 97.62 208 SER A O 1
ATOM 1567 N N . TYR A 1 209 ? 2.887 -8.531 3.859 1 95.88 209 TYR A N 1
ATOM 1568 C CA . TYR A 1 209 ? 1.993 -7.383 3.85 1 95.88 209 TYR A CA 1
ATOM 1569 C C . TYR A 1 209 ? 2.447 -6.348 2.828 1 95.88 209 TYR A C 1
ATOM 1571 O O . TYR A 1 209 ? 3.494 -6.508 2.195 1 95.88 209 TYR A O 1
ATOM 1579 N N . ALA A 1 210 ? 1.683 -5.297 2.646 1 93.69 210 ALA A N 1
ATOM 1580 C CA . ALA A 1 210 ? 1.815 -4.414 1.491 1 93.69 210 ALA A CA 1
ATOM 1581 C C . ALA A 1 210 ? 3.182 -3.732 1.477 1 93.69 210 ALA A C 1
ATOM 1583 O O . ALA A 1 210 ? 3.764 -3.518 0.41 1 93.69 210 ALA A O 1
ATOM 1584 N N . TYR A 1 211 ? 3.814 -3.381 2.605 1 92.5 211 TYR A N 1
ATOM 1585 C CA . TYR A 1 211 ? 5.027 -2.57 2.633 1 92.5 211 TYR A CA 1
ATOM 1586 C C . TYR A 1 211 ? 6.23 -3.404 3.047 1 92.5 211 TYR A C 1
ATOM 1588 O O . TYR A 1 211 ? 7.129 -2.912 3.736 1 92.5 211 TYR A O 1
ATOM 1596 N N . ASP A 1 212 ? 6.258 -4.629 2.594 1 92.12 212 ASP A N 1
ATOM 1597 C CA . ASP A 1 212 ? 7.34 -5.578 2.838 1 92.12 212 ASP A CA 1
ATOM 1598 C C . ASP A 1 212 ? 8.352 -5.566 1.693 1 92.12 212 ASP A C 1
ATOM 1600 O O . ASP A 1 212 ? 9.008 -6.578 1.431 1 92.12 212 ASP A O 1
ATOM 1604 N N . ASP A 1 213 ? 8.562 -4.539 0.989 1 87.31 213 ASP A N 1
ATOM 1605 C CA . ASP A 1 213 ? 9.289 -4.441 -0.275 1 87.31 213 ASP A CA 1
ATOM 1606 C C . ASP A 1 213 ? 10.766 -4.766 -0.088 1 87.31 213 ASP A C 1
ATOM 1608 O O . ASP A 1 213 ? 11.375 -5.434 -0.929 1 87.31 213 ASP A O 1
ATOM 1612 N N . LYS A 1 214 ? 11.305 -4.352 0.982 1 84.38 214 LYS A N 1
ATOM 1613 C CA . LYS A 1 214 ? 12.758 -4.43 1.167 1 84.38 214 LYS A CA 1
ATOM 1614 C C . LYS A 1 214 ? 13.242 -5.875 1.11 1 84.38 214 LYS A C 1
ATOM 1616 O O . LYS A 1 214 ? 14.328 -6.152 0.598 1 84.38 214 LYS A O 1
ATOM 1621 N N . THR A 1 215 ? 12.422 -6.754 1.555 1 91.81 215 THR A N 1
ATOM 1622 C CA . THR A 1 215 ? 12.867 -8.141 1.612 1 91.81 215 THR A CA 1
ATOM 1623 C C . THR A 1 215 ? 12.102 -8.992 0.604 1 91.81 215 THR A C 1
ATOM 1625 O O . THR A 1 215 ? 12.258 -10.219 0.57 1 91.81 215 THR A O 1
ATOM 1628 N N . SER A 1 216 ? 11.242 -8.336 -0.237 1 96.44 216 SER A N 1
ATOM 1629 C CA . SER A 1 216 ? 10.289 -9.195 -0.942 1 96.44 216 SER A CA 1
ATOM 1630 C C . SER A 1 216 ? 10.133 -8.758 -2.396 1 96.44 216 SER A C 1
ATOM 1632 O O . SER A 1 216 ? 9.305 -9.312 -3.127 1 96.44 216 SER A O 1
ATOM 1634 N N . THR A 1 217 ? 10.789 -7.762 -2.809 1 93.19 217 THR A N 1
ATOM 1635 C CA . THR A 1 217 ? 10.82 -7.363 -4.211 1 93.19 217 THR A CA 1
ATOM 1636 C C . THR A 1 217 ? 12.188 -7.641 -4.828 1 93.19 217 THR A C 1
ATOM 1638 O O . THR A 1 217 ? 13.219 -7.348 -4.219 1 93.19 217 THR A O 1
ATOM 1641 N N . PHE A 1 218 ? 12.188 -8.219 -6.016 1 95.56 218 PHE A N 1
ATOM 1642 C CA . PHE A 1 218 ? 13.43 -8.594 -6.684 1 95.56 218 PHE A CA 1
ATOM 1643 C C . PHE A 1 218 ? 13.461 -8.047 -8.109 1 95.56 218 PHE A C 1
ATOM 1645 O O . PHE A 1 218 ? 12.422 -7.734 -8.68 1 95.56 218 PHE A O 1
ATOM 1652 N N . SER A 1 219 ? 14.672 -7.867 -8.602 1 95.12 219 SER A N 1
ATOM 1653 C CA . SER A 1 219 ? 14.805 -7.27 -9.922 1 95.12 219 SER A CA 1
ATOM 1654 C C . SER A 1 219 ? 15.773 -8.062 -10.797 1 95.12 219 SER A C 1
ATOM 1656 O O . SER A 1 219 ? 16.641 -8.773 -10.281 1 95.12 219 SER A O 1
ATOM 1658 N N . CYS A 1 220 ? 15.594 -8.07 -12.039 1 96.75 220 CYS A N 1
ATOM 1659 C CA . CYS A 1 220 ? 16.438 -8.648 -13.086 1 96.75 220 CYS A CA 1
ATOM 1660 C C . CYS A 1 220 ? 16.281 -7.879 -14.391 1 96.75 220 CYS A C 1
ATOM 1662 O O . CYS A 1 220 ? 15.344 -7.098 -14.555 1 96.75 220 CYS A O 1
ATOM 1664 N N . THR A 1 221 ? 17.281 -7.945 -15.242 1 96 221 THR A N 1
ATOM 1665 C CA . THR A 1 221 ? 17.203 -7.266 -16.531 1 96 221 THR A CA 1
ATOM 1666 C C . THR A 1 221 ? 17.203 -8.273 -17.672 1 96 221 THR A C 1
ATOM 1668 O O . THR A 1 221 ? 18.062 -9.148 -17.75 1 96 221 THR A O 1
ATOM 1671 N N . ASN A 1 222 ? 16.156 -8.156 -18.469 1 95.25 222 ASN A N 1
ATOM 1672 C CA . ASN A 1 222 ? 16.047 -8.93 -19.703 1 95.25 222 ASN A CA 1
ATOM 1673 C C . ASN A 1 222 ? 16.078 -10.43 -19.422 1 95.25 222 ASN A C 1
ATOM 1675 O O . ASN A 1 222 ? 16.828 -11.172 -20.047 1 95.25 222 ASN A O 1
ATOM 1679 N N . ALA A 1 223 ? 15.297 -10.883 -18.469 1 97.94 223 ALA A N 1
ATOM 1680 C CA . ALA A 1 223 ? 15.242 -12.297 -18.125 1 97.94 223 ALA A CA 1
ATOM 1681 C C . ALA A 1 223 ? 13.961 -12.945 -18.641 1 97.94 223 ALA A C 1
ATOM 1683 O O . ALA A 1 223 ? 12.992 -12.242 -18.953 1 97.94 223 ALA A O 1
ATOM 1684 N N . HIS A 1 224 ? 14.016 -14.172 -18.844 1 98.38 224 HIS A N 1
ATOM 1685 C CA . HIS A 1 224 ? 12.852 -15.047 -18.797 1 98.38 224 HIS A CA 1
ATOM 1686 C C . HIS A 1 224 ? 12.625 -15.578 -17.375 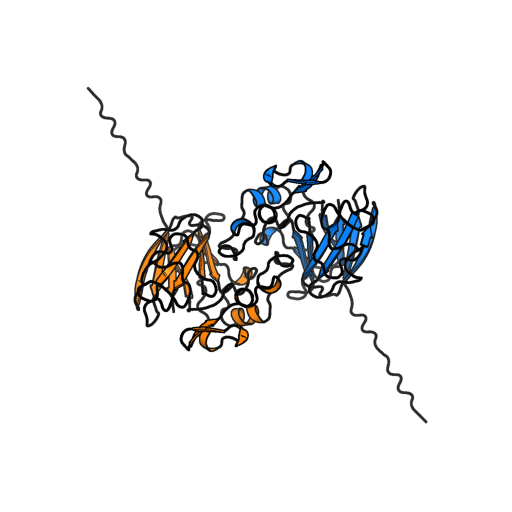1 98.38 224 HIS A C 1
ATOM 1688 O O . HIS A 1 224 ? 13.438 -15.328 -16.484 1 98.38 224 HIS A O 1
ATOM 1694 N N . TYR A 1 225 ? 11.453 -16.25 -17.188 1 98.81 225 TYR A N 1
ATOM 1695 C CA . TYR A 1 225 ? 11.172 -16.641 -15.82 1 98.81 225 TYR A CA 1
ATOM 1696 C C . TYR A 1 225 ? 10.547 -18.031 -15.773 1 98.81 225 TYR A C 1
ATOM 1698 O O . TYR A 1 225 ? 10.031 -18.531 -16.781 1 98.81 225 TYR A O 1
ATOM 1706 N N . GLU A 1 226 ? 10.695 -18.625 -14.602 1 98.94 226 GLU A N 1
ATOM 1707 C CA . GLU A 1 226 ? 9.977 -19.828 -14.234 1 98.94 226 GLU A CA 1
ATOM 1708 C C . GLU A 1 226 ? 9.141 -19.625 -12.977 1 98.94 226 GLU A C 1
ATOM 1710 O O . GLU A 1 226 ? 9.578 -18.953 -12.031 1 98.94 226 GLU A O 1
ATOM 1715 N N . VAL A 1 227 ? 7.961 -20.109 -13.023 1 98.94 227 VAL A N 1
ATOM 1716 C CA . VAL A 1 227 ? 7.094 -20.172 -11.844 1 98.94 227 VAL A CA 1
ATOM 1717 C C . VAL A 1 227 ? 6.824 -21.641 -11.484 1 98.94 227 VAL A C 1
ATOM 1719 O O . VAL A 1 227 ? 6.203 -22.375 -12.258 1 98.94 227 VAL A O 1
ATOM 1722 N N . HIS A 1 228 ? 7.32 -22.016 -10.32 1 98.94 228 HIS A N 1
ATOM 1723 C CA . HIS A 1 228 ? 7.148 -23.375 -9.828 1 98.94 228 HIS A CA 1
ATOM 1724 C C . HIS A 1 228 ? 6.031 -23.453 -8.789 1 98.94 228 HIS A C 1
ATOM 1726 O O . HIS A 1 228 ? 6.086 -22.766 -7.762 1 98.94 228 HIS A O 1
ATOM 1732 N N . PHE A 1 229 ? 5.047 -24.297 -9.109 1 98.88 229 PHE A N 1
ATOM 1733 C CA . PHE A 1 229 ? 4.012 -24.594 -8.125 1 98.88 229 PHE A CA 1
ATOM 1734 C C . PHE A 1 229 ? 4.328 -25.875 -7.379 1 98.88 229 PHE A C 1
ATOM 1736 O O . PHE A 1 229 ? 4.629 -26.906 -7.996 1 98.88 229 PHE A O 1
ATOM 1743 N N . CYS A 1 230 ? 4.184 -25.859 -6.016 1 97.75 230 CYS A N 1
ATOM 1744 C CA . CYS A 1 230 ? 4.469 -26.969 -5.113 1 97.75 230 CYS A CA 1
ATOM 1745 C C . CYS A 1 230 ? 5.938 -27.375 -5.195 1 97.75 230 CYS A C 1
ATOM 1747 O O . CYS A 1 230 ? 6.387 -27.875 -6.223 1 97.75 230 CYS A O 1
ATOM 1749 N N . MET B 1 1 ? 10.734 0.136 67 1 36.84 1 MET B N 1
ATOM 1750 C CA . MET B 1 1 ? 11.445 0.863 65.938 1 36.84 1 MET B CA 1
ATOM 1751 C C . MET B 1 1 ? 10.859 0.56 64.562 1 36.84 1 MET B C 1
ATOM 1753 O O . MET B 1 1 ? 11.117 -0.501 64 1 36.84 1 MET B O 1
ATOM 1757 N N . PHE B 1 2 ? 9.648 1.047 64.188 1 38.97 2 PHE B N 1
ATOM 1758 C CA . PHE B 1 2 ? 8.93 0.823 62.938 1 38.97 2 PHE B CA 1
ATOM 1759 C C . PHE B 1 2 ? 9.602 1.564 61.812 1 38.97 2 PHE B C 1
ATOM 1761 O O . PHE B 1 2 ? 9.703 2.793 61.812 1 38.97 2 PHE B O 1
ATOM 1768 N N . LYS B 1 3 ? 10.516 0.837 61.094 1 49.75 3 LYS B N 1
ATOM 1769 C CA . LYS B 1 3 ? 11.156 1.405 59.906 1 49.75 3 LYS B CA 1
ATOM 1770 C C . LYS B 1 3 ? 10.133 1.745 58.844 1 49.75 3 LYS B C 1
ATOM 1772 O O . LYS B 1 3 ? 9.336 0.89 58.438 1 49.75 3 LYS B O 1
ATOM 1777 N N . THR B 1 4 ? 9.828 3.029 58.656 1 50.44 4 THR B N 1
ATOM 1778 C CA . THR B 1 4 ? 8.992 3.492 57.562 1 50.44 4 THR B CA 1
ATOM 1779 C C . THR B 1 4 ? 9.672 3.221 56.219 1 50.44 4 THR B C 1
ATOM 1781 O O . THR B 1 4 ? 10.773 3.711 55.969 1 50.44 4 THR B O 1
ATOM 1784 N N . LEU B 1 5 ? 9.297 2.162 55.5 1 53.81 5 LEU B N 1
ATOM 1785 C CA . LEU B 1 5 ? 9.727 1.903 54.125 1 53.81 5 LEU B CA 1
ATOM 1786 C C . LEU B 1 5 ? 9.188 2.969 53.188 1 53.81 5 LEU B C 1
ATOM 1788 O O . LEU B 1 5 ? 7.973 3.111 53.031 1 53.81 5 LEU B O 1
ATOM 1792 N N . VAL B 1 6 ? 9.953 4.035 52.969 1 47.16 6 VAL B N 1
ATOM 1793 C CA . VAL B 1 6 ? 9.547 4.992 51.938 1 47.16 6 VAL B CA 1
ATOM 1794 C C . VAL B 1 6 ? 9.688 4.367 50.562 1 47.16 6 VAL B C 1
ATOM 1796 O O . VAL B 1 6 ? 10.789 4.004 50.125 1 47.16 6 VAL B O 1
ATOM 1799 N N . LEU B 1 7 ? 8.594 3.84 50 1 50.59 7 LEU B N 1
ATOM 1800 C CA . LEU B 1 7 ? 8.57 3.418 48.594 1 50.59 7 LEU B CA 1
ATOM 1801 C C . LEU B 1 7 ? 8.734 4.613 47.656 1 50.59 7 LEU B C 1
ATOM 1803 O O . LEU B 1 7 ? 7.895 5.516 47.656 1 50.59 7 LEU B O 1
ATOM 1807 N N . SER B 1 8 ? 9.867 4.945 47.219 1 45.97 8 SER B N 1
ATOM 1808 C CA . SER B 1 8 ? 10.07 5.977 46.188 1 45.97 8 SER B CA 1
ATOM 1809 C C . SER B 1 8 ? 9.383 5.609 44.875 1 45.97 8 SER B C 1
ATOM 1811 O O . SER B 1 8 ? 9.68 4.57 44.281 1 45.97 8 SER B O 1
ATOM 1813 N N . SER B 1 9 ? 8.25 6.121 44.656 1 46.56 9 SER B N 1
ATOM 1814 C CA . SER B 1 9 ? 7.621 5.996 43.344 1 46.56 9 SER B CA 1
ATOM 1815 C C . SER B 1 9 ? 8.461 6.672 42.25 1 46.56 9 SER B C 1
ATOM 1817 O O . SER B 1 9 ? 8.703 7.879 42.312 1 46.56 9 SER B O 1
ATOM 1819 N N . PHE B 1 10 ? 9.383 5.961 41.656 1 43.25 10 PHE B N 1
ATOM 1820 C CA . PHE B 1 10 ? 10.047 6.465 40.469 1 43.25 10 PHE B CA 1
ATOM 1821 C C . PHE B 1 10 ? 9.031 6.828 39.406 1 43.25 10 PHE B C 1
ATOM 1823 O O . PHE B 1 10 ? 8.305 5.965 38.906 1 43.25 10 PHE B O 1
ATOM 1830 N N . LEU B 1 11 ? 8.586 8.031 39.344 1 39.91 11 LEU B N 1
ATOM 1831 C CA . LEU B 1 11 ? 7.859 8.484 38.188 1 39.91 11 LEU B CA 1
ATOM 1832 C C . LEU B 1 11 ? 8.664 8.219 36.906 1 39.91 11 LEU B C 1
ATOM 1834 O O . LEU B 1 11 ? 9.758 8.766 36.719 1 39.91 11 LEU B O 1
ATOM 1838 N N . VAL B 1 12 ? 8.664 7 36.375 1 42.22 12 VAL B N 1
ATOM 1839 C CA . VAL B 1 12 ? 9.195 6.773 35.031 1 42.22 12 VAL B CA 1
ATOM 1840 C C . VAL B 1 12 ? 8.672 7.848 34.094 1 42.22 12 VAL B C 1
ATOM 1842 O O . VAL B 1 12 ? 7.477 7.895 33.781 1 42.22 12 VAL B O 1
ATOM 1845 N N . PHE B 1 13 ? 9.289 9.047 34.219 1 42.28 13 PHE B N 1
ATOM 1846 C CA . PHE B 1 13 ? 9.039 9.992 33.125 1 42.28 13 PHE B CA 1
ATOM 1847 C C . PHE B 1 13 ? 9.164 9.305 31.781 1 42.28 13 PHE B C 1
ATOM 1849 O O . PHE B 1 13 ? 10.242 8.828 31.422 1 42.28 13 PHE B O 1
ATOM 1856 N N . VAL B 1 14 ? 8.305 8.531 31.375 1 51.31 14 VAL B N 1
ATOM 1857 C CA . VAL B 1 14 ? 8.352 7.996 30.016 1 51.31 14 VAL B CA 1
ATOM 1858 C C . VAL B 1 14 ? 8.688 9.117 29.031 1 51.31 14 VAL B C 1
ATOM 1860 O O . VAL B 1 14 ? 7.938 10.086 28.906 1 51.31 14 VAL B O 1
ATOM 1863 N N . ALA B 1 15 ? 9.992 9.359 28.703 1 64.25 15 ALA B N 1
ATOM 1864 C CA . ALA B 1 15 ? 10.57 10.344 27.797 1 64.25 15 ALA B CA 1
ATOM 1865 C C . ALA B 1 15 ? 9.797 10.391 26.484 1 64.25 15 ALA B C 1
ATOM 1867 O O . ALA B 1 15 ? 9.586 9.359 25.828 1 64.25 15 ALA B O 1
ATOM 1868 N N . GLY B 1 16 ? 8.859 11.422 26.172 1 89.94 16 GLY B N 1
ATOM 1869 C CA . GLY B 1 16 ? 8.047 11.625 24.969 1 89.94 16 GLY B CA 1
ATOM 1870 C C . GLY B 1 16 ? 8.781 12.383 23.875 1 89.94 16 GLY B C 1
ATOM 1871 O O . GLY B 1 16 ? 10.008 12.523 23.938 1 89.94 16 GLY B O 1
ATOM 1872 N N . ARG B 1 17 ? 8.273 12.422 22.703 1 96.56 17 ARG B N 1
ATOM 1873 C CA . ARG B 1 17 ? 8.734 13.234 21.578 1 96.56 17 ARG B CA 1
ATOM 1874 C C . ARG B 1 17 ? 7.875 14.492 21.422 1 96.56 17 ARG B C 1
ATOM 1876 O O . ARG B 1 17 ? 6.656 14.438 21.578 1 96.56 17 ARG B O 1
ATOM 1883 N N . GLU B 1 18 ? 8.617 15.586 21.172 1 97.94 18 GLU B N 1
ATOM 1884 C CA . GLU B 1 18 ? 7.902 16.828 20.891 1 97.94 18 GLU B CA 1
ATOM 1885 C C . GLU B 1 18 ? 7.742 17.031 19.391 1 97.94 18 GLU B C 1
ATOM 1887 O O . GLU B 1 18 ? 8.703 16.891 18.625 1 97.94 18 GLU B O 1
ATOM 1892 N N . ILE B 1 19 ? 6.504 17.359 18.984 1 98.75 19 ILE B N 1
ATOM 1893 C CA . ILE B 1 19 ? 6.219 17.812 17.609 1 98.75 19 ILE B CA 1
ATOM 1894 C C . ILE B 1 19 ? 5.605 19.203 17.641 1 98.75 19 ILE B C 1
ATOM 1896 O O . ILE B 1 19 ? 4.469 19.375 18.078 1 98.75 19 ILE B O 1
ATOM 1900 N N . LYS B 1 20 ? 6.352 20.156 17.172 1 98.88 20 LYS B N 1
ATOM 1901 C CA . LYS B 1 20 ? 5.836 21.516 17.109 1 98.88 20 LYS B CA 1
ATOM 1902 C C . LYS B 1 20 ? 5.012 21.734 15.844 1 98.88 20 LYS B C 1
ATOM 1904 O O . LYS B 1 20 ? 5.504 21.516 14.734 1 98.88 20 LYS B O 1
ATOM 1909 N N . LEU B 1 21 ? 3.795 22.109 16.016 1 98.94 21 LEU B N 1
ATOM 1910 C CA . LEU B 1 21 ? 2.92 22.5 14.914 1 98.94 21 LEU B CA 1
ATOM 1911 C C . LEU B 1 21 ? 2.943 24 14.695 1 98.94 21 LEU B C 1
ATOM 1913 O O . LEU B 1 21 ? 2.594 24.766 15.594 1 98.94 21 LEU B O 1
ATOM 1917 N N . ILE B 1 22 ? 3.377 24.391 13.539 1 98.94 22 ILE B N 1
ATOM 1918 C CA . ILE B 1 22 ? 3.543 25.812 13.258 1 98.94 22 ILE B CA 1
ATOM 1919 C C . ILE B 1 22 ? 2.609 26.234 12.117 1 98.94 22 ILE B C 1
ATOM 1921 O O . ILE B 1 22 ? 2.639 25.641 11.039 1 98.94 22 ILE B O 1
ATOM 1925 N N . ASN B 1 23 ? 1.763 27.234 12.375 1 98.94 23 ASN B N 1
ATOM 1926 C CA . ASN B 1 23 ? 0.837 27.734 11.367 1 98.94 23 ASN B CA 1
ATOM 1927 C C . ASN B 1 23 ? 1.402 28.953 10.641 1 98.94 23 ASN B C 1
ATOM 1929 O O . ASN B 1 23 ? 1.307 30.078 11.141 1 98.94 23 ASN B O 1
ATOM 1933 N N . ASN B 1 24 ? 1.869 28.703 9.461 1 98.62 24 ASN B N 1
ATOM 1934 C CA . ASN B 1 24 ? 2.371 29.797 8.633 1 98.62 24 ASN B CA 1
ATOM 1935 C C . ASN B 1 24 ? 1.321 30.281 7.637 1 98.62 24 ASN B C 1
ATOM 1937 O O . ASN B 1 24 ? 1.638 31.016 6.703 1 98.62 24 ASN B O 1
ATOM 1941 N N . CYS B 1 25 ? 0.151 29.703 7.852 1 97.38 25 CYS B N 1
ATOM 1942 C CA . CYS B 1 25 ? -0.932 30.172 6.996 1 97.38 25 CYS B CA 1
ATOM 1943 C C . CYS B 1 25 ? -1.374 31.578 7.398 1 97.38 25 CYS B C 1
ATOM 1945 O O . CYS B 1 25 ? -1.115 32.031 8.516 1 97.38 25 CYS B O 1
ATOM 1947 N N . GLY B 1 26 ? -1.956 32.344 6.496 1 97.38 26 GLY B N 1
ATOM 1948 C CA . GLY B 1 26 ? -2.484 33.688 6.789 1 97.38 26 GLY B CA 1
ATOM 1949 C C . GLY B 1 26 ? -3.848 33.656 7.453 1 97.38 26 GLY B C 1
ATOM 1950 O O . GLY B 1 26 ? -4.512 34.688 7.574 1 97.38 26 GLY B O 1
ATOM 1951 N N . HIS B 1 27 ? -4.316 32.469 7.898 1 97.94 27 HIS B N 1
ATOM 1952 C CA . HIS B 1 27 ? -5.609 32.281 8.539 1 97.94 27 HIS B CA 1
ATOM 1953 C C . HIS B 1 27 ? -5.547 31.141 9.555 1 97.94 27 HIS B C 1
ATOM 1955 O O . HIS B 1 27 ? -4.539 30.422 9.633 1 97.94 27 HIS B O 1
ATOM 1961 N N . THR B 1 28 ? -6.551 31.062 10.367 1 98.69 28 THR B N 1
ATOM 1962 C CA . THR B 1 28 ? -6.664 30 11.359 1 98.69 28 THR B CA 1
ATOM 1963 C C . THR B 1 28 ? -6.84 28.656 10.672 1 98.69 28 THR B C 1
ATOM 1965 O O . THR B 1 28 ? -7.578 28.531 9.688 1 98.69 28 THR B O 1
ATOM 1968 N N . ILE B 1 29 ? -6.121 27.625 11.148 1 98.88 29 ILE B N 1
ATOM 1969 C CA . ILE B 1 29 ? -6.371 26.234 10.805 1 98.88 29 ILE B CA 1
ATOM 1970 C C . ILE B 1 29 ? -6.668 25.438 12.07 1 98.88 29 ILE B C 1
ATOM 1972 O O . ILE B 1 29 ? -6.527 25.953 13.18 1 98.88 29 ILE B O 1
ATOM 1976 N N . TRP B 1 30 ? -7.148 24.25 11.922 1 98.88 30 TRP B N 1
ATOM 1977 C CA . TRP B 1 30 ? -7.484 23.359 13.031 1 98.88 30 TRP B CA 1
ATOM 1978 C C . TRP B 1 30 ? -6.793 22.016 12.867 1 98.88 30 TRP B C 1
ATOM 1980 O O . TRP B 1 30 ? -7.426 21.031 12.461 1 98.88 30 TRP B O 1
ATOM 1990 N N . PRO B 1 31 ? -5.5 21.969 13.242 1 98.88 31 PRO B N 1
ATOM 1991 C CA . PRO B 1 31 ? -4.801 20.672 13.125 1 98.88 31 PRO B CA 1
ATOM 1992 C C . PRO B 1 31 ? -5.508 19.547 13.875 1 98.88 31 PRO B C 1
ATOM 1994 O O . PRO B 1 31 ? -6.004 19.766 14.977 1 98.88 31 PRO B O 1
ATOM 1997 N N . GLY B 1 32 ? -5.734 18.453 13.188 1 98.75 32 GLY B N 1
ATOM 1998 C CA . GLY B 1 32 ? -6.102 17.172 13.789 1 98.75 32 GLY B CA 1
ATOM 1999 C C . GLY B 1 32 ? -4.965 16.172 13.805 1 98.75 32 GLY B C 1
ATOM 2000 O O . GLY B 1 32 ? -4.016 16.297 13.023 1 98.75 32 GLY B O 1
ATOM 2001 N N . TRP B 1 33 ? -4.992 15.258 14.758 1 98.44 33 TRP B N 1
ATOM 2002 C CA . TRP B 1 33 ? -4.023 14.164 14.734 1 98.44 33 TRP B CA 1
ATOM 2003 C C . TRP B 1 33 ? -4.629 12.898 15.32 1 98.44 33 TRP B C 1
ATOM 2005 O O . TRP B 1 33 ? -5.582 12.961 16.109 1 98.44 33 TRP B O 1
ATOM 2015 N N . GLN B 1 34 ? -4.109 11.773 14.844 1 96.5 34 GLN B N 1
ATOM 2016 C CA . GLN B 1 34 ? -4.406 10.438 15.344 1 96.5 34 GLN B CA 1
ATOM 2017 C C . GLN B 1 34 ? -3.174 9.539 15.281 1 96.5 34 GLN B C 1
ATOM 2019 O O . GLN B 1 34 ? -2.266 9.781 14.484 1 96.5 34 GLN B O 1
ATOM 2024 N N . GLY B 1 35 ? -3.141 8.578 16.188 1 94.25 35 GLY B N 1
ATOM 2025 C CA . GLY B 1 35 ? -2.152 7.512 16.141 1 94.25 35 GLY B CA 1
ATOM 2026 C C . GLY B 1 35 ? -2.723 6.156 16.5 1 94.25 35 GLY B C 1
ATOM 2027 O O . GLY B 1 35 ? -3.68 6.066 17.281 1 94.25 35 GLY B O 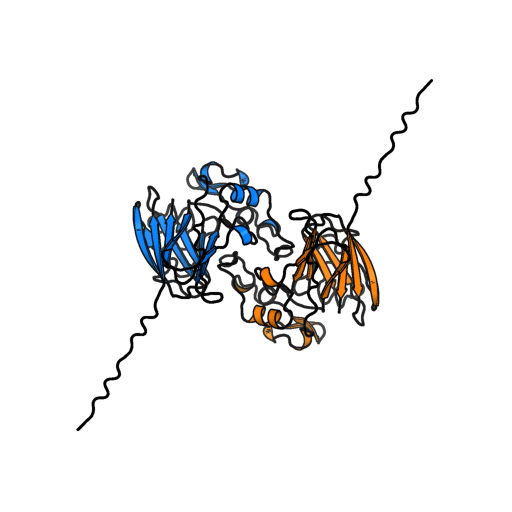1
ATOM 2028 N N . GLN B 1 36 ? -2.121 5.184 15.953 1 88.94 36 GLN B N 1
ATOM 2029 C CA . GLN B 1 36 ? -2.533 3.824 16.297 1 88.94 36 GLN B CA 1
ATOM 2030 C C . GLN B 1 36 ? -2.207 3.5 17.75 1 88.94 36 GLN B C 1
ATOM 2032 O O . GLN B 1 36 ? -2.979 2.82 18.422 1 88.94 36 GLN B O 1
ATOM 2037 N N . SER B 1 37 ? -1.101 4.004 18.234 1 91 37 SER B N 1
ATOM 2038 C CA . SER B 1 37 ? -0.641 3.672 19.578 1 91 37 SER B CA 1
ATOM 2039 C C . SER B 1 37 ? -1.237 4.617 20.609 1 91 37 SER B C 1
ATOM 2041 O O . SER B 1 37 ? -1.42 4.242 21.766 1 91 37 SER B O 1
ATOM 2043 N N . ALA B 1 38 ? -1.423 5.938 20.141 1 94.12 38 ALA B N 1
ATOM 2044 C CA . ALA B 1 38 ? -1.974 6.922 21.078 1 94.12 38 ALA B CA 1
ATOM 2045 C C . ALA B 1 38 ? -2.48 8.156 20.328 1 94.12 38 ALA B C 1
ATOM 2047 O O . ALA B 1 38 ? -2.002 8.469 19.234 1 94.12 38 ALA B O 1
ATOM 2048 N N . THR B 1 39 ? -3.447 8.789 20.875 1 96.12 39 THR B N 1
ATOM 2049 C CA . THR B 1 39 ? -3.949 10.086 20.422 1 96.12 39 THR B CA 1
ATOM 2050 C C . THR B 1 39 ? -3.922 11.094 21.578 1 96.12 39 THR B C 1
ATOM 2052 O O . THR B 1 39 ? -4.953 11.375 22.188 1 96.12 39 THR B O 1
ATOM 2055 N N . PRO B 1 40 ? -2.768 11.742 21.75 1 96.12 40 PRO B N 1
ATOM 2056 C CA . PRO B 1 40 ? -2.668 12.664 22.891 1 96.12 40 PRO B CA 1
ATOM 2057 C C . PRO B 1 40 ? -3.668 13.812 22.812 1 96.12 40 PRO B C 1
ATOM 2059 O O . PRO B 1 40 ? -3.992 14.281 21.719 1 96.12 40 PRO B O 1
ATOM 2062 N N . ASN B 1 41 ? -4.203 14.18 23.984 1 95.38 41 ASN B N 1
ATOM 2063 C CA . ASN B 1 41 ? -5.035 15.367 24.172 1 95.38 41 ASN B CA 1
ATOM 2064 C C . ASN B 1 41 ? -6.273 15.328 23.281 1 95.38 41 ASN B C 1
ATOM 2066 O O . ASN B 1 41 ? -6.699 16.359 22.766 1 95.38 41 ASN B O 1
ATOM 2070 N N . GLY B 1 42 ? -6.727 14.242 22.922 1 96 42 GLY B N 1
ATOM 2071 C CA . GLY B 1 42 ? -7.98 14.086 22.219 1 96 42 GLY B CA 1
ATOM 2072 C C . GLY B 1 42 ? -7.84 14.281 20.719 1 96 42 GLY B C 1
ATOM 2073 O O . GLY B 1 42 ? -8.812 14.117 19.969 1 96 42 GLY B O 1
ATOM 2074 N N . GLY B 1 43 ? -6.664 14.711 20.078 1 97.94 43 GLY B N 1
ATOM 2075 C CA . GLY B 1 43 ? -6.355 14.641 18.656 1 97.94 43 GLY B CA 1
ATOM 2076 C C . GLY B 1 43 ? -6.695 15.914 17.922 1 97.94 43 GLY B C 1
ATOM 2077 O O . GLY B 1 43 ? -7.113 15.875 16.75 1 97.94 43 GLY B O 1
ATOM 2078 N N . GLY B 1 44 ? -6.48 17.109 18.516 1 98.44 44 GLY B N 1
ATOM 2079 C CA . GLY B 1 44 ? -6.762 18.312 17.734 1 98.44 44 GLY B CA 1
ATOM 2080 C C . GLY B 1 44 ? -6.629 19.594 18.547 1 98.44 44 GLY B C 1
ATOM 2081 O O . GLY B 1 44 ? -6.586 19.547 19.766 1 98.44 44 GLY B O 1
ATOM 2082 N N . THR B 1 45 ? -6.512 20.719 17.812 1 98.56 45 THR B N 1
ATOM 2083 C CA . THR B 1 45 ? -6.441 22.031 18.422 1 98.56 45 THR B CA 1
ATOM 2084 C C . THR B 1 45 ? -6.824 23.125 17.422 1 98.56 45 THR B C 1
ATOM 2086 O O . THR B 1 45 ? -6.988 22.844 16.234 1 98.56 45 THR B O 1
ATOM 2089 N N . THR B 1 46 ? -7.152 24.266 17.922 1 98.75 46 THR B N 1
ATOM 2090 C CA . THR B 1 46 ? -7.254 25.484 17.125 1 98.75 46 THR B CA 1
ATOM 2091 C C . THR B 1 46 ? -5.91 26.203 17.062 1 98.75 46 THR B C 1
ATOM 2093 O O . THR B 1 46 ? -5.27 26.422 18.094 1 98.75 46 THR B O 1
ATOM 2096 N N . LEU B 1 47 ? -5.484 26.547 15.883 1 98.88 47 LEU B N 1
ATOM 2097 C CA . LEU B 1 47 ? -4.172 27.156 15.711 1 98.88 47 LEU B CA 1
ATOM 2098 C C . LEU B 1 47 ? -4.266 28.406 14.844 1 98.88 47 LEU B C 1
ATOM 2100 O O . LEU B 1 47 ? -4.344 28.312 13.617 1 98.88 47 LEU B O 1
ATOM 2104 N N . GLY B 1 48 ? -4.203 29.562 15.492 1 98.75 48 GLY B N 1
ATOM 2105 C CA . GLY B 1 48 ? -4.297 30.812 14.773 1 98.75 48 GLY B CA 1
ATOM 2106 C C . GLY B 1 48 ? -3.094 31.094 13.891 1 98.75 48 GLY B C 1
ATOM 2107 O O . GLY B 1 48 ? -2.051 30.453 14.039 1 98.75 48 GLY B O 1
ATOM 2108 N N . ALA B 1 49 ? -3.271 32.062 12.969 1 98.75 49 ALA B N 1
ATOM 2109 C CA . ALA B 1 49 ? -2.18 32.438 12.078 1 98.75 49 ALA B CA 1
ATOM 2110 C C . ALA B 1 49 ? -0.937 32.844 12.867 1 98.75 49 ALA B C 1
ATOM 2112 O O . ALA B 1 49 ? -1.023 33.594 13.828 1 98.75 49 ALA B O 1
ATOM 2113 N N . GLY B 1 50 ? 0.207 32.219 12.5 1 98.62 50 GLY B N 1
ATOM 2114 C CA . GLY B 1 50 ? 1.482 32.562 13.102 1 98.62 50 GLY B CA 1
ATOM 2115 C C . GLY B 1 50 ? 1.713 31.906 14.445 1 98.62 50 GLY B C 1
ATOM 2116 O O . GLY B 1 50 ? 2.781 32.062 15.039 1 98.62 50 GLY B O 1
ATOM 2117 N N . LYS B 1 51 ? 0.779 31.109 14.938 1 98.88 51 LYS B N 1
ATOM 2118 C CA . LYS B 1 51 ? 0.885 30.516 16.266 1 98.88 51 LYS B CA 1
ATOM 2119 C C . LYS B 1 51 ? 1.521 29.141 16.203 1 98.88 51 LYS B C 1
ATOM 2121 O O . LYS B 1 51 ? 1.658 28.562 15.117 1 98.88 51 LYS B O 1
ATOM 2126 N N . THR B 1 52 ? 2.021 28.688 17.312 1 98.81 52 THR B N 1
ATOM 2127 C CA . THR B 1 52 ? 2.66 27.391 17.453 1 98.81 52 THR B CA 1
ATOM 2128 C C . THR B 1 52 ? 1.982 26.578 18.562 1 98.81 52 THR B C 1
ATOM 2130 O O . THR B 1 52 ? 1.568 27.125 19.578 1 98.81 52 THR B O 1
ATOM 2133 N N . HIS B 1 53 ? 1.756 25.359 18.344 1 98.69 53 HIS B N 1
ATOM 2134 C CA . HIS B 1 53 ? 1.288 24.391 19.344 1 98.69 53 HIS B CA 1
ATOM 2135 C C . HIS B 1 53 ? 2.295 23.266 19.531 1 98.69 53 HIS B C 1
ATOM 2137 O O . HIS B 1 53 ? 2.805 22.719 18.562 1 98.69 53 HIS B O 1
ATOM 2143 N N . VAL B 1 54 ? 2.652 22.938 20.75 1 98.56 54 VAL B N 1
ATOM 2144 C CA . VAL B 1 54 ? 3.562 21.828 21.047 1 98.56 54 VAL B CA 1
ATOM 2145 C C . VAL B 1 54 ? 2.76 20.562 21.359 1 98.56 54 VAL B C 1
ATOM 2147 O O . VAL B 1 54 ? 2.021 20.516 22.344 1 98.56 54 VAL B O 1
ATOM 2150 N N . LEU B 1 55 ? 2.869 19.594 20.531 1 98.38 55 LEU B N 1
ATOM 2151 C CA . LEU B 1 55 ? 2.256 18.281 20.719 1 98.38 55 LEU B CA 1
ATOM 2152 C C . LEU B 1 55 ? 3.262 17.297 21.281 1 98.38 55 LEU B C 1
ATOM 2154 O O . LEU B 1 55 ? 4.289 17.016 20.656 1 98.38 55 LEU B O 1
ATOM 2158 N N . ASN B 1 56 ? 2.973 16.75 22.484 1 98 56 ASN B N 1
ATOM 2159 C CA . ASN B 1 56 ? 3.785 15.68 23.047 1 98 56 ASN B CA 1
ATOM 2160 C C . ASN B 1 56 ? 3.209 14.305 22.719 1 98 56 ASN B C 1
ATOM 2162 O O . ASN B 1 56 ? 2.037 14.039 22.984 1 98 56 ASN B O 1
ATOM 2166 N N . VAL B 1 57 ? 4.074 13.477 22.109 1 97.62 57 VAL B N 1
ATOM 2167 C CA . VAL B 1 57 ? 3.643 12.125 21.766 1 97.62 57 VAL B CA 1
ATOM 2168 C C . VAL B 1 57 ? 4.562 11.109 22.438 1 97.62 57 VAL B C 1
ATOM 2170 O O . VAL B 1 57 ? 5.672 11.445 22.859 1 97.62 57 VAL B O 1
ATOM 2173 N N . PRO B 1 58 ? 4.062 9.852 22.547 1 96.44 58 PRO B N 1
ATOM 2174 C CA . PRO B 1 58 ? 4.953 8.812 23.062 1 96.44 58 PRO B CA 1
ATOM 2175 C C . PRO B 1 58 ? 6.219 8.648 22.219 1 96.44 58 PRO B C 1
ATOM 2177 O O . PRO B 1 58 ? 6.199 8.891 21.016 1 96.44 58 PRO B O 1
ATOM 2180 N N . ASP B 1 59 ? 7.258 8.141 22.844 1 96.56 59 ASP B N 1
ATOM 2181 C CA . ASP B 1 59 ? 8.555 7.953 22.203 1 96.56 59 ASP B CA 1
ATOM 2182 C C . ASP B 1 59 ? 8.461 6.969 21.047 1 96.56 59 ASP B C 1
ATOM 2184 O O . ASP B 1 59 ? 9.258 7.027 20.109 1 96.56 59 ASP B O 1
ATOM 2188 N N . ASN B 1 60 ? 7.586 6.105 21.109 1 94.69 60 ASN B N 1
ATOM 2189 C CA . ASN B 1 60 ? 7.355 5.113 20.062 1 94.69 60 ASN B CA 1
ATOM 2190 C C . ASN B 1 60 ? 6.004 5.316 19.391 1 94.69 60 ASN B C 1
ATOM 2192 O O . ASN B 1 60 ? 5.301 4.348 19.094 1 94.69 60 ASN B O 1
ATOM 2196 N N . TRP B 1 61 ? 5.547 6.625 19.281 1 95.19 61 TRP B N 1
ATOM 2197 C CA . TRP B 1 61 ? 4.277 6.922 18.641 1 95.19 61 TRP B CA 1
ATOM 2198 C C . TRP B 1 61 ? 4.184 6.227 17.281 1 95.19 61 TRP B C 1
ATOM 2200 O O . TRP B 1 61 ? 5.016 6.449 16.406 1 95.19 61 TRP B O 1
ATOM 2210 N N . THR B 1 62 ? 3.205 5.289 17.125 1 90.81 62 THR B N 1
ATOM 2211 C CA . THR B 1 62 ? 3.053 4.398 15.984 1 90.81 62 THR B CA 1
ATOM 2212 C C . THR B 1 62 ? 1.816 4.766 15.172 1 90.81 62 THR B C 1
ATOM 2214 O O . THR B 1 62 ? 0.736 4.969 15.727 1 90.81 62 THR B O 1
ATOM 2217 N N . GLY B 1 63 ? 2.1 4.859 13.82 1 93.19 63 GLY B N 1
ATOM 2218 C CA . GLY B 1 63 ? 0.98 5.156 12.938 1 93.19 63 GLY B CA 1
ATOM 2219 C C . GLY B 1 63 ? 0.397 6.539 13.164 1 93.19 63 GLY B C 1
ATOM 2220 O O . GLY B 1 63 ? -0.824 6.703 13.195 1 93.19 63 GLY B O 1
ATOM 2221 N N . GLY B 1 64 ? 1.265 7.504 13.398 1 96 64 GLY B N 1
ATOM 2222 C CA . GLY B 1 64 ? 0.808 8.859 13.641 1 96 64 GLY B CA 1
ATOM 2223 C C . GLY B 1 64 ? 0.516 9.633 12.367 1 96 64 GLY B C 1
ATOM 2224 O O . GLY B 1 64 ? 1.245 9.516 11.383 1 96 64 GLY B O 1
ATOM 2225 N N . ARG B 1 65 ? -0.503 10.469 12.43 1 97.44 65 ARG B N 1
ATOM 2226 C CA . ARG B 1 65 ? -0.808 11.391 11.344 1 97.44 65 ARG B CA 1
ATOM 2227 C C . ARG B 1 65 ? -1.258 12.742 11.891 1 97.44 65 ARG B C 1
ATOM 2229 O O . ARG B 1 65 ? -1.979 12.812 12.883 1 97.44 65 ARG B O 1
ATOM 2236 N N . ILE B 1 66 ? -0.805 13.766 11.273 1 98.62 66 ILE B N 1
ATOM 2237 C CA . ILE B 1 66 ? -1.187 15.148 11.547 1 98.62 66 ILE B CA 1
ATOM 2238 C C . ILE B 1 66 ? -1.637 15.828 10.258 1 98.62 66 ILE B C 1
ATOM 2240 O O . ILE B 1 66 ? -1.004 15.664 9.211 1 98.62 66 ILE B O 1
ATOM 2244 N N . TRP B 1 67 ? -2.758 16.5 10.336 1 98.81 67 TRP B N 1
ATOM 2245 C CA . TRP B 1 67 ? -3.252 17.234 9.164 1 98.81 67 TRP B CA 1
ATOM 2246 C C . TRP B 1 67 ? -3.902 18.547 9.57 1 98.81 67 TRP B C 1
ATOM 2248 O O . TRP B 1 67 ? -4.129 18.797 10.758 1 98.81 67 TRP B O 1
ATOM 2258 N N . ALA B 1 68 ? -4.129 19.406 8.602 1 98.88 68 ALA B N 1
ATOM 2259 C CA . ALA B 1 68 ? -4.836 20.656 8.867 1 98.88 68 ALA B CA 1
ATOM 2260 C C . ALA B 1 68 ? -6.285 20.578 8.391 1 98.88 68 ALA B C 1
ATOM 2262 O O . ALA B 1 68 ? -6.547 20.344 7.211 1 98.88 68 ALA B O 1
ATOM 2263 N N . ARG B 1 69 ? -7.227 20.75 9.312 1 98.88 69 ARG B N 1
ATOM 2264 C CA . ARG B 1 69 ? -8.57 21.109 8.883 1 98.88 69 ARG B CA 1
ATOM 2265 C C . ARG B 1 69 ? -8.648 22.578 8.469 1 98.88 69 ARG B C 1
ATOM 2267 O O . ARG B 1 69 ? -8.016 23.438 9.094 1 98.88 69 ARG B O 1
ATOM 2274 N N . THR B 1 70 ? -9.422 22.844 7.453 1 98.69 70 THR B N 1
ATOM 2275 C CA . THR B 1 70 ? -9.562 24.234 7.008 1 98.69 70 THR B CA 1
ATOM 2276 C C . THR B 1 70 ? -11.039 24.594 6.863 1 98.69 70 THR B C 1
ATOM 2278 O O . THR B 1 70 ? -11.891 23.734 6.676 1 98.69 70 THR B O 1
ATOM 2281 N N . GLY B 1 71 ? -11.336 25.859 7.035 1 98.12 71 GLY B N 1
ATOM 2282 C CA . GLY B 1 71 ? -12.664 26.391 6.785 1 98.12 71 GLY B CA 1
ATOM 2283 C C . GLY B 1 71 ? -13.711 25.875 7.762 1 98.12 71 GLY B C 1
ATOM 2284 O O . GLY B 1 71 ? -14.852 25.625 7.379 1 98.12 71 GLY B O 1
ATOM 2285 N N . CYS B 1 72 ? -13.289 25.719 8.938 1 97.94 72 CYS B N 1
ATOM 2286 C CA . CYS B 1 72 ? -14.258 25.25 9.922 1 97.94 72 CYS B CA 1
ATOM 2287 C C . CYS B 1 72 ? -15.117 26.391 10.438 1 97.94 72 CYS B C 1
ATOM 2289 O O . CYS B 1 72 ? -14.633 27.516 10.609 1 97.94 72 CYS B O 1
ATOM 2291 N N . ASN B 1 73 ? -16.359 26.062 10.742 1 97.31 73 ASN B N 1
ATOM 2292 C CA . ASN B 1 73 ? -17.219 27.016 11.43 1 97.31 73 ASN B CA 1
ATOM 2293 C C . ASN B 1 73 ? -17.234 26.766 12.938 1 97.31 73 ASN B C 1
ATOM 2295 O O . ASN B 1 73 ? -16.438 25.984 13.453 1 97.31 73 ASN B O 1
ATOM 2299 N N . SER B 1 74 ? -18.141 27.375 13.594 1 96.25 74 SER B N 1
ATOM 2300 C CA . SER B 1 74 ? -18.172 27.297 15.047 1 96.25 74 SER B CA 1
ATOM 2301 C C . SER B 1 74 ? -18.562 25.906 15.531 1 96.25 74 SER B C 1
ATOM 2303 O O . SER B 1 74 ? -18.344 25.562 16.688 1 96.25 74 SER B O 1
ATOM 2305 N N . LYS B 1 75 ? -19.203 25.172 14.703 1 95.94 75 LYS B N 1
ATOM 2306 C CA . LYS B 1 75 ? -19.609 23.812 15.047 1 95.94 75 LYS B CA 1
ATOM 2307 C C . LYS B 1 75 ? -18.594 22.781 14.562 1 95.94 75 LYS B C 1
ATOM 2309 O O . LYS B 1 75 ? -18.844 21.578 14.594 1 95.94 75 LYS B O 1
ATOM 2314 N N . PHE B 1 76 ? -17.453 23.266 13.938 1 98 76 PHE B N 1
ATOM 2315 C CA . PHE B 1 76 ? -16.328 22.484 13.453 1 98 76 PHE B CA 1
ATOM 2316 C C . PHE B 1 76 ? -16.734 21.672 12.227 1 98 76 PHE B C 1
ATOM 2318 O O . PHE B 1 76 ? -16.234 20.562 12.023 1 98 76 PHE B O 1
ATOM 2325 N N . GLU B 1 77 ? -17.734 22.156 11.633 1 97.38 77 GLU B N 1
ATOM 2326 C CA . GLU B 1 77 ? -17.938 21.719 10.258 1 97.38 77 GLU B CA 1
ATOM 2327 C C . GLU B 1 77 ? -16.922 22.359 9.305 1 97.38 77 GLU B C 1
ATOM 2329 O O . GLU B 1 77 ? -16.953 23.562 9.086 1 97.38 77 GLU B O 1
ATOM 2334 N N . CYS B 1 78 ? -16.094 21.547 8.758 1 98.25 78 CYS B N 1
ATOM 2335 C CA . CYS B 1 78 ? -14.953 22.094 8.039 1 98.25 78 CYS B CA 1
ATOM 2336 C C . CYS B 1 78 ? -15.07 21.844 6.543 1 98.25 78 CYS B C 1
ATOM 2338 O O . CYS B 1 78 ? -15.688 20.859 6.117 1 98.25 78 CYS B O 1
ATOM 2340 N N . GLU B 1 79 ? -14.438 22.672 5.793 1 98.31 79 GLU B N 1
ATOM 2341 C CA . GLU B 1 79 ? -14.336 22.453 4.355 1 98.31 79 GLU B CA 1
ATOM 2342 C C . GLU B 1 79 ? -13.469 21.234 4.043 1 98.31 79 GLU B C 1
ATOM 2344 O O . GLU B 1 79 ? -13.773 20.469 3.133 1 98.31 79 GLU B O 1
ATOM 2349 N N . THR B 1 80 ? -12.359 21.109 4.75 1 98.69 80 THR B N 1
ATOM 2350 C CA . THR B 1 80 ? -11.461 19.984 4.484 1 98.69 80 THR B CA 1
ATOM 2351 C C . THR B 1 80 ? -10.969 19.375 5.789 1 98.69 80 THR B C 1
ATOM 2353 O O . THR B 1 80 ? -10.938 20.047 6.824 1 98.69 80 THR B O 1
ATOM 2356 N N . GLY B 1 81 ? -10.719 18.125 5.754 1 98.5 81 GLY B N 1
ATOM 2357 C CA . GLY B 1 81 ? -10.016 17.422 6.812 1 98.5 81 GLY B CA 1
ATOM 2358 C C . GLY B 1 81 ? -10.867 17.219 8.055 1 98.5 81 GLY B C 1
ATOM 2359 O O . GLY B 1 81 ? -10.336 16.953 9.133 1 98.5 81 GLY B O 1
ATOM 2360 N N . GLY B 1 82 ? -12.141 17.391 7.992 1 98.56 82 GLY B N 1
ATOM 2361 C CA . GLY B 1 82 ? -13.008 17.266 9.156 1 98.56 82 GLY B CA 1
ATOM 2362 C C . GLY B 1 82 ? -12.859 15.93 9.859 1 98.56 82 GLY B C 1
ATOM 2363 O O . GLY B 1 82 ? -12.664 14.898 9.219 1 98.56 82 GLY B O 1
ATOM 2364 N N . CYS B 1 83 ? -12.977 15.977 11.188 1 98 83 CYS B N 1
ATOM 2365 C CA . CYS B 1 83 ? -12.883 14.766 11.992 1 98 83 CYS B CA 1
ATOM 2366 C C . CYS B 1 83 ? -13.906 14.781 13.117 1 98 83 CYS B C 1
ATOM 2368 O O . CYS B 1 83 ? -13.602 14.383 14.242 1 98 83 CYS B O 1
ATOM 2370 N N . GLY B 1 84 ? -15 15.273 12.836 1 95.31 84 GLY B N 1
ATOM 2371 C CA . GLY B 1 84 ? -16.078 15.383 13.812 1 95.31 84 GLY B CA 1
ATOM 2372 C C . GLY B 1 84 ? -16.5 16.812 14.062 1 95.31 84 GLY B C 1
ATOM 2373 O O . GLY B 1 84 ? -16.172 17.719 13.289 1 95.31 84 GLY B O 1
ATOM 2374 N N . ASN B 1 85 ? -17.281 17.031 15.125 1 95.88 85 ASN B N 1
ATOM 2375 C CA . ASN B 1 85 ? -17.875 18.328 15.359 1 95.88 85 ASN B CA 1
ATOM 2376 C C . ASN B 1 85 ? -17.328 18.984 16.625 1 95.88 85 ASN B C 1
ATOM 2378 O O . ASN B 1 85 ? -18.078 19.609 17.375 1 95.88 85 ASN B O 1
ATOM 2382 N N . SER B 1 86 ? -16.062 18.719 16.859 1 97.06 86 SER B N 1
ATOM 2383 C CA . SER B 1 86 ? -15.383 19.312 18 1 97.06 86 SER B CA 1
ATOM 2384 C C . SER B 1 86 ? -13.93 19.625 17.688 1 97.06 86 SER B C 1
ATOM 2386 O O . SER B 1 86 ? -13.422 19.234 16.625 1 97.06 86 SER B O 1
ATOM 2388 N N . GLU B 1 87 ? -13.359 20.391 18.578 1 97.56 87 GLU B N 1
ATOM 2389 C CA . GLU B 1 87 ? -11.953 20.719 18.406 1 97.56 87 GLU B CA 1
ATOM 2390 C C . GLU B 1 87 ? -11.086 19.469 18.375 1 97.56 87 GLU B C 1
ATOM 2392 O O . GLU B 1 87 ? -10.102 19.391 17.641 1 97.56 87 GLU B O 1
ATOM 2397 N N . HIS B 1 88 ? -11.523 18.469 19.156 1 98.06 88 HIS B N 1
ATOM 2398 C CA . HIS B 1 88 ? -10.812 17.188 19.219 1 98.06 88 HIS B CA 1
ATOM 2399 C C . HIS B 1 88 ? -11.422 16.156 18.281 1 98.06 88 HIS B C 1
ATOM 2401 O O . HIS B 1 88 ? -12.648 16.109 18.125 1 98.06 88 HIS B O 1
ATOM 2407 N N . CYS B 1 89 ? -10.578 15.375 17.672 1 97.12 89 CYS B N 1
ATOM 2408 C CA . CYS B 1 89 ? -11.031 14.391 16.703 1 97.12 89 CYS B CA 1
ATOM 2409 C C . CYS B 1 89 ? -11.602 13.164 17.391 1 97.12 89 CYS B C 1
ATOM 2411 O O . CYS B 1 89 ? -12.43 12.445 16.828 1 97.12 89 CYS B O 1
ATOM 2413 N N . ASN B 1 90 ? -11.133 12.906 18.641 1 93.56 90 ASN B N 1
ATOM 2414 C CA . ASN B 1 90 ? -11.672 11.844 19.469 1 93.56 90 ASN B CA 1
ATOM 2415 C C . ASN B 1 90 ? -11.711 10.508 18.719 1 93.56 90 ASN B C 1
ATOM 2417 O O . ASN B 1 90 ? -12.75 9.852 18.672 1 93.56 90 ASN B O 1
ATOM 2421 N N . GLY B 1 91 ? -10.617 10.195 18.109 1 91.94 91 GLY B N 1
ATOM 2422 C CA . GLY B 1 91 ? -10.477 8.883 17.5 1 91.94 91 GLY B CA 1
ATOM 2423 C C . GLY B 1 91 ? -10.734 8.891 16 1 91.94 91 GLY B C 1
ATOM 2424 O O . GLY B 1 91 ? -10.438 7.914 15.312 1 91.94 91 GLY B O 1
ATOM 2425 N N . ALA B 1 92 ? -11.297 9.969 15.469 1 94.44 92 ALA B N 1
ATOM 2426 C CA . ALA B 1 92 ? -11.562 10.055 14.031 1 94.44 92 ALA B CA 1
ATOM 2427 C C . ALA B 1 92 ? -10.297 10.43 13.266 1 94.44 92 ALA B C 1
ATOM 2429 O O . ALA B 1 92 ? -9.516 11.273 13.719 1 94.44 92 ALA B O 1
ATOM 2430 N N . TRP B 1 93 ? -10.078 9.867 12.094 1 94 93 TRP B N 1
ATOM 2431 C CA . TRP B 1 93 ? -8.82 9.961 11.352 1 94 93 TRP B CA 1
ATOM 2432 C C . TRP B 1 93 ? -8.891 11.062 10.305 1 94 93 TRP B C 1
ATOM 2434 O O . TRP B 1 93 ? -7.922 11.297 9.57 1 94 93 TRP B O 1
ATOM 2444 N N . GLY B 1 94 ? -9.938 11.836 10.289 1 96.12 94 GLY B N 1
ATOM 2445 C CA . GLY B 1 94 ? -10.055 12.945 9.352 1 96.12 94 GLY B CA 1
ATOM 2446 C C . GLY B 1 94 ? -10.562 12.523 7.988 1 96.12 94 GLY B C 1
ATOM 2447 O O . GLY B 1 94 ? -10.305 11.406 7.539 1 96.12 94 GLY B O 1
ATOM 2448 N N . ALA B 1 95 ? -11.219 13.43 7.336 1 96.88 95 ALA B N 1
ATOM 2449 C CA . ALA B 1 95 ? -11.695 13.203 5.973 1 96.88 95 ALA B CA 1
ATOM 2450 C C . ALA B 1 95 ? -10.531 13.141 4.988 1 96.88 95 ALA B C 1
ATOM 2452 O O . ALA B 1 95 ? -9.516 13.82 5.176 1 96.88 95 ALA B O 1
ATOM 2453 N N . ASN B 1 96 ? -10.695 12.305 3.877 1 95.75 96 ASN B N 1
ATOM 2454 C CA . ASN B 1 96 ? -9.68 12.188 2.838 1 95.75 96 ASN B CA 1
ATOM 2455 C C . ASN B 1 96 ? -9.516 13.492 2.066 1 95.75 96 ASN B C 1
ATOM 2457 O O . ASN B 1 96 ? -10.336 14.406 2.197 1 95.75 96 ASN B O 1
ATOM 2461 N N . GLY B 1 97 ? -8.43 13.602 1.343 1 97.69 97 GLY B N 1
ATOM 2462 C CA . GLY B 1 97 ? -8.234 14.688 0.402 1 97.69 97 GLY B CA 1
ATOM 2463 C C . GLY B 1 97 ? -7.27 15.75 0.908 1 97.69 97 GLY B C 1
ATOM 2464 O O . GLY B 1 97 ? -7.133 16.812 0.3 1 97.69 97 GLY B O 1
ATOM 2465 N N . VAL B 1 98 ? -6.621 15.414 2.023 1 98.31 98 VAL B N 1
ATOM 2466 C CA . VAL B 1 98 ? -5.801 16.453 2.621 1 98.31 98 VAL B CA 1
ATOM 2467 C C . VAL B 1 98 ? -4.344 16 2.676 1 98.31 98 VAL B C 1
ATOM 2469 O O . VAL B 1 98 ? -4.051 14.812 2.557 1 98.31 98 VAL B O 1
ATOM 2472 N N . THR B 1 99 ? -3.441 16.953 2.883 1 98.81 99 THR B N 1
ATOM 2473 C CA . THR B 1 99 ? -2.018 16.703 3.072 1 98.81 99 THR B CA 1
ATOM 2474 C C . THR B 1 99 ? -1.742 16.172 4.473 1 98.81 99 THR B C 1
ATOM 2476 O O . THR B 1 99 ? -2.238 16.719 5.461 1 98.81 99 THR B O 1
ATOM 2479 N N . LEU B 1 100 ? -0.917 15.117 4.523 1 98.75 100 LEU B N 1
ATOM 2480 C CA . LEU B 1 100 ? -0.683 14.484 5.816 1 98.75 100 LEU B CA 1
ATOM 2481 C C . LEU B 1 100 ? 0.792 14.555 6.195 1 98.75 100 LEU B C 1
ATOM 2483 O O . LEU B 1 100 ? 1.665 14.383 5.344 1 98.75 100 LEU B O 1
ATOM 2487 N N . ALA B 1 101 ? 1.082 14.828 7.426 1 98.81 101 ALA B N 1
ATOM 2488 C CA . ALA B 1 101 ? 2.34 14.445 8.062 1 98.81 101 ALA B CA 1
ATOM 2489 C C . ALA B 1 101 ? 2.207 13.109 8.781 1 98.81 101 ALA B C 1
ATOM 2491 O O . ALA B 1 101 ? 1.33 12.938 9.633 1 98.81 101 ALA B O 1
ATOM 2492 N N . GLU B 1 102 ? 3.08 12.195 8.477 1 98.12 102 GLU B N 1
ATOM 2493 C CA . GLU B 1 102 ? 2.953 10.852 9.039 1 98.12 102 GLU B CA 1
ATOM 2494 C C . GLU B 1 102 ? 4.223 10.438 9.773 1 98.12 102 GLU B C 1
ATOM 2496 O O . GLU B 1 102 ? 5.328 10.805 9.375 1 98.12 102 GLU B O 1
ATOM 2501 N N . PHE B 1 103 ? 3.986 9.68 10.867 1 97.06 103 PHE B N 1
ATOM 2502 C CA . PHE B 1 103 ? 5.105 9.305 11.727 1 97.06 103 PHE B CA 1
ATOM 2503 C C . PHE B 1 103 ? 4.992 7.852 12.164 1 97.06 103 PHE B C 1
ATOM 2505 O O . PHE B 1 103 ? 3.9 7.379 12.492 1 97.06 103 PHE B O 1
ATOM 2512 N N . GLY B 1 104 ? 6.055 7.117 12.156 1 94.81 104 GLY B N 1
ATOM 2513 C CA . GLY B 1 104 ? 6.371 5.914 12.906 1 94.81 104 GLY B CA 1
ATOM 2514 C C . GLY B 1 104 ? 7.652 6.023 13.703 1 94.81 104 GLY B C 1
ATOM 2515 O O . GLY B 1 104 ? 8.75 5.914 13.148 1 94.81 104 GLY B O 1
ATOM 2516 N N . LEU B 1 105 ? 7.527 6.188 15.023 1 95.94 105 LEU B N 1
ATOM 2517 C CA . LEU B 1 105 ? 8.695 6.484 15.836 1 95.94 105 LEU B CA 1
ATOM 2518 C C . LEU B 1 105 ? 9.242 5.215 16.484 1 95.94 105 LEU B C 1
ATOM 2520 O O . LEU B 1 105 ? 8.477 4.355 16.922 1 95.94 105 LEU B O 1
ATOM 2524 N N . LYS B 1 106 ? 10.562 5.074 16.422 1 93.25 106 LYS B N 1
ATOM 2525 C CA . LYS B 1 106 ? 11.289 3.951 17 1 93.25 106 LYS B CA 1
ATOM 2526 C C . LYS B 1 106 ? 10.789 2.623 16.438 1 93.25 106 LYS B C 1
ATOM 2528 O O . LYS B 1 106 ? 10.461 1.704 17.188 1 93.25 106 LYS B O 1
ATOM 2533 N N . LYS B 1 107 ? 10.68 2.469 15.211 1 86.31 107 LYS B N 1
ATOM 2534 C CA . LYS B 1 107 ? 10.086 1.294 14.57 1 86.31 107 LYS B CA 1
ATOM 2535 C C . LYS B 1 107 ? 11.156 0.238 14.281 1 86.31 107 LYS B C 1
ATOM 2537 O O . LYS B 1 107 ? 10.945 -0.948 14.547 1 86.31 107 LYS B O 1
ATOM 2542 N N . TRP B 1 108 ? 12.164 0.593 13.656 1 79.25 108 TRP B N 1
ATOM 2543 C CA . TRP B 1 108 ? 13.234 -0.339 13.336 1 79.25 108 TRP B CA 1
ATOM 2544 C C . TRP B 1 108 ? 14.578 0.17 13.859 1 79.25 108 TRP B C 1
ATOM 2546 O O . TRP B 1 108 ? 14.992 1.283 13.539 1 79.25 108 TRP B O 1
ATOM 2556 N N . ASP B 1 109 ? 15.234 -0.607 14.703 1 83.44 109 ASP B N 1
ATOM 2557 C CA . ASP B 1 109 ? 16.531 -0.26 15.258 1 83.44 109 ASP B CA 1
ATOM 2558 C C . ASP B 1 109 ? 16.516 1.138 15.867 1 83.44 109 ASP B C 1
ATOM 2560 O O . ASP B 1 109 ? 17.422 1.936 15.641 1 83.44 109 ASP B O 1
ATOM 2564 N N . ASN B 1 110 ? 15.438 1.569 16.438 1 89.81 110 ASN B N 1
ATOM 2565 C CA . ASN B 1 110 ? 15.219 2.826 17.156 1 89.81 110 ASN B CA 1
ATOM 2566 C C . ASN B 1 110 ? 15.109 4.004 16.188 1 89.81 110 ASN B C 1
ATOM 2568 O O . ASN B 1 110 ? 15.203 5.16 16.594 1 89.81 110 ASN B O 1
ATOM 2572 N N . MET B 1 111 ? 14.898 3.684 14.898 1 93.56 111 MET B N 1
ATOM 2573 C CA . MET B 1 111 ? 14.773 4.742 13.898 1 93.56 111 MET B CA 1
ATOM 2574 C C . MET B 1 111 ? 13.328 5.219 13.789 1 93.56 111 MET B C 1
ATOM 2576 O O . MET B 1 111 ? 12.398 4.414 13.852 1 93.56 111 MET B O 1
ATOM 2580 N N . ASP B 1 112 ? 13.242 6.516 13.672 1 96 112 ASP B N 1
ATOM 2581 C CA . ASP B 1 112 ? 11.977 7.141 13.289 1 96 112 ASP B CA 1
ATOM 2582 C C . ASP B 1 112 ? 11.789 7.109 11.773 1 96 112 ASP B C 1
ATOM 2584 O O . ASP B 1 112 ? 12.75 7.285 11.016 1 96 112 ASP B O 1
ATOM 2588 N N . PHE B 1 113 ? 10.578 6.914 11.406 1 94.62 113 PHE B N 1
ATOM 2589 C CA . PHE B 1 113 ? 10.195 7.105 10.016 1 94.62 113 PHE B CA 1
ATOM 2590 C C . PHE B 1 113 ? 9.094 8.148 9.898 1 94.62 113 PHE B C 1
ATOM 2592 O O . PHE B 1 113 ? 8.172 8.18 10.711 1 94.62 113 PHE B O 1
ATOM 2599 N N . TYR B 1 114 ? 9.297 9.086 8.953 1 97.62 114 TYR B N 1
ATOM 2600 C CA . TYR B 1 114 ? 8.305 10.133 8.734 1 97.62 114 TYR B CA 1
ATOM 2601 C C . TYR B 1 114 ? 8.203 10.484 7.258 1 97.62 114 TYR B C 1
ATOM 2603 O O . TYR B 1 114 ? 9.125 10.227 6.484 1 97.62 114 TYR B O 1
ATOM 2611 N N . ASP B 1 115 ? 7.016 10.977 6.867 1 98.12 115 ASP B N 1
ATOM 2612 C CA . ASP B 1 115 ? 6.793 11.391 5.484 1 98.12 115 ASP B CA 1
ATOM 2613 C C . ASP B 1 115 ? 5.664 12.414 5.391 1 98.12 115 ASP B C 1
ATOM 2615 O O . ASP B 1 115 ? 4.883 12.57 6.332 1 98.12 115 ASP B O 1
ATOM 2619 N N . VAL B 1 116 ? 5.703 13.188 4.348 1 98.75 116 VAL B N 1
ATOM 2620 C CA . VAL B 1 116 ? 4.527 13.93 3.908 1 98.75 116 VAL B CA 1
ATOM 2621 C C . VAL B 1 116 ? 3.781 13.125 2.844 1 98.75 116 VAL B C 1
ATOM 2623 O O . VAL B 1 116 ? 4.395 12.594 1.917 1 98.75 116 VAL B O 1
ATOM 2626 N N . SER B 1 117 ? 2.459 13.031 2.986 1 98.5 117 SER B N 1
ATOM 2627 C CA . SER B 1 117 ? 1.702 12.133 2.119 1 98.5 117 SER B CA 1
ATOM 2628 C C . SER B 1 117 ? 0.622 12.891 1.353 1 98.5 117 SER B C 1
ATOM 2630 O O . SER B 1 117 ? -0.176 13.617 1.947 1 98.5 117 SER B O 1
ATOM 2632 N N . LEU B 1 118 ? 0.591 12.688 0.068 1 98.56 118 LEU B N 1
ATOM 2633 C CA . LEU B 1 118 ? -0.462 13.18 -0.81 1 98.56 118 LEU B CA 1
ATOM 2634 C C . LEU B 1 118 ? -1.243 12.023 -1.43 1 98.56 118 LEU B C 1
ATOM 2636 O O . LEU B 1 118 ? -1.922 12.203 -2.443 1 98.56 118 LEU B O 1
ATOM 2640 N N . VAL B 1 119 ? -1.167 10.859 -0.795 1 97.38 119 VAL B N 1
ATOM 2641 C CA . VAL B 1 119 ? -1.84 9.664 -1.3 1 97.38 119 VAL B CA 1
ATOM 2642 C C . VAL B 1 119 ? -3.342 9.922 -1.401 1 97.38 119 VAL B C 1
ATOM 2644 O O . VAL B 1 119 ? -3.998 9.445 -2.328 1 97.38 119 VAL B O 1
ATOM 2647 N N . ASP B 1 120 ? -3.906 10.828 -0.534 1 96.38 120 ASP B N 1
ATOM 2648 C CA . ASP B 1 120 ? -5.336 11.133 -0.559 1 96.38 120 ASP B CA 1
ATOM 2649 C C . ASP B 1 120 ? -5.598 12.477 -1.236 1 96.38 120 ASP B C 1
ATOM 2651 O O . ASP B 1 120 ? -6.73 12.758 -1.638 1 96.38 120 ASP B O 1
ATOM 2655 N N . GLY B 1 121 ? -4.543 13.266 -1.234 1 98.38 121 GLY B N 1
ATOM 2656 C CA . GLY B 1 121 ? -4.734 14.578 -1.829 1 98.38 121 GLY B CA 1
ATOM 2657 C C . GLY B 1 121 ? -3.977 15.68 -1.108 1 98.38 121 GLY B C 1
ATOM 2658 O O . GLY B 1 121 ? -3.082 15.406 -0.307 1 98.38 121 GLY B O 1
ATOM 2659 N N . PHE B 1 122 ? -4.289 16.906 -1.482 1 98.88 122 PHE B N 1
ATOM 2660 C CA . PHE B 1 122 ? -3.613 18.125 -1.037 1 98.88 122 PHE B CA 1
ATOM 2661 C C . PHE B 1 122 ? -4.621 19.203 -0.662 1 98.88 122 PHE B C 1
ATOM 2663 O O . PHE B 1 122 ? -5.551 19.484 -1.425 1 98.88 122 PHE B O 1
ATOM 2670 N N . ASN B 1 123 ? -4.418 19.766 0.542 1 98.88 123 ASN B N 1
ATOM 2671 C CA . ASN B 1 123 ? -5.246 20.938 0.855 1 98.88 123 ASN B CA 1
ATOM 2672 C C . ASN B 1 123 ? -4.395 22.125 1.289 1 98.88 123 ASN B C 1
ATOM 2674 O O . ASN B 1 123 ? -4.766 23.281 1.055 1 98.88 123 ASN B O 1
ATOM 2678 N N . VAL B 1 124 ? -3.254 21.875 1.976 1 98.75 124 VAL B N 1
ATOM 2679 C CA . VAL B 1 124 ? -2.324 22.938 2.348 1 98.75 124 VAL B CA 1
ATOM 2680 C C . VAL B 1 124 ? -0.887 22.438 2.176 1 98.75 124 VAL B C 1
ATOM 2682 O O . VAL B 1 124 ? -0.624 21.234 2.221 1 98.75 124 VAL B O 1
ATOM 2685 N N . GLN B 1 125 ? 0.054 23.453 1.995 1 98.56 125 GLN B N 1
ATOM 2686 C CA . GLN B 1 125 ? 1.475 23.141 2.078 1 98.56 125 GLN B CA 1
ATOM 2687 C C . GLN B 1 125 ? 1.829 22.562 3.449 1 98.56 125 GLN B C 1
ATOM 2689 O O . GLN B 1 125 ? 1.294 23 4.469 1 98.56 125 GLN B O 1
ATOM 2694 N N . LEU B 1 126 ? 2.678 21.562 3.414 1 98.81 126 LEU B N 1
ATOM 2695 C CA . LEU B 1 126 ? 3.121 20.953 4.66 1 98.81 126 LEU B CA 1
ATOM 2696 C C . LEU B 1 126 ? 4.586 20.531 4.574 1 98.81 126 LEU B C 1
ATOM 2698 O O . LEU B 1 126 ? 5.023 20 3.553 1 98.81 126 LEU B O 1
ATOM 2702 N N . GLN B 1 127 ? 5.332 20.859 5.629 1 98.81 127 GLN B N 1
ATOM 2703 C CA . GLN B 1 127 ? 6.742 20.484 5.719 1 98.81 127 GLN B CA 1
ATOM 2704 C C . GLN B 1 127 ? 7.062 19.875 7.074 1 98.81 127 GLN B C 1
ATOM 2706 O O . GLN B 1 127 ? 6.59 20.359 8.109 1 98.81 127 GLN B O 1
ATOM 2711 N N . ILE B 1 128 ? 7.855 18.797 7.059 1 98.88 128 ILE B N 1
ATOM 2712 C CA . ILE B 1 128 ? 8.367 18.203 8.289 1 98.88 128 ILE B CA 1
ATOM 2713 C C . ILE B 1 128 ? 9.859 18.469 8.414 1 98.88 128 ILE B C 1
ATOM 2715 O O . ILE B 1 128 ? 10.617 18.297 7.449 1 98.88 128 ILE B O 1
ATOM 2719 N N . LYS B 1 129 ? 10.273 18.906 9.555 1 98.75 129 LYS B N 1
ATOM 2720 C CA . LYS B 1 129 ? 11.688 19.062 9.906 1 98.75 129 LYS B CA 1
ATOM 2721 C C . LYS B 1 129 ? 12.023 18.297 11.172 1 98.75 129 LYS B C 1
ATOM 2723 O O .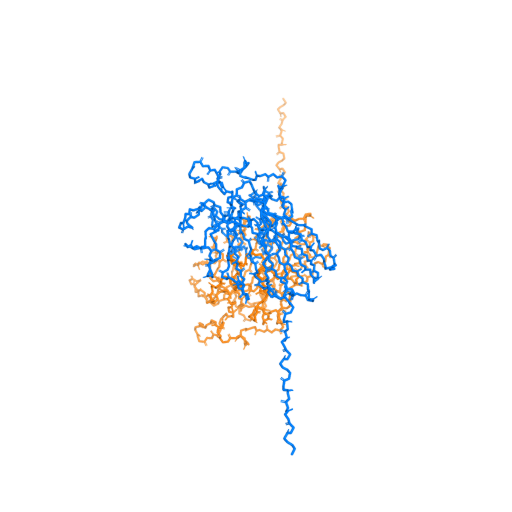 LYS B 1 129 ? 11.273 18.328 12.148 1 98.75 129 LYS B O 1
ATOM 2728 N N . ALA B 1 130 ? 13.117 17.594 11.117 1 98.31 130 ALA B N 1
ATOM 2729 C CA . ALA B 1 130 ? 13.648 16.969 12.336 1 98.31 130 ALA B CA 1
ATOM 2730 C C . ALA B 1 130 ? 14.484 17.953 13.141 1 98.31 130 ALA B C 1
ATOM 2732 O O . ALA B 1 130 ? 15.18 18.797 12.57 1 98.31 130 ALA B O 1
ATOM 2733 N N . VAL B 1 131 ? 14.305 17.922 14.367 1 97.88 131 VAL B N 1
ATOM 2734 C CA . VAL B 1 131 ? 15.055 18.781 15.281 1 97.88 131 VAL B CA 1
ATOM 2735 C C . VAL B 1 131 ? 15.875 17.922 16.234 1 97.88 131 VAL B C 1
ATOM 2737 O O . VAL B 1 131 ? 15.328 17.078 16.953 1 97.88 131 VAL B O 1
ATOM 2740 N N . GLY B 1 132 ? 17.047 18.234 16.109 1 95.31 132 GLY B N 1
ATOM 2741 C CA . GLY B 1 132 ? 17.938 17.344 16.859 1 95.31 132 GLY B CA 1
ATOM 2742 C C . GLY B 1 132 ? 18.047 15.961 16.234 1 95.31 132 GLY B C 1
ATOM 2743 O O . GLY B 1 132 ? 17.922 15.805 15.016 1 95.31 132 GLY B O 1
ATOM 2744 N N . GLY B 1 133 ? 18.453 14.961 16.891 1 95.69 133 GLY B N 1
ATOM 2745 C CA . GLY B 1 133 ? 18.594 13.578 16.469 1 95.69 133 GLY B CA 1
ATOM 2746 C C . GLY B 1 133 ? 19.859 13.32 15.664 1 95.69 133 GLY B C 1
ATOM 2747 O O . GLY B 1 133 ? 20.688 14.211 15.516 1 95.69 133 GLY B O 1
ATOM 2748 N N . SER B 1 134 ? 19.969 12.094 15.258 1 96.81 134 SER B N 1
ATOM 2749 C CA . SER B 1 134 ? 21.125 11.672 14.492 1 96.81 134 SER B CA 1
ATOM 2750 C C . SER B 1 134 ? 20.734 10.844 13.273 1 96.81 134 SER B C 1
ATOM 2752 O O . SER B 1 134 ? 19.609 10.312 13.227 1 96.81 134 SER B O 1
ATOM 2754 N N . GLY B 1 135 ? 21.625 10.867 12.297 1 95.81 135 GLY B N 1
ATOM 2755 C CA . GLY B 1 135 ? 21.359 10.172 11.047 1 95.81 135 GLY B CA 1
ATOM 2756 C C . GLY B 1 135 ? 21.078 11.109 9.883 1 95.81 135 GLY B C 1
ATOM 2757 O O . GLY B 1 135 ? 21.641 12.203 9.82 1 95.81 135 GLY B O 1
ATOM 2758 N N . SER B 1 136 ? 20.297 10.727 8.859 1 93.94 136 SER B N 1
ATOM 2759 C CA . SER B 1 136 ? 20.047 11.539 7.668 1 93.94 136 SER B CA 1
ATOM 2760 C C . SER B 1 136 ? 19.156 12.734 7.992 1 93.94 136 SER B C 1
ATOM 2762 O O . SER B 1 136 ? 19.516 13.875 7.676 1 93.94 136 SER B O 1
ATOM 2764 N N . CYS B 1 137 ? 18.062 12.539 8.648 1 97.81 137 CYS B N 1
ATOM 2765 C CA . CYS B 1 137 ? 17.156 13.539 9.188 1 97.81 137 CYS B CA 1
ATOM 2766 C C . CYS B 1 137 ? 16.828 14.602 8.148 1 97.81 137 CYS B C 1
ATOM 2768 O O . CYS B 1 137 ? 16.922 15.797 8.422 1 97.81 137 CYS B O 1
ATOM 2770 N N . LYS B 1 138 ? 16.469 14.211 6.953 1 97.31 138 LYS B N 1
ATOM 2771 C CA . LYS B 1 138 ? 16.172 15.133 5.863 1 97.31 138 LYS B CA 1
ATOM 2772 C C . LYS B 1 138 ? 14.781 15.75 6.027 1 97.31 138 LYS B C 1
ATOM 2774 O O . LYS B 1 138 ? 13.852 15.078 6.465 1 97.31 138 LYS B O 1
ATOM 2779 N N . GLU B 1 139 ? 14.703 17 5.691 1 98 139 GLU B N 1
ATOM 2780 C CA . GLU B 1 139 ? 13.391 17.625 5.625 1 98 139 GLU B CA 1
ATOM 2781 C C . GLU B 1 139 ? 12.586 17.109 4.438 1 98 139 GLU B C 1
ATOM 2783 O O . GLU B 1 139 ? 13.156 16.656 3.441 1 98 139 GLU B O 1
ATOM 2788 N N . CYS B 1 140 ? 11.203 17.125 4.586 1 97.94 140 CYS B N 1
ATOM 2789 C CA . CYS B 1 140 ? 10.391 16.656 3.471 1 97.94 140 CYS B CA 1
ATOM 2790 C C . CYS B 1 140 ? 9.102 17.469 3.371 1 97.94 140 CYS B C 1
ATOM 2792 O O . CYS B 1 140 ? 8.75 18.203 4.297 1 97.94 140 CYS B O 1
ATOM 2794 N N . GLY B 1 141 ? 8.406 17.25 2.238 1 97.75 141 GLY B N 1
ATOM 2795 C CA . GLY B 1 141 ? 7.262 18.078 1.882 1 97.75 141 GLY B CA 1
ATOM 2796 C C . GLY B 1 141 ? 7.656 19.375 1.21 1 97.75 141 GLY B C 1
ATOM 2797 O O . GLY B 1 141 ? 8.484 19.391 0.299 1 97.75 141 GLY B O 1
ATOM 2798 N N . HIS B 1 142 ? 6.852 20.422 1.548 1 95.19 142 HIS B N 1
ATOM 2799 C CA . HIS B 1 142 ? 7.07 21.719 0.922 1 95.19 142 HIS B CA 1
ATOM 2800 C C . HIS B 1 142 ? 7.098 21.594 -0.598 1 95.19 142 HIS B C 1
ATOM 2802 O O . HIS B 1 142 ? 8.148 21.797 -1.22 1 95.19 142 HIS B O 1
ATOM 2808 N N . CYS B 1 143 ? 6.039 21.5 -1.206 1 98.06 143 CYS B N 1
ATOM 2809 C CA . CYS B 1 143 ? 5.879 21.406 -2.652 1 98.06 143 CYS B CA 1
ATOM 2810 C C . CYS B 1 143 ? 6.359 22.688 -3.336 1 98.06 143 CYS B C 1
ATOM 2812 O O . CYS B 1 143 ? 6.402 23.75 -2.715 1 98.06 143 CYS B O 1
ATOM 2814 N N . LYS B 1 144 ? 6.633 22.578 -4.621 1 97.62 144 LYS B N 1
ATOM 2815 C CA . LYS B 1 144 ? 7.188 23.688 -5.391 1 97.62 144 LYS B CA 1
ATOM 2816 C C . LYS B 1 144 ? 6.152 24.781 -5.594 1 97.62 144 LYS B C 1
ATOM 2818 O O . LYS B 1 144 ? 6.504 25.922 -5.922 1 97.62 144 LYS B O 1
ATOM 2823 N N . GLU B 1 145 ? 4.914 24.406 -5.453 1 97 145 GLU B N 1
ATOM 2824 C CA . GLU B 1 145 ? 3.82 25.359 -5.664 1 97 145 GLU B CA 1
ATOM 2825 C C . GLU B 1 145 ? 2.588 24.953 -4.855 1 97 145 GLU B C 1
ATOM 2827 O O . GLU B 1 145 ? 2.549 23.891 -4.258 1 97 145 GLU B O 1
ATOM 2832 N N . ASN B 1 146 ? 1.693 25.938 -4.77 1 97.06 146 ASN B N 1
ATOM 2833 C CA . ASN B 1 146 ? 0.371 25.625 -4.23 1 97.06 146 ASN B CA 1
ATOM 2834 C C . ASN B 1 146 ? -0.465 24.828 -5.219 1 97.06 146 ASN B C 1
ATOM 2836 O O . ASN B 1 146 ? -0.942 25.359 -6.219 1 97.06 146 ASN B O 1
ATOM 2840 N N . LEU B 1 147 ? -0.753 23.578 -4.895 1 98.56 147 LEU B N 1
ATOM 2841 C CA . LEU B 1 147 ? -1.355 22.656 -5.852 1 98.56 147 LEU B CA 1
ATOM 2842 C C . LEU B 1 147 ? -2.818 23.016 -6.102 1 98.56 147 LEU B C 1
ATOM 2844 O O . LEU B 1 147 ? -3.406 22.578 -7.094 1 98.56 147 LEU B O 1
ATOM 2848 N N . LEU B 1 148 ? -3.43 23.797 -5.211 1 98.38 148 LEU B N 1
ATOM 2849 C CA . LEU B 1 148 ? -4.82 24.188 -5.418 1 98.38 148 LEU B CA 1
ATOM 2850 C C . LEU B 1 148 ? -4.957 25.094 -6.637 1 98.38 148 LEU B C 1
ATOM 2852 O O . LEU B 1 148 ? -6.035 25.188 -7.23 1 98.38 148 LEU B O 1
ATOM 2856 N N . LYS B 1 149 ? -3.898 25.734 -7.012 1 97.06 149 LYS B N 1
ATOM 2857 C CA . LYS B 1 149 ? -3.928 26.688 -8.117 1 97.06 149 LYS B CA 1
ATOM 2858 C C . LYS B 1 149 ? -3.773 25.984 -9.461 1 97.06 149 LYS B C 1
ATOM 2860 O O . LYS B 1 149 ? -4.262 26.469 -10.484 1 97.06 149 LYS B O 1
ATOM 2865 N N . THR B 1 150 ? -3.123 24.812 -9.484 1 97.75 150 THR B N 1
ATOM 2866 C CA . THR B 1 150 ? -2.799 24.156 -10.75 1 97.75 150 THR B CA 1
ATOM 2867 C C . THR B 1 150 ? -3.412 22.766 -10.812 1 97.75 150 THR B C 1
ATOM 2869 O O . THR B 1 150 ? -3.135 22 -11.734 1 97.75 150 THR B O 1
ATOM 2872 N N . CYS B 1 151 ? -4.246 22.438 -9.898 1 98.5 151 CYS B N 1
ATOM 2873 C CA . CYS B 1 151 ? -4.852 21.109 -9.789 1 98.5 151 CYS B CA 1
ATOM 2874 C C . CYS B 1 151 ? -5.555 20.719 -11.078 1 98.5 151 CYS B C 1
ATOM 2876 O O . CYS B 1 151 ? -6.34 21.5 -11.625 1 98.5 151 CYS B O 1
ATOM 2878 N N . PRO B 1 152 ? -5.266 19.484 -11.562 1 98.06 152 PRO B N 1
ATOM 2879 C CA . PRO B 1 152 ? -6.047 19.016 -12.711 1 98.06 152 PRO B CA 1
ATOM 2880 C C . PRO B 1 152 ? -7.555 19.094 -12.469 1 98.06 152 PRO B C 1
ATOM 2882 O O . PRO B 1 152 ? -8.023 18.812 -11.359 1 98.06 152 PRO B O 1
ATOM 2885 N N . GLY B 1 153 ? -8.258 19.438 -13.469 1 97.62 153 GLY B N 1
ATOM 2886 C CA . GLY B 1 153 ? -9.68 19.719 -13.344 1 97.62 153 GLY B CA 1
ATOM 2887 C C . GLY B 1 153 ? -10.453 18.578 -12.703 1 97.62 153 GLY B C 1
ATOM 2888 O O . GLY B 1 153 ? -11.289 18.812 -11.828 1 97.62 153 GLY B O 1
ATOM 2889 N N . ASP B 1 154 ? -10.148 17.391 -13.078 1 96.75 154 ASP B N 1
ATOM 2890 C CA . ASP B 1 154 ? -10.906 16.234 -12.602 1 96.75 154 ASP B CA 1
ATOM 2891 C C . ASP B 1 154 ? -10.641 15.969 -11.125 1 96.75 154 ASP B C 1
ATOM 2893 O O . ASP B 1 154 ? -11.414 15.273 -10.461 1 96.75 154 ASP B O 1
ATOM 2897 N N . LEU B 1 155 ? -9.609 16.609 -10.562 1 98.56 155 LEU B N 1
ATOM 2898 C CA . LEU B 1 155 ? -9.211 16.281 -9.195 1 98.56 155 LEU B CA 1
ATOM 2899 C C . LEU B 1 155 ? -9.609 17.391 -8.234 1 98.56 155 LEU B C 1
ATOM 2901 O O . LEU B 1 155 ? -9.484 17.25 -7.02 1 98.56 155 LEU B O 1
ATOM 2905 N N . LYS B 1 156 ? -10.156 18.484 -8.781 1 98.69 156 LYS B N 1
ATOM 2906 C CA . LYS B 1 156 ? -10.523 19.625 -7.953 1 98.69 156 LYS B CA 1
ATOM 2907 C C . LYS B 1 156 ? -11.758 19.328 -7.117 1 98.69 156 LYS B C 1
ATOM 2909 O O . LYS B 1 156 ? -12.742 18.797 -7.629 1 98.69 156 LYS B O 1
ATOM 2914 N N . GLU B 1 157 ? -11.641 19.594 -5.852 1 98.56 157 GLU B N 1
ATOM 2915 C CA . GLU B 1 157 ? -12.82 19.672 -4.988 1 98.56 157 GLU B CA 1
ATOM 2916 C C . GLU B 1 157 ? -13.172 21.125 -4.676 1 98.56 157 GLU B C 1
ATOM 2918 O O . GLU B 1 157 ? -12.359 21.859 -4.129 1 98.56 157 GLU B O 1
ATOM 2923 N N . ASN 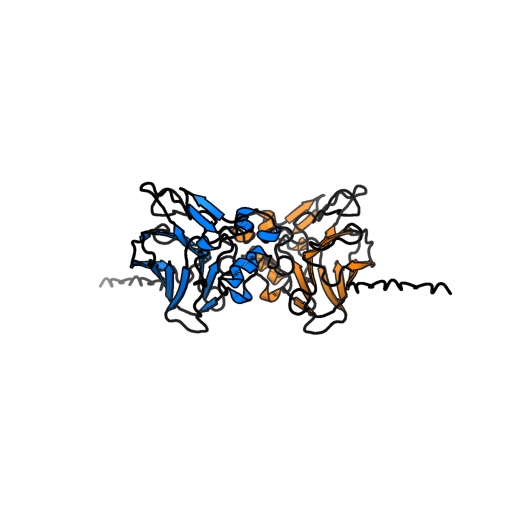B 1 158 ? -14.367 21.484 -5.039 1 97.94 158 ASN B N 1
ATOM 2924 C CA . ASN B 1 158 ? -14.836 22.844 -4.82 1 97.94 158 ASN B CA 1
ATOM 2925 C C . ASN B 1 158 ? -15.859 22.906 -3.684 1 97.94 158 ASN B C 1
ATOM 2927 O O . ASN B 1 158 ? -16.766 22.078 -3.605 1 97.94 158 ASN B O 1
ATOM 2931 N N . LYS B 1 159 ? -15.594 23.766 -2.803 1 96.81 159 LYS B N 1
ATOM 2932 C CA . LYS B 1 159 ? -16.547 24.125 -1.762 1 96.81 159 LYS B CA 1
ATOM 2933 C C . LYS B 1 159 ? -16.641 25.641 -1.584 1 96.81 159 LYS B C 1
ATOM 2935 O O . LYS B 1 159 ? -15.617 26.328 -1.624 1 96.81 159 LYS B O 1
ATOM 2940 N N . ASN B 1 160 ? -17.906 26.109 -1.435 1 94.06 160 ASN B N 1
ATOM 2941 C CA . ASN B 1 160 ? -18.156 27.516 -1.178 1 94.06 160 ASN B CA 1
ATOM 2942 C C . ASN B 1 160 ? -17.5 28.406 -2.232 1 94.06 160 ASN B C 1
ATOM 2944 O O . ASN B 1 160 ? -16.891 29.422 -1.899 1 94.06 160 ASN B O 1
ATOM 2948 N N . GLY B 1 161 ? -17.422 27.906 -3.449 1 95.06 161 GLY B N 1
ATOM 2949 C CA . GLY B 1 161 ? -17.031 28.719 -4.594 1 95.06 161 GLY B CA 1
ATOM 2950 C C . GLY B 1 161 ? -15.539 28.734 -4.852 1 95.06 161 GLY B C 1
ATOM 2951 O O . GLY B 1 161 ? -15.047 29.516 -5.664 1 95.06 161 GLY B O 1
ATOM 2952 N N . HIS B 1 162 ? -14.781 27.953 -4.141 1 96.81 162 HIS B N 1
ATOM 2953 C CA . HIS B 1 162 ? -13.344 27.891 -4.398 1 96.81 162 HIS B CA 1
ATOM 2954 C C . HIS B 1 162 ? -12.812 26.469 -4.266 1 96.81 162 HIS B C 1
ATOM 2956 O O . HIS B 1 162 ? -13.461 25.625 -3.658 1 96.81 162 HIS B O 1
ATOM 2962 N N . VAL B 1 163 ? -11.641 26.234 -4.914 1 98.44 163 VAL B N 1
ATOM 2963 C CA . VAL B 1 163 ? -10.977 24.938 -4.812 1 98.44 163 VAL B CA 1
ATOM 2964 C C . VAL B 1 163 ? -10.398 24.766 -3.41 1 98.44 163 VAL B C 1
ATOM 2966 O O . VAL B 1 163 ? -9.609 25.594 -2.951 1 98.44 163 VAL B O 1
ATOM 2969 N N . VAL B 1 164 ? -10.875 23.656 -2.738 1 98.69 164 VAL B N 1
ATOM 2970 C CA . VAL B 1 164 ? -10.461 23.5 -1.351 1 98.69 164 VAL B CA 1
ATOM 2971 C C . VAL B 1 164 ? -9.516 22.297 -1.229 1 98.69 164 VAL B C 1
ATOM 2973 O O . VAL B 1 164 ? -8.789 22.172 -0.239 1 98.69 164 VAL B O 1
ATOM 2976 N N . GLU B 1 165 ? -9.57 21.375 -2.203 1 98.75 165 GLU B N 1
ATOM 2977 C CA . GLU B 1 165 ? -8.695 20.219 -2.268 1 98.75 165 GLU B CA 1
ATOM 2978 C C . GLU B 1 165 ? -8.266 19.922 -3.703 1 98.75 165 GLU B C 1
ATOM 2980 O O . GLU B 1 165 ? -9 20.219 -4.648 1 98.75 165 GLU B O 1
ATOM 2985 N N . CYS B 1 166 ? -7.062 19.547 -3.83 1 98.88 166 CYS B N 1
ATOM 2986 C CA . CYS B 1 166 ? -6.664 18.75 -4.988 1 98.88 166 CYS B CA 1
ATOM 2987 C C . CYS B 1 166 ? -6.59 17.266 -4.637 1 98.88 166 CYS B C 1
ATOM 2989 O O . CYS B 1 166 ? -5.59 16.812 -4.078 1 98.88 166 CYS B O 1
ATOM 2991 N N . GLN B 1 167 ? -7.648 16.562 -4.938 1 98.75 167 GLN B N 1
ATOM 2992 C CA . GLN B 1 167 ? -7.758 15.164 -4.539 1 98.75 167 GLN B CA 1
ATOM 2993 C C . GLN B 1 167 ? -6.812 14.289 -5.352 1 98.75 167 GLN B C 1
ATOM 2995 O O . GLN B 1 167 ? -6.484 14.609 -6.496 1 98.75 167 GLN B O 1
ATOM 3000 N N . SER B 1 168 ? -6.344 13.203 -4.781 1 98.31 168 SER B N 1
ATOM 3001 C CA . SER B 1 168 ? -5.617 12.203 -5.559 1 98.31 168 SER B CA 1
ATOM 3002 C C . SER B 1 168 ? -6.559 11.414 -6.461 1 98.31 168 SER B C 1
ATOM 3004 O O . SER B 1 168 ? -7.773 11.445 -6.273 1 98.31 168 SER B O 1
ATOM 3006 N N . ALA B 1 169 ? -5.934 10.68 -7.395 1 98 169 ALA B N 1
ATOM 3007 C CA . ALA B 1 169 ? -6.738 9.797 -8.234 1 98 169 ALA B CA 1
ATOM 3008 C C . ALA B 1 169 ? -7.422 8.719 -7.398 1 98 169 ALA B C 1
ATOM 3010 O O . ALA B 1 169 ? -8.547 8.312 -7.695 1 98 169 ALA B O 1
ATOM 3011 N N . CYS B 1 170 ? -6.77 8.258 -6.414 1 96.81 170 CYS B N 1
ATOM 3012 C CA . CYS B 1 170 ? -7.383 7.266 -5.543 1 96.81 170 CYS B CA 1
ATOM 3013 C C . CYS B 1 170 ? -8.633 7.824 -4.875 1 96.81 170 CYS B C 1
ATOM 3015 O O . CYS B 1 170 ? -9.695 7.199 -4.914 1 96.81 170 CYS B O 1
ATOM 3017 N N . THR B 1 171 ? -8.469 9.016 -4.227 1 97.69 171 THR B N 1
ATOM 3018 C CA . THR B 1 171 ? -9.586 9.641 -3.527 1 97.69 171 THR B CA 1
ATOM 3019 C C . THR B 1 171 ? -10.719 9.961 -4.496 1 97.69 171 THR B C 1
ATOM 3021 O O . THR B 1 171 ? -11.891 9.766 -4.172 1 97.69 171 THR B O 1
ATOM 3024 N N . LYS B 1 172 ? -10.375 10.352 -5.684 1 98 172 LYS B N 1
ATOM 3025 C CA . LYS B 1 172 ? -11.367 10.82 -6.645 1 98 172 LYS B CA 1
ATOM 3026 C C . LYS B 1 172 ? -12.078 9.641 -7.312 1 98 172 LYS B C 1
ATOM 3028 O O . LYS B 1 172 ? -13.305 9.633 -7.422 1 98 172 LYS B O 1
ATOM 3033 N N . PHE B 1 173 ? -11.32 8.586 -7.734 1 97.5 173 PHE B N 1
ATOM 3034 C CA . PHE B 1 173 ? -11.883 7.586 -8.633 1 97.5 173 PHE B CA 1
ATOM 3035 C C . PHE B 1 173 ? -12.094 6.266 -7.898 1 97.5 173 PHE B C 1
ATOM 3037 O O . PHE B 1 173 ? -12.836 5.398 -8.367 1 97.5 173 PHE B O 1
ATOM 3044 N N . LYS B 1 174 ? -11.461 6.031 -6.84 1 94.88 174 LYS B N 1
ATOM 3045 C CA . LYS B 1 174 ? -11.625 4.863 -5.98 1 94.88 174 LYS B CA 1
ATOM 3046 C C . LYS B 1 174 ? -11.422 3.57 -6.77 1 94.88 174 LYS B C 1
ATOM 3048 O O . LYS B 1 174 ? -12.195 2.619 -6.613 1 94.88 174 LYS B O 1
ATOM 3053 N N . LYS B 1 175 ? -10.398 3.627 -7.68 1 93.69 175 LYS B N 1
ATOM 3054 C CA . LYS B 1 175 ? -10.047 2.445 -8.461 1 93.69 175 LYS B CA 1
ATOM 3055 C C . LYS B 1 175 ? -8.805 1.758 -7.895 1 93.69 175 LYS B C 1
ATOM 3057 O O . LYS B 1 175 ? -7.859 2.426 -7.469 1 93.69 175 LYS B O 1
ATOM 3062 N N . PRO B 1 176 ? -8.766 0.443 -7.996 1 90.69 176 PRO B N 1
ATOM 3063 C CA . PRO B 1 176 ? -7.648 -0.308 -7.418 1 90.69 176 PRO B CA 1
ATOM 3064 C C . PRO B 1 176 ? -6.293 0.134 -7.965 1 90.69 176 PRO B C 1
ATOM 3066 O O . PRO B 1 176 ? -5.309 0.177 -7.223 1 90.69 176 PRO B O 1
ATOM 3069 N N . GLU B 1 177 ? -6.23 0.503 -9.242 1 90.62 177 GLU B N 1
ATOM 3070 C CA . GLU B 1 177 ? -4.949 0.863 -9.852 1 90.62 177 GLU B CA 1
ATOM 3071 C C . GLU B 1 177 ? -4.445 2.199 -9.312 1 90.62 177 GLU B C 1
ATOM 3073 O O . GLU B 1 177 ? -3.242 2.475 -9.352 1 90.62 177 GLU B O 1
ATOM 3078 N N . TYR B 1 178 ? -5.402 3.061 -8.773 1 94.69 178 TYR B N 1
ATOM 3079 C CA . TYR B 1 178 ? -5.008 4.352 -8.227 1 94.69 178 TYR B CA 1
ATOM 3080 C C . TYR B 1 178 ? -4.766 4.258 -6.723 1 94.69 178 TYR B C 1
ATOM 3082 O O . TYR B 1 178 ? -3.957 5.004 -6.172 1 94.69 178 TYR B O 1
ATOM 3090 N N . CYS B 1 179 ? -5.445 3.266 -6.09 1 94.5 179 CYS B N 1
ATOM 3091 C CA . CYS B 1 179 ? -5.41 3.166 -4.637 1 94.5 179 CYS B CA 1
ATOM 3092 C C . CYS B 1 179 ? -4.441 2.078 -4.188 1 94.5 179 CYS B C 1
ATOM 3094 O O . CYS B 1 179 ? -4.215 1.9 -2.988 1 94.5 179 CYS B O 1
ATOM 3096 N N . CYS B 1 180 ? -3.859 1.33 -5.152 1 93.19 180 CYS B N 1
ATOM 3097 C CA . CYS B 1 180 ? -2.943 0.224 -4.891 1 93.19 180 CYS B CA 1
ATOM 3098 C C . CYS B 1 180 ? -3.582 -0.8 -3.959 1 93.19 180 CYS B C 1
ATOM 3100 O O . CYS B 1 180 ? -2.994 -1.171 -2.941 1 93.19 180 CYS B O 1
ATOM 3102 N N . THR B 1 181 ? -4.801 -1.212 -4.312 1 90.06 181 THR B N 1
ATOM 3103 C CA . THR B 1 181 ? -5.535 -2.252 -3.6 1 90.06 181 THR B CA 1
ATOM 3104 C C . THR B 1 181 ? -5.887 -3.404 -4.535 1 90.06 181 THR B C 1
ATOM 3106 O O . THR B 1 181 ? -5.68 -3.311 -5.746 1 90.06 181 THR B O 1
ATOM 3109 N N . GLY B 1 182 ? -6.305 -4.512 -3.984 1 86.38 182 GLY B N 1
ATOM 3110 C CA . GLY B 1 182 ? -6.688 -5.652 -4.797 1 86.38 182 GLY B CA 1
ATOM 3111 C C . GLY B 1 182 ? -5.535 -6.234 -5.594 1 86.38 182 GLY B C 1
ATOM 3112 O O . GLY B 1 182 ? -4.48 -6.535 -5.039 1 86.38 182 GLY B O 1
ATOM 3113 N N . SER B 1 183 ? -5.758 -6.285 -6.961 1 84.94 183 SER B N 1
ATOM 3114 C CA . SER B 1 183 ? -4.746 -6.871 -7.84 1 84.94 183 SER B CA 1
ATOM 3115 C C . SER B 1 183 ? -3.525 -5.965 -7.957 1 84.94 183 SER B C 1
ATOM 3117 O O . SER B 1 183 ? -2.553 -6.309 -8.633 1 84.94 183 SER B O 1
ATOM 3119 N N . HIS B 1 184 ? -3.527 -4.805 -7.242 1 89.81 184 HIS B N 1
ATOM 3120 C CA . HIS B 1 184 ? -2.439 -3.834 -7.27 1 89.81 184 HIS B CA 1
ATOM 3121 C C . HIS B 1 184 ? -1.844 -3.629 -5.883 1 89.81 184 HIS B C 1
ATOM 3123 O O . HIS B 1 184 ? -1.446 -2.518 -5.531 1 89.81 184 HIS B O 1
ATOM 3129 N N . SER B 1 185 ? -1.673 -4.641 -5.109 1 89.25 185 SER B N 1
ATOM 3130 C CA . SER B 1 185 ? -1.432 -4.48 -3.678 1 89.25 185 SER B CA 1
ATOM 3131 C C . SER B 1 185 ? 0.044 -4.664 -3.342 1 89.25 185 SER B C 1
ATOM 3133 O O . SER B 1 185 ? 0.408 -4.801 -2.172 1 89.25 185 SER B O 1
ATOM 3135 N N . THR B 1 186 ? 0.977 -4.758 -4.34 1 90.31 186 THR B N 1
ATOM 3136 C CA . THR B 1 186 ? 2.418 -4.801 -4.113 1 90.31 186 THR B CA 1
ATOM 3137 C C . THR B 1 186 ? 3.139 -3.801 -5.008 1 90.31 186 THR B C 1
ATOM 3139 O O . THR B 1 186 ? 2.541 -3.238 -5.93 1 90.31 186 THR B O 1
ATOM 3142 N N . ALA B 1 187 ? 4.422 -3.627 -4.746 1 89.44 187 ALA B N 1
ATOM 3143 C CA . ALA B 1 187 ? 5.219 -2.68 -5.52 1 89.44 187 ALA B CA 1
ATOM 3144 C C . ALA B 1 187 ? 5.371 -3.143 -6.965 1 89.44 187 ALA B C 1
ATOM 3146 O O . ALA B 1 187 ? 5.449 -2.32 -7.883 1 89.44 187 ALA B O 1
ATOM 3147 N N . ALA B 1 188 ? 5.363 -4.434 -7.238 1 87.56 188 ALA B N 1
ATOM 3148 C CA . ALA B 1 188 ? 5.516 -4.965 -8.594 1 87.56 188 ALA B CA 1
ATOM 3149 C C . ALA B 1 188 ? 4.258 -4.719 -9.422 1 87.56 188 ALA B C 1
ATOM 3151 O O . ALA B 1 188 ? 4.332 -4.551 -10.641 1 87.56 188 ALA B O 1
ATOM 3152 N N . THR B 1 189 ? 3.088 -4.613 -8.734 1 90 189 THR B N 1
ATOM 3153 C CA . THR B 1 189 ? 1.836 -4.57 -9.484 1 90 189 THR B CA 1
ATOM 3154 C C . THR B 1 189 ? 1.233 -3.17 -9.445 1 90 189 THR B C 1
ATOM 3156 O O . THR B 1 189 ? 0.282 -2.877 -10.18 1 90 189 THR B O 1
ATOM 3159 N N . CYS B 1 190 ? 1.769 -2.344 -8.617 1 91.5 190 CYS B N 1
ATOM 3160 C CA . CYS B 1 190 ? 1.273 -0.973 -8.539 1 91.5 190 CYS B CA 1
ATOM 3161 C C . CYS B 1 190 ? 2.402 0.027 -8.758 1 91.5 190 CYS B C 1
ATOM 3163 O O . CYS B 1 190 ? 3.229 0.24 -7.875 1 91.5 190 CYS B O 1
ATOM 3165 N N . GLY B 1 191 ? 2.35 0.684 -9.922 1 88.06 191 GLY B N 1
ATOM 3166 C CA . GLY B 1 191 ? 3.303 1.737 -10.234 1 88.06 191 GLY B CA 1
ATOM 3167 C C . GLY B 1 191 ? 2.67 3.115 -10.289 1 88.06 191 GLY B C 1
ATOM 3168 O O . GLY B 1 191 ? 1.459 3.258 -10.109 1 88.06 191 GLY B O 1
ATOM 3169 N N . PRO B 1 192 ? 3.549 4.094 -10.492 1 93 192 PRO B N 1
ATOM 3170 C CA . PRO B 1 192 ? 3 5.441 -10.641 1 93 192 PRO B CA 1
ATOM 3171 C C . PRO B 1 192 ? 2.107 5.59 -11.867 1 93 192 PRO B C 1
ATOM 3173 O O . PRO B 1 192 ? 2.312 4.898 -12.867 1 93 192 PRO B O 1
ATOM 3176 N N . THR B 1 193 ? 1.097 6.414 -11.781 1 93.81 193 THR B N 1
ATOM 3177 C CA . THR B 1 193 ? 0.216 6.789 -12.883 1 93.81 193 THR B CA 1
ATOM 3178 C C . THR B 1 193 ? 0.479 8.227 -13.32 1 93.81 193 THR B C 1
ATOM 3180 O O . THR B 1 193 ? 1.275 8.938 -12.695 1 93.81 193 THR B O 1
ATOM 3183 N N . ASN B 1 194 ? -0.22 8.648 -14.359 1 95.38 194 ASN B N 1
ATOM 3184 C CA . ASN B 1 194 ? -0.09 10.039 -14.781 1 95.38 194 ASN B CA 1
ATOM 3185 C C . ASN B 1 194 ? -0.5 11 -13.672 1 95.38 194 ASN B C 1
ATOM 3187 O O . ASN B 1 194 ? 0.1 12.062 -13.508 1 95.38 194 ASN B O 1
ATOM 3191 N N . TYR B 1 195 ? -1.438 10.641 -12.867 1 97.62 195 TYR B N 1
ATOM 3192 C CA . TYR B 1 195 ? -1.898 11.5 -11.781 1 97.62 195 TYR B CA 1
ATOM 3193 C C . TYR B 1 195 ? -0.847 11.594 -10.68 1 97.62 195 TYR B C 1
ATOM 3195 O O . TYR B 1 195 ? -0.512 12.695 -10.234 1 97.62 195 TYR B O 1
ATOM 3203 N N . SER B 1 196 ? -0.322 10.406 -10.273 1 97.44 196 SER B N 1
ATOM 3204 C CA . SER B 1 196 ? 0.667 10.445 -9.203 1 97.44 196 SER B CA 1
ATOM 3205 C C . SER B 1 196 ? 1.963 11.102 -9.672 1 97.44 196 SER B C 1
ATOM 3207 O O . SER B 1 196 ? 2.645 11.766 -8.891 1 97.44 196 SER B O 1
ATOM 3209 N N . LYS B 1 197 ? 2.277 10.961 -10.922 1 97.31 197 LYS B N 1
ATOM 3210 C CA . LYS B 1 197 ? 3.457 11.625 -11.461 1 97.31 197 LYS B CA 1
ATOM 3211 C C . LYS B 1 197 ? 3.299 13.148 -11.43 1 97.31 197 LYS B C 1
ATOM 3213 O O . LYS B 1 197 ? 4.266 13.867 -11.188 1 97.31 197 LYS B O 1
ATOM 3218 N N . TRP B 1 198 ? 2.07 13.625 -11.695 1 98.5 198 TRP B N 1
ATOM 3219 C CA . TRP B 1 198 ? 1.799 15.055 -11.617 1 98.5 198 TRP B CA 1
ATOM 3220 C C . TRP B 1 198 ? 2.102 15.594 -10.227 1 98.5 198 TRP B C 1
ATOM 3222 O O . TRP B 1 198 ? 2.777 16.609 -10.078 1 98.5 198 TRP B O 1
ATOM 3232 N N . PHE B 1 199 ? 1.7 14.883 -9.18 1 98.62 199 PHE B N 1
ATOM 3233 C CA . PHE B 1 199 ? 1.977 15.273 -7.805 1 98.62 199 PHE B CA 1
ATOM 3234 C C . PHE B 1 199 ? 3.471 15.211 -7.516 1 98.62 199 PHE B C 1
ATOM 3236 O O . PHE B 1 199 ? 4.035 16.125 -6.914 1 98.62 199 PHE B O 1
ATOM 3243 N N . LYS B 1 200 ? 4.102 14.172 -7.977 1 98.19 200 LYS B N 1
ATOM 3244 C CA . LYS B 1 200 ? 5.504 13.93 -7.652 1 98.19 200 LYS B CA 1
ATOM 3245 C C . LYS B 1 200 ? 6.406 15.008 -8.242 1 98.19 200 LYS B C 1
ATOM 3247 O O . LYS B 1 200 ? 7.352 15.453 -7.598 1 98.19 200 LYS B O 1
ATOM 3252 N N . GLU B 1 201 ? 6.086 15.383 -9.406 1 98.19 201 GLU B N 1
ATOM 3253 C CA . GLU B 1 201 ? 6.859 16.438 -10.055 1 98.19 201 GLU B CA 1
ATOM 3254 C C . GLU B 1 201 ? 6.812 17.734 -9.242 1 98.19 201 GLU B C 1
ATOM 3256 O O . GLU B 1 201 ? 7.797 18.469 -9.188 1 98.19 201 GLU B O 1
ATOM 3261 N N . ARG B 1 202 ? 5.781 17.984 -8.617 1 98.62 202 ARG B N 1
ATOM 3262 C CA . ARG B 1 202 ? 5.547 19.234 -7.906 1 98.62 202 ARG B CA 1
ATOM 3263 C C . ARG B 1 202 ? 5.918 19.109 -6.434 1 98.62 202 ARG B C 1
ATOM 3265 O O . ARG B 1 202 ? 6.242 20.094 -5.777 1 98.62 202 ARG B O 1
ATOM 3272 N N . CYS B 1 203 ? 5.863 17.938 -5.957 1 98.69 203 CYS B N 1
ATOM 3273 C CA . CYS B 1 203 ? 6.227 17.625 -4.578 1 98.69 203 CYS B CA 1
ATOM 3274 C C . CYS B 1 203 ? 7.188 16.438 -4.52 1 98.69 203 CYS B C 1
ATOM 3276 O O . CYS B 1 203 ? 6.82 15.359 -4.07 1 98.69 203 CYS B O 1
ATOM 3278 N N . PRO B 1 204 ? 8.438 16.609 -4.75 1 98.38 204 PRO B N 1
ATOM 3279 C CA . PRO B 1 204 ? 9.367 15.516 -5.016 1 98.38 204 PRO B CA 1
ATOM 3280 C C . PRO B 1 204 ? 9.633 14.656 -3.779 1 98.38 204 PRO B C 1
ATOM 3282 O O . PRO B 1 204 ? 10.047 13.5 -3.902 1 98.38 204 PRO B O 1
ATOM 3285 N N . THR B 1 205 ? 9.352 15.219 -2.584 1 98.06 205 THR B N 1
ATOM 3286 C CA . THR B 1 205 ? 9.695 14.445 -1.396 1 98.06 205 THR B CA 1
ATOM 3287 C C . THR B 1 205 ? 8.438 13.961 -0.677 1 98.06 205 THR B C 1
ATOM 3289 O O . THR B 1 205 ? 8.516 13.477 0.453 1 98.06 205 THR B O 1
ATOM 3292 N N . ALA B 1 206 ? 7.281 14.133 -1.292 1 98.56 206 ALA B N 1
ATOM 3293 C CA . ALA B 1 206 ? 6.035 13.648 -0.708 1 98.56 206 ALA B CA 1
ATOM 3294 C C . ALA B 1 206 ? 5.566 12.367 -1.398 1 98.56 206 ALA B C 1
ATOM 3296 O O . ALA B 1 206 ? 5.848 12.156 -2.58 1 98.56 206 ALA B O 1
ATOM 3297 N N . TYR B 1 207 ? 4.871 11.5 -0.621 1 97.62 207 TYR B N 1
ATOM 3298 C CA . TYR B 1 207 ? 4.18 10.367 -1.221 1 97.62 207 TYR B CA 1
ATOM 3299 C C . TYR B 1 207 ? 3.121 10.836 -2.211 1 97.62 207 TYR B C 1
ATOM 3301 O O . TYR B 1 207 ? 2.234 11.617 -1.859 1 97.62 207 TYR B O 1
ATOM 3309 N N . SER B 1 208 ? 3.258 10.328 -3.426 1 97.69 208 SER B N 1
ATOM 3310 C CA . SER B 1 208 ? 2.24 10.641 -4.422 1 97.69 208 SER B CA 1
ATOM 3311 C C . SER B 1 208 ? 1.303 9.461 -4.652 1 97.69 208 SER B C 1
ATOM 3313 O O . SER B 1 208 ? 0.216 9.625 -5.211 1 97.69 208 SER B O 1
ATOM 3315 N N . TYR B 1 209 ? 1.729 8.273 -4.309 1 95.88 209 TYR B N 1
ATOM 3316 C CA . TYR B 1 209 ? 0.973 7.027 -4.258 1 95.88 209 TYR B CA 1
ATOM 3317 C C . TYR B 1 209 ? 1.594 6.051 -3.266 1 95.88 209 TYR B C 1
ATOM 3319 O O . TYR B 1 209 ? 2.643 6.336 -2.684 1 95.88 209 TYR B O 1
ATOM 3327 N N . ALA B 1 210 ? 0.97 4.922 -3.051 1 93.69 210 ALA B N 1
ATOM 3328 C CA . ALA B 1 210 ? 1.261 4.062 -1.908 1 93.69 210 ALA B CA 1
ATOM 3329 C C . ALA B 1 210 ? 2.695 3.543 -1.963 1 93.69 210 ALA B C 1
ATOM 3331 O O . ALA B 1 210 ? 3.348 3.395 -0.928 1 93.69 210 ALA B O 1
ATOM 3332 N N . TYR B 1 211 ? 3.301 3.27 -3.123 1 92.56 211 TYR B N 1
ATOM 3333 C CA . TYR B 1 211 ? 4.594 2.602 -3.211 1 92.56 211 TYR B CA 1
ATOM 3334 C C . TYR B 1 211 ? 5.676 3.57 -3.678 1 92.56 211 TYR B C 1
ATOM 3336 O O . TYR B 1 211 ? 6.59 3.182 -4.41 1 92.56 211 TYR B O 1
ATOM 3344 N N . ASP B 1 212 ? 5.578 4.789 -3.221 1 92.12 212 ASP B N 1
ATOM 3345 C CA . ASP B 1 212 ? 6.527 5.855 -3.514 1 92.12 212 ASP B CA 1
ATOM 3346 C C . ASP B 1 212 ? 7.586 5.965 -2.42 1 92.12 212 ASP B C 1
ATOM 3348 O O . ASP B 1 212 ? 8.148 7.039 -2.193 1 92.12 212 ASP B O 1
ATOM 3352 N N . ASP B 1 213 ? 7.949 4.98 -1.719 1 87.31 213 ASP B N 1
ATOM 3353 C CA . ASP B 1 213 ? 8.742 4.977 -0.491 1 87.31 213 ASP B CA 1
ATOM 3354 C C . ASP B 1 213 ? 10.164 5.457 -0.753 1 87.31 213 ASP B C 1
ATOM 3356 O O . ASP B 1 213 ? 10.734 6.191 0.056 1 87.31 213 ASP B O 1
ATOM 3360 N N . LYS B 1 214 ? 10.695 5.098 -1.84 1 84.44 214 LYS B N 1
ATOM 3361 C CA . LYS B 1 214 ? 12.117 5.34 -2.1 1 84.44 214 LYS B CA 1
ATOM 3362 C C . LYS B 1 214 ? 12.43 6.832 -2.064 1 84.44 214 LYS B C 1
ATOM 3364 O O . LYS B 1 214 ? 13.508 7.23 -1.61 1 84.44 214 LYS B O 1
ATOM 3369 N N . THR B 1 215 ? 11.492 7.602 -2.475 1 91.88 215 THR B N 1
ATOM 3370 C CA . THR B 1 215 ? 11.773 9.031 -2.555 1 91.88 215 THR B CA 1
ATOM 3371 C C . THR B 1 215 ? 10.977 9.797 -1.506 1 91.88 215 THR B C 1
ATOM 3373 O O . THR B 1 215 ? 11.008 11.031 -1.473 1 91.88 215 THR B O 1
ATOM 3376 N N . SER B 1 216 ? 10.242 9.047 -0.635 1 96.44 216 SER B N 1
ATOM 3377 C CA . SER B 1 216 ? 9.242 9.797 0.118 1 96.44 216 SER B CA 1
ATOM 3378 C C . SER B 1 216 ? 9.211 9.367 1.579 1 96.44 216 SER B C 1
ATOM 3380 O O . SER B 1 216 ? 8.383 9.844 2.355 1 96.44 216 SER B O 1
ATOM 3382 N N . THR B 1 217 ? 9.984 8.438 1.962 1 93.25 217 THR B N 1
ATOM 3383 C CA . THR B 1 217 ? 10.125 8.055 3.361 1 93.25 217 THR B CA 1
ATOM 3384 C C . THR B 1 217 ? 11.484 8.484 3.908 1 93.25 217 THR B C 1
ATOM 3386 O O . THR B 1 217 ? 12.508 8.305 3.25 1 93.25 217 THR B O 1
ATOM 3389 N N . PHE B 1 218 ? 11.484 9.07 5.086 1 95.62 218 PHE B N 1
ATOM 3390 C CA . PHE B 1 218 ? 12.703 9.586 5.691 1 95.62 218 PHE B CA 1
ATOM 3391 C C . PHE B 1 218 ? 12.875 9.047 7.105 1 95.62 218 PHE B C 1
ATOM 3393 O O . PHE B 1 218 ? 11.906 8.617 7.734 1 95.62 218 PHE B O 1
ATOM 3400 N N . SER B 1 219 ? 14.117 9 7.531 1 95.06 219 SER B N 1
ATOM 3401 C CA . SER B 1 219 ? 14.391 8.422 8.844 1 95.06 219 SER B CA 1
ATOM 3402 C C . SER B 1 219 ? 15.297 9.32 9.664 1 95.06 219 SER B C 1
ATOM 3404 O O . SER B 1 219 ? 16.047 10.133 9.109 1 95.06 219 SER B O 1
ATOM 3406 N N . CYS B 1 220 ? 15.188 9.297 10.922 1 96.69 220 CYS B N 1
ATOM 3407 C CA . CYS B 1 220 ? 16 9.977 11.922 1 96.69 220 CYS B CA 1
ATOM 3408 C C . CYS B 1 220 ? 16.016 9.203 13.234 1 96.69 220 CYS B C 1
ATOM 3410 O O . CYS B 1 220 ? 15.188 8.312 13.445 1 96.69 220 CYS B O 1
ATOM 3412 N N . THR B 1 221 ? 17.031 9.391 14.039 1 95.94 221 THR B N 1
ATOM 3413 C CA . THR B 1 221 ? 17.109 8.703 15.32 1 95.94 221 THR B CA 1
ATOM 3414 C C . THR B 1 221 ? 17.031 9.703 16.469 1 95.94 221 THR B C 1
ATOM 3416 O O . THR B 1 221 ? 17.797 10.672 16.5 1 95.94 221 THR B O 1
ATOM 3419 N N . ASN B 1 222 ? 16.047 9.469 17.312 1 95.12 222 ASN B N 1
ATOM 3420 C CA . ASN B 1 222 ? 15.898 10.219 18.562 1 95.12 222 ASN B CA 1
ATOM 3421 C C . ASN B 1 222 ? 15.75 11.711 18.297 1 95.12 222 ASN B C 1
ATOM 3423 O O . ASN B 1 222 ? 16.453 12.531 18.891 1 95.12 222 ASN B O 1
ATOM 3427 N N . ALA B 1 223 ? 14.883 12.078 17.375 1 97.94 223 ALA B N 1
ATOM 3428 C CA . ALA B 1 223 ? 14.648 13.484 17.047 1 97.94 223 ALA B CA 1
ATOM 3429 C C . ALA B 1 223 ? 13.328 13.977 17.625 1 97.94 223 ALA B C 1
ATOM 3431 O O . ALA B 1 223 ? 12.461 13.172 17.984 1 97.94 223 ALA B O 1
ATOM 3432 N N . HIS B 1 224 ? 13.258 15.203 17.828 1 98.38 224 HIS B N 1
ATOM 3433 C CA . HIS B 1 224 ? 12 15.938 17.844 1 98.38 224 HIS B CA 1
ATOM 3434 C C . HIS B 1 224 ? 11.648 16.438 16.438 1 98.38 224 HIS B C 1
ATOM 3436 O O . HIS B 1 224 ? 12.43 16.281 15.508 1 98.38 224 HIS B O 1
ATOM 3442 N N . TYR B 1 225 ? 10.398 16.969 16.312 1 98.81 225 TYR B N 1
ATOM 3443 C CA . TYR B 1 225 ? 10 17.328 14.953 1 98.81 225 TYR B CA 1
ATOM 3444 C C . TYR B 1 225 ? 9.227 18.641 14.945 1 98.81 225 TYR B C 1
ATOM 3446 O O . TYR B 1 225 ? 8.711 19.078 15.977 1 98.81 225 TYR B O 1
ATOM 3454 N N . GLU B 1 226 ? 9.25 19.25 13.766 1 98.88 226 GLU B N 1
ATOM 3455 C CA . GLU B 1 226 ? 8.383 20.375 13.438 1 98.88 226 GLU B CA 1
ATOM 3456 C C . GLU B 1 226 ? 7.516 20.062 12.219 1 98.88 226 GLU B C 1
ATOM 3458 O O . GLU B 1 226 ? 7.98 19.453 11.258 1 98.88 226 GLU B O 1
ATOM 3463 N N . VAL B 1 227 ? 6.293 20.406 12.328 1 98.94 227 VAL B N 1
ATOM 3464 C CA . VAL B 1 227 ? 5.367 20.375 11.203 1 98.94 227 VAL B CA 1
ATOM 3465 C C . VAL B 1 227 ? 4.918 21.797 10.859 1 98.94 227 VAL B C 1
ATOM 3467 O O . VAL B 1 227 ? 4.258 22.453 11.664 1 98.94 227 VAL B O 1
ATOM 3470 N N . HIS B 1 228 ? 5.305 22.219 9.672 1 98.94 228 HIS B N 1
ATOM 3471 C CA . HIS B 1 228 ? 4.957 23.547 9.195 1 98.94 228 HIS B CA 1
ATOM 3472 C C . HIS B 1 228 ? 3.787 23.484 8.219 1 98.94 228 HIS B C 1
ATOM 3474 O O . HIS B 1 228 ? 3.867 22.812 7.184 1 98.94 228 HIS B O 1
ATOM 3480 N N . PHE B 1 229 ? 2.74 24.219 8.586 1 98.88 229 PHE B N 1
ATOM 3481 C CA . PHE B 1 229 ? 1.63 24.391 7.652 1 98.88 229 PHE B CA 1
ATOM 3482 C C . PHE B 1 229 ? 1.763 25.719 6.895 1 98.88 229 PHE B C 1
ATOM 3484 O O . PHE B 1 229 ? 1.975 26.766 7.496 1 98.88 229 PHE B O 1
ATOM 3491 N N . CYS B 1 230 ? 1.561 25.656 5.539 1 97.69 230 CYS B N 1
ATOM 3492 C CA . CYS B 1 230 ? 1.67 26.797 4.629 1 97.69 230 CYS B CA 1
ATOM 3493 C C . CYS B 1 230 ? 3.08 27.375 4.645 1 97.69 230 CYS B C 1
ATOM 3495 O O . CYS B 1 230 ? 3.412 28.188 5.512 1 97.69 230 CYS B O 1
#

pLDDT: mean 93.04, std 12.72, range [36.25, 98.94]

InterPro domains:
  IPR001938 Thaumatin family [PF00314] (23-230)
  IPR001938 Thaumatin family [PIRSF002703] (8-230)
  IPR001938 Thaumatin family [PR00347] (18-30)
  IPR001938 Thaumatin family [PR00347] (43-52)
  IPR001938 Thaumatin family [PR00347] (65-76)
  IPR001938 Thaumatin family [PR00347] (112-128)
  IPR001938 Thaumatin family [PR00347] (221-230)
  IPR001938 Thaumatin family [PS51367] (19-230)
  IPR001938 Thaumatin family [SM00205] (19-230)
  IPR037176 Osmotin/thaumatin-like superfamily [G3DSA:2.60.110.10] (18-230)
  IPR037176 Osmotin/thaumatin-like superfamily [SSF49870] (19-230)

Solvent-accessible surface area (backbone atoms only — not comparable to full-atom values): 23097 Å² total; per-residue (Å²): 136,85,79,79,79,78,79,77,77,74,74,72,73,74,70,58,29,50,36,37,39,35,29,57,33,98,48,63,35,34,39,34,32,36,29,76,72,51,47,61,84,40,9,36,41,82,38,46,51,71,36,71,48,81,44,66,38,57,52,56,35,30,28,26,38,37,35,62,19,33,68,53,50,96,58,28,56,35,74,34,32,36,30,53,67,45,66,38,19,69,87,37,81,41,43,80,25,33,30,33,42,33,28,15,27,45,68,58,96,54,26,25,29,35,33,23,35,29,48,31,5,34,53,58,49,42,31,41,38,57,41,75,50,46,79,76,45,62,67,35,28,55,43,80,58,68,53,62,80,69,42,56,75,90,30,50,37,72,52,98,90,38,68,56,22,23,32,19,58,20,63,66,65,70,36,43,76,52,57,41,34,77,88,12,42,38,65,40,32,26,66,86,45,75,63,31,46,56,46,28,75,42,19,68,30,24,20,30,38,62,74,38,50,89,56,17,58,39,44,28,28,77,44,32,38,35,40,40,32,80,135,85,80,79,80,79,78,76,77,73,74,74,72,74,70,58,28,50,36,36,38,33,29,56,33,97,47,62,35,33,38,35,32,36,30,75,72,51,48,61,82,39,8,36,41,81,40,46,51,71,35,73,47,81,45,67,40,56,51,55,36,30,27,26,37,38,34,63,19,35,68,56,50,96,60,29,56,36,74,33,32,36,29,54,69,45,68,38,20,68,86,38,83,41,43,80,23,34,33,32,42,34,28,16,26,45,69,56,97,54,25,24,29,34,33,23,34,30,47,32,4,34,54,58,49,42,31,42,38,56,41,75,50,48,78,76,44,62,66,34,29,55,43,81,59,70,53,64,81,71,42,56,74,91,30,51,37,72,53,96,89,38,67,56,21,24,30,18,57,19,62,66,66,70,37,42,76,54,55,40,33,78,89,12,43,40,65,41,31,26,66,85,46,76,62,30,46,56,46,27,75,42,19,65,30,24,19,31,38,61,74,37,50,88,58,14,56,38,45,28,28,77,43,31,36,34,40,39,32,80

Radius of gyration: 25.44 Å; Cα contacts (8 Å, |Δi|>4): 1243; chains: 2; bounding box: 41×68×133 Å

Organism: Panagrellus redivivus (NCBI:txid6233)

Nearest PDB structures (foldseek):
  3zs3-assembly1_A  TM=9.371E-01  e=8.622E-23  Malus domestica
  2ahn-assembly1_A  TM=9.266E-01  e=6.115E-23  Prunus avium
  5yyp-assembly1_A  TM=8.968E-01  e=1.257E-20  Thaumatococcus daniellii
  5x9m-assembly1_A  TM=8.960E-01  e=1.877E-20  Thaumatococcus daniellii
  7vcg-assembly1_A  TM=8.994E-01  e=2.646E-20  Thaumatococcus daniellii

Foldseek 3Di:
DDPDPPPPPPPPPQDWFKEKEFEQDQAKWKKFKDFPVDQPPQGIAIAGHGGIDIDTGGQQGHWMKIFIFACQDPQGPTPFFGQHRDSGNNHGHTDFQDKIWTWGALDPPRKIKIFIAQLFWYQWFKKKAWADFDDPRDIFTDWQDDCQVVADPQQFDDDPHGGRGRTAPCNRVVDCQSQCDDQRVDPVRHDDDPRLVVVCVGGVQHHSHDPSCVRTMDIGHPTHMYMYTD/DPPDPPPPPPPPPQDWFKEKEFEQDQAKWKKFKDFPVDQPPQGIAIAGHGGIDIDTGGQQGHWMKIFTFACQDPQGPTPFFGQHRDSGNRHGHTDFQDKIWTWGALDPPRKIKIFIAQLFWYQWFKKKAWADFDDPRDIFTDWQDDCQVVADPQQFDDDPHGGRGRTAPCNRVVDCQSQCDDQRVDPVRHDDDPRLVVVCVGGVQHHSHDNSCVRTMDIGHPTHMYMYTD